Protein AF-A0A139CYT0-F1 (afdb_monomer_lite)

Secondary structure (DSSP, 8-state):
-PPPEE--SSSPP--HHHHHHHHHTSSSSTTSSS-TTTS-TTSHHHHHHHHHHHHHHHHHHT--TTEEEEEESSHHHHHHHHHHHHH-TT--EEEEEE-SHHHHHHHHHHTTTSEEEEEE-TTTSPPPGGG----TT-S-EEE-SEETTTTEE-SS----TTSPEEEE-TTTTTSS---GGG-SEEEEETTTTTS-TT-EEEEEEGGGTT---TT--GGG-HHHHHHTTT-SS---HHHHHHHHHHHHHHHHTTHHHHHHHHHHHHHHHHHHHHHT-TTEE--S-GGGB-SSEEEEEES-GGGHHHHHHHHHHTTEE--BPPTTT-SEEEE--TTS-HHHHHHHHHHHHHHHHHHHHHHHHHHHHHHHHHHHHHHHHHHHHHHHHHHHHHHHHHHSTTS------HHHHHHHHHHHHHT--SSS-HHHHHHHHHHHHHHHHHHH-PPEEEEESSTTSHHHHHHHHHH-TTSEEEEESSHHHHHHHHHHTSSSEEEEEEEETTTEE-HHHHHHHHH---EEEEEEEEE---EEEE-GGGTT----EEEE-HHHHHHTHHHHHHHSTT-EEEE-S-HHHHHHHHHHSTTEEEEE-HHHHHHTT-EEEES---S-TT-EEEEEEEESSPPPP-S--

Radius of gyration: 44.1 Å; chains: 1; bounding box: 90×55×115 Å

pLDDT: mean 92.18, std 7.95, range [53.78, 98.94]

Structure (mmCIF, N/CA/C/O backbone):
data_AF-A0A139CYT0-F1
#
_entry.id   AF-A0A139CYT0-F1
#
loop_
_atom_site.group_PDB
_atom_site.id
_atom_site.type_symbol
_atom_site.label_atom_id
_atom_site.label_alt_id
_atom_site.label_comp_id
_atom_site.label_asym_id
_atom_site.label_entity_id
_atom_site.label_seq_id
_atom_site.pdbx_PDB_ins_code
_atom_site.Cartn_x
_atom_site.Cartn_y
_atom_site.Cartn_z
_atom_site.occupancy
_atom_site.B_iso_or_equiv
_atom_site.auth_seq_id
_atom_site.auth_comp_id
_atom_site.auth_asym_id
_atom_site.auth_atom_id
_atom_site.pdbx_PDB_model_num
ATOM 1 N N . MET A 1 1 ? 8.403 24.343 11.226 1.00 53.78 1 MET A N 1
ATOM 2 C CA . MET A 1 1 ? 8.507 23.036 10.543 1.00 53.78 1 MET A CA 1
ATOM 3 C C . MET A 1 1 ? 7.097 22.537 10.289 1.00 53.78 1 MET A C 1
ATOM 5 O O . MET A 1 1 ? 6.284 22.648 11.200 1.00 53.78 1 MET A O 1
ATOM 9 N N . SER A 1 2 ? 6.791 22.070 9.078 1.00 75.75 2 SER A N 1
ATOM 10 C CA . SER A 1 2 ? 5.539 21.358 8.792 1.00 75.75 2 SER A CA 1
ATOM 11 C C . SER A 1 2 ? 5.511 20.031 9.562 1.00 75.75 2 SER A C 1
ATOM 13 O O . SER A 1 2 ? 6.559 19.448 9.842 1.00 75.75 2 SER A O 1
ATOM 15 N N . ARG A 1 3 ? 4.321 19.577 9.967 1.00 89.31 3 ARG A N 1
ATOM 16 C CA . ARG A 1 3 ? 4.151 18.301 10.674 1.00 89.31 3 ARG A CA 1
ATOM 17 C C . ARG A 1 3 ? 4.415 17.141 9.706 1.00 89.31 3 ARG A C 1
ATOM 19 O O . ARG A 1 3 ? 3.874 17.138 8.608 1.00 89.31 3 ARG A O 1
ATOM 26 N N . ALA A 1 4 ? 5.231 16.172 10.119 1.00 96.00 4 ALA A N 1
ATOM 27 C CA . ALA A 1 4 ? 5.509 14.962 9.343 1.00 96.00 4 ALA A CA 1
ATOM 28 C C . ALA A 1 4 ? 4.257 14.075 9.185 1.00 96.00 4 ALA A C 1
ATOM 30 O O . ALA A 1 4 ? 3.394 14.050 10.071 1.00 96.00 4 ALA A O 1
ATOM 31 N N . PHE A 1 5 ? 4.189 13.302 8.100 1.00 98.31 5 PHE A N 1
ATOM 32 C CA . PHE A 1 5 ? 3.140 12.310 7.872 1.00 98.31 5 PHE A CA 1
ATOM 33 C C . PHE A 1 5 ? 3.541 10.975 8.499 1.00 98.31 5 PHE A C 1
ATOM 35 O O . PHE A 1 5 ? 4.569 10.391 8.166 1.00 98.31 5 PHE A O 1
ATOM 42 N N . ASN A 1 6 ? 2.735 10.495 9.444 1.00 97.94 6 ASN A N 1
ATOM 43 C CA . ASN A 1 6 ? 3.033 9.293 10.213 1.00 97.94 6 ASN A CA 1
ATOM 44 C C . ASN A 1 6 ? 2.154 8.114 9.770 1.00 97.94 6 ASN A C 1
ATOM 46 O O . ASN A 1 6 ? 1.001 8.020 10.189 1.00 97.94 6 ASN A O 1
ATOM 50 N N . PHE A 1 7 ? 2.724 7.189 8.994 1.00 98.50 7 PHE A N 1
ATOM 51 C CA . PHE A 1 7 ? 2.056 5.984 8.479 1.00 98.50 7 PHE A CA 1
ATOM 52 C C . PHE A 1 7 ? 2.089 4.789 9.447 1.00 98.50 7 PHE A C 1
ATOM 54 O O . PHE A 1 7 ? 1.841 3.646 9.046 1.00 98.50 7 PHE A O 1
ATOM 61 N N . CYS A 1 8 ? 2.399 5.027 10.727 1.00 97.62 8 CYS A N 1
ATOM 62 C CA . CYS A 1 8 ? 2.481 3.975 11.732 1.00 97.62 8 CYS A CA 1
ATOM 63 C C . CYS A 1 8 ? 1.163 3.197 11.844 1.00 97.62 8 CYS A C 1
ATOM 65 O O . CYS A 1 8 ? 0.077 3.763 11.967 1.00 97.62 8 CYS A O 1
ATOM 67 N N . ALA A 1 9 ? 1.270 1.870 11.876 1.00 95.94 9 ALA A N 1
ATOM 68 C CA . ALA A 1 9 ? 0.120 0.976 11.966 1.00 95.94 9 ALA A CA 1
ATOM 69 C C . ALA A 1 9 ? -0.512 0.885 13.366 1.00 95.94 9 ALA A C 1
ATOM 71 O O . ALA A 1 9 ? -1.562 0.256 13.515 1.00 95.94 9 ALA A O 1
ATOM 72 N N . GLY A 1 10 ? 0.128 1.462 14.385 1.00 93.56 10 GLY A N 1
ATOM 73 C CA . GLY A 1 10 ? -0.319 1.441 15.775 1.00 93.56 10 GLY A CA 1
ATOM 74 C C . GLY A 1 10 ? 0.860 1.578 16.754 1.00 93.56 10 GLY A C 1
ATOM 75 O O . GLY A 1 10 ? 1.695 0.673 16.773 1.00 93.56 10 GLY A O 1
ATOM 76 N N . PRO A 1 11 ? 0.928 2.635 17.591 1.00 96.94 11 PRO A N 1
ATOM 77 C CA . PRO A 1 11 ? -0.023 3.746 17.682 1.00 96.94 11 PRO A CA 1
ATOM 78 C C . PRO A 1 11 ? -0.054 4.612 16.415 1.00 96.94 11 PRO A C 1
ATOM 80 O O . PRO A 1 11 ? 0.994 4.962 15.874 1.00 96.94 11 PRO A O 1
ATOM 83 N N . ALA A 1 12 ? -1.255 4.915 15.931 1.00 97.12 12 ALA A N 1
ATOM 84 C CA . ALA A 1 12 ? -1.476 5.677 14.708 1.00 97.12 12 ALA A CA 1
ATOM 85 C C . ALA A 1 12 ? -1.349 7.193 14.911 1.00 97.12 12 ALA A C 1
ATOM 87 O O . ALA A 1 12 ? -1.275 7.694 16.035 1.00 97.12 12 ALA A O 1
ATOM 88 N N . THR A 1 13 ? -1.351 7.935 13.801 1.00 97.38 13 THR A N 1
ATOM 89 C CA . THR A 1 13 ? -1.514 9.392 13.839 1.00 97.38 13 THR A CA 1
ATOM 90 C C . THR A 1 13 ? -2.868 9.774 14.453 1.00 97.38 13 THR A C 1
ATOM 92 O O . THR A 1 13 ? -3.871 9.104 14.218 1.00 97.38 13 THR A O 1
ATOM 95 N N . LEU A 1 14 ? -2.895 10.857 15.234 1.00 97.62 14 LEU A N 1
ATOM 96 C CA . LEU A 1 14 ? -4.114 11.449 15.795 1.00 97.62 14 LEU A CA 1
ATOM 97 C C . LEU A 1 14 ? -4.417 12.795 15.121 1.00 97.62 14 LEU A C 1
ATOM 99 O O . LEU A 1 14 ? -3.467 13.506 14.748 1.00 97.62 14 LEU A O 1
ATOM 103 N N . PRO A 1 15 ? -5.705 13.187 15.015 1.00 97.56 15 PRO A N 1
ATOM 104 C CA . PRO A 1 15 ? -6.084 14.472 14.443 1.00 97.56 15 PRO A CA 1
ATOM 105 C C . PRO A 1 15 ? -5.404 15.628 15.179 1.00 97.56 15 PRO A C 1
ATOM 107 O O . PRO A 1 15 ? -5.355 15.666 16.409 1.00 97.56 15 PRO A O 1
ATOM 110 N N . GLU A 1 16 ? -4.876 16.601 14.436 1.00 96.50 16 GLU A N 1
ATOM 111 C CA . GLU A 1 16 ? -4.198 17.751 15.043 1.00 96.50 16 GLU A CA 1
ATOM 112 C C . GLU A 1 16 ? -5.113 18.582 15.939 1.00 96.50 16 GLU A C 1
ATOM 114 O O . GLU A 1 16 ? -4.680 19.027 16.999 1.00 96.50 16 GLU A O 1
ATOM 119 N N . ALA A 1 17 ? -6.373 18.755 15.534 1.00 97.44 17 ALA A N 1
ATOM 120 C CA . ALA A 1 17 ? -7.371 19.479 16.312 1.00 97.44 17 ALA A CA 1
ATOM 121 C C . ALA A 1 17 ? -7.569 18.850 17.701 1.00 97.44 17 ALA A C 1
ATOM 123 O O . ALA A 1 17 ? -7.557 19.563 18.702 1.00 97.44 17 ALA A O 1
ATOM 124 N N . VAL A 1 18 ? -7.634 17.515 17.766 1.00 98.38 18 VAL A N 1
ATOM 125 C CA . VAL A 1 18 ? -7.749 16.762 19.024 1.00 98.38 18 VAL A CA 1
ATOM 126 C C . VAL A 1 18 ? -6.524 16.982 19.908 1.00 98.38 18 VAL A C 1
ATOM 128 O O . VAL A 1 18 ? -6.668 17.287 21.089 1.00 98.38 18 VAL A O 1
ATOM 131 N N . LEU A 1 19 ? -5.315 16.882 19.345 1.00 98.12 19 LEU A N 1
ATOM 132 C CA . LEU A 1 19 ? -4.078 17.089 20.107 1.00 98.12 19 LEU A CA 1
ATOM 133 C C . LEU A 1 19 ? -3.955 18.522 20.641 1.00 98.12 19 LEU A C 1
ATOM 135 O O . LEU A 1 19 ? -3.531 18.710 21.778 1.00 98.12 19 LEU A O 1
ATOM 139 N N . LYS A 1 20 ? -4.346 19.528 19.850 1.00 98.19 20 LYS A N 1
ATOM 140 C CA . LYS A 1 20 ? -4.348 20.936 20.277 1.00 98.19 20 LYS A CA 1
ATOM 141 C C . LYS A 1 20 ? -5.349 21.186 21.399 1.00 98.19 20 LYS A C 1
ATOM 143 O O . LYS A 1 20 ? -5.002 21.847 22.375 1.00 98.19 20 LYS A O 1
ATOM 148 N N . GLN A 1 21 ? -6.556 20.630 21.294 1.00 98.38 21 GLN A N 1
ATOM 149 C CA . GLN A 1 21 ? -7.547 20.747 22.360 1.00 98.38 21 GLN A CA 1
ATOM 150 C C . GLN A 1 21 ? -7.048 20.074 23.644 1.00 98.38 21 GLN A C 1
ATOM 152 O O . GLN A 1 21 ? -7.012 20.714 24.694 1.00 98.38 21 GLN A O 1
ATOM 157 N N . ALA A 1 22 ? -6.567 18.833 23.550 1.00 98.31 22 ALA A N 1
ATOM 158 C CA . ALA A 1 22 ? -6.024 18.104 24.692 1.00 98.31 22 ALA A CA 1
ATOM 159 C C . ALA A 1 22 ? -4.824 18.815 25.337 1.00 98.31 22 ALA A C 1
ATOM 161 O O . ALA A 1 22 ? -4.695 18.796 26.556 1.00 98.31 22 ALA A O 1
ATOM 162 N N . GLN A 1 23 ? -3.967 19.466 24.539 1.00 98.25 23 GLN A N 1
ATOM 163 C CA . GLN A 1 23 ? -2.882 20.314 25.038 1.00 98.25 23 GLN A CA 1
ATOM 164 C C . GLN A 1 23 ? -3.426 21.518 25.819 1.00 98.25 23 GLN A C 1
ATOM 166 O O . GLN A 1 23 ? -2.930 21.800 26.907 1.00 98.25 23 GLN A O 1
ATOM 171 N N . SER A 1 24 ? -4.432 22.220 25.284 1.00 98.19 24 SER A N 1
ATOM 172 C CA . SER A 1 24 ? -5.013 23.398 25.944 1.00 98.19 24 SER A CA 1
ATOM 173 C C . SER A 1 24 ? -5.764 23.067 27.235 1.00 98.19 24 SER A C 1
ATOM 175 O O . SER A 1 24 ? -5.724 23.851 28.175 1.00 98.19 24 SER A O 1
ATOM 177 N N . GLU A 1 25 ? -6.397 21.894 27.302 1.00 98.00 25 GLU A N 1
ATOM 178 C CA . GLU A 1 25 ? -7.170 21.432 28.462 1.00 98.00 25 GLU A CA 1
ATOM 179 C C . GLU A 1 25 ? -6.318 20.615 29.455 1.00 98.00 25 GLU A C 1
ATOM 181 O O . GLU A 1 25 ? -6.824 20.168 30.480 1.00 98.00 25 GLU A O 1
ATOM 186 N N . MET A 1 26 ? -5.023 20.395 29.180 1.00 98.00 26 MET A N 1
ATOM 187 C CA . MET A 1 26 ? -4.187 19.456 29.943 1.00 98.00 26 MET A CA 1
ATOM 188 C C . MET A 1 26 ? -4.039 19.831 31.419 1.00 98.00 26 MET A C 1
ATOM 190 O O . MET A 1 26 ? -4.002 18.936 32.262 1.00 98.00 26 MET A O 1
ATOM 194 N N . LEU A 1 27 ? -3.914 21.126 31.712 1.00 98.06 27 LEU A N 1
ATOM 195 C CA . LEU A 1 27 ? -3.698 21.650 33.066 1.00 98.06 27 LEU A CA 1
ATOM 196 C C . LEU A 1 27 ? -4.970 22.236 33.691 1.00 98.06 27 LEU A C 1
ATOM 198 O O . LEU A 1 27 ? -4.994 22.491 34.889 1.00 98.06 27 LEU A O 1
ATOM 202 N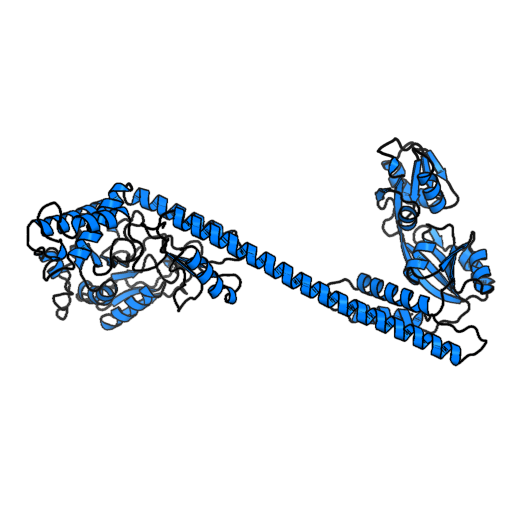 N . ASP A 1 28 ? -5.997 22.476 32.881 1.00 97.94 28 ASP A N 1
ATOM 203 C CA . ASP A 1 28 ? -7.255 23.071 33.312 1.00 97.94 28 ASP A CA 1
ATOM 204 C C . ASP A 1 28 ? -8.372 22.636 32.360 1.00 97.94 28 ASP A C 1
ATOM 206 O O . ASP A 1 28 ? -8.645 23.266 31.331 1.00 97.94 28 ASP A O 1
ATOM 210 N N . TRP A 1 29 ? -8.999 21.503 32.669 1.00 97.75 29 TRP A N 1
ATOM 211 C CA . TRP A 1 29 ? -10.096 21.008 31.856 1.00 97.75 29 TRP A CA 1
ATOM 212 C C . TRP A 1 29 ? -11.334 21.874 32.084 1.00 97.75 29 TRP A C 1
ATOM 214 O O . TRP A 1 29 ? -11.961 21.825 33.137 1.00 97.75 29 TRP A O 1
ATOM 224 N N . ARG A 1 30 ? -11.699 22.671 31.075 1.00 95.25 30 ARG A N 1
ATOM 225 C CA . ARG A 1 30 ? -12.909 23.515 31.067 1.00 95.25 30 ARG A CA 1
ATOM 226 C C . ARG A 1 30 ? -13.050 24.452 32.281 1.00 95.25 30 ARG A C 1
ATOM 228 O O . ARG A 1 30 ? -14.170 24.775 32.671 1.00 95.25 30 ARG A O 1
ATOM 235 N N . GLY A 1 31 ? -11.939 24.929 32.841 1.00 96.31 31 GLY A N 1
ATOM 236 C CA . GLY A 1 31 ? -11.945 25.894 33.943 1.00 96.31 31 GLY A CA 1
ATOM 237 C C . GLY A 1 31 ? -12.127 25.273 35.331 1.00 96.31 31 GLY A C 1
ATOM 238 O O . GLY A 1 31 ? -12.406 26.006 36.280 1.00 96.31 31 GLY A O 1
ATOM 239 N N . THR A 1 32 ? -12.014 23.947 35.476 1.00 96.50 32 THR A N 1
ATOM 240 C CA . THR A 1 32 ? -12.087 23.285 36.792 1.00 96.50 32 THR A CA 1
ATOM 241 C C . THR A 1 32 ? -10.830 23.501 37.638 1.00 96.50 32 THR A C 1
ATOM 243 O O . THR A 1 32 ? -10.853 23.244 38.840 1.00 96.50 32 THR A O 1
ATOM 246 N N . GLY A 1 33 ? -9.728 23.946 37.028 1.00 96.38 33 GLY A N 1
ATOM 247 C CA . GLY A 1 33 ? -8.410 24.038 37.649 1.00 96.38 33 GLY A CA 1
ATOM 248 C C . GLY A 1 33 ? -7.717 22.685 37.838 1.00 96.38 33 GLY A C 1
ATOM 249 O O . GLY A 1 33 ? -6.758 22.614 38.603 1.00 96.38 33 GLY A O 1
ATOM 250 N N . MET A 1 34 ? -8.201 21.616 37.191 1.00 97.12 34 MET A N 1
ATOM 251 C CA . MET A 1 34 ? -7.656 20.258 37.313 1.00 97.12 34 MET A CA 1
ATOM 252 C C . MET A 1 34 ? -7.392 19.620 35.949 1.00 97.12 34 MET A C 1
ATOM 254 O O . MET A 1 34 ? -8.151 19.817 34.994 1.00 97.12 34 MET A O 1
ATOM 258 N N . SER A 1 35 ? -6.364 18.771 35.877 1.00 98.19 35 SER A N 1
ATOM 259 C CA . SER A 1 35 ? -6.173 17.873 34.739 1.00 98.19 35 SER A CA 1
ATOM 260 C C . SER A 1 35 ? -7.202 16.740 34.748 1.00 98.19 35 SER A C 1
ATOM 262 O O . SER A 1 35 ? -7.538 16.201 35.802 1.00 98.19 35 SER A O 1
ATOM 264 N N . VAL A 1 36 ? -7.613 16.261 33.568 1.00 97.94 36 VAL A N 1
ATOM 265 C CA . VAL A 1 36 ? -8.433 15.035 33.438 1.00 97.94 36 VAL A CA 1
ATOM 266 C C . VAL A 1 36 ? -7.759 13.817 34.093 1.00 97.94 36 VAL A C 1
ATOM 268 O O . VAL A 1 36 ? -8.434 12.909 34.572 1.00 97.94 36 VAL A O 1
ATOM 271 N N . MET A 1 37 ? -6.423 13.788 34.146 1.00 97.69 37 MET A N 1
ATOM 272 C CA . MET A 1 37 ? -5.666 12.713 34.805 1.00 97.69 37 MET A CA 1
ATOM 273 C C . MET A 1 37 ? -5.810 12.708 36.333 1.00 97.69 37 MET A C 1
ATOM 275 O O . MET A 1 37 ? -5.570 11.678 36.956 1.00 97.69 37 MET A O 1
ATOM 279 N N . GLU A 1 38 ? -6.186 13.839 36.926 1.00 97.88 38 GLU A N 1
ATOM 280 C CA . GLU A 1 38 ? -6.303 14.028 38.376 1.00 97.88 38 GLU A CA 1
ATOM 281 C C . GLU A 1 38 ? -7.758 13.922 38.855 1.00 97.88 38 GLU A C 1
ATOM 283 O O . GLU A 1 38 ? -8.011 13.812 40.055 1.00 97.88 38 GLU A O 1
ATOM 288 N N . MET A 1 39 ? -8.719 13.913 37.925 1.00 97.75 39 MET A N 1
ATOM 289 C CA . MET A 1 39 ? -10.135 13.758 38.237 1.00 97.75 39 MET A CA 1
ATOM 290 C C . MET A 1 39 ? -10.425 12.368 38.799 1.00 97.75 39 MET A C 1
ATOM 292 O O . MET A 1 39 ? -10.000 11.340 38.261 1.00 97.75 39 MET A O 1
ATOM 296 N N . SER A 1 40 ? -11.225 12.326 39.865 1.00 98.06 40 SER A N 1
ATOM 297 C CA . SER A 1 40 ? -11.832 11.072 40.298 1.00 98.06 40 SER A CA 1
ATOM 298 C C . SER A 1 40 ? -12.727 10.552 39.178 1.00 98.06 40 SER A C 1
ATOM 300 O O . SER A 1 40 ? -13.611 11.258 38.710 1.00 98.06 40 SER A O 1
ATOM 302 N N . HIS A 1 41 ? -12.574 9.284 38.803 1.00 97.38 41 HIS A N 1
ATOM 303 C CA . HIS A 1 41 ? -13.442 8.646 37.808 1.00 97.38 41 HIS A CA 1
ATOM 304 C C . HIS A 1 41 ? -14.909 8.519 38.265 1.00 97.38 41 HIS A C 1
ATOM 306 O O . HIS A 1 41 ? -15.748 8.024 37.524 1.00 97.38 41 HIS A O 1
ATOM 312 N N . ARG A 1 42 ? -15.218 8.919 39.502 1.00 97.50 42 ARG A N 1
ATOM 313 C CA . ARG A 1 42 ? -16.575 8.979 40.056 1.00 97.50 42 ARG A CA 1
ATOM 314 C C . ARG A 1 42 ? -17.099 10.405 40.212 1.00 97.50 42 ARG A C 1
ATOM 316 O O . ARG A 1 42 ? -18.208 10.555 40.707 1.00 97.50 42 ARG A O 1
ATOM 323 N N . SER A 1 43 ? -16.307 11.428 39.883 1.00 97.81 43 SER A N 1
ATOM 324 C CA . SER A 1 43 ? -16.784 12.810 39.929 1.00 97.81 43 SER A CA 1
ATOM 325 C C . SER A 1 43 ? -17.689 13.106 38.737 1.00 97.81 43 SER A C 1
ATOM 327 O O . SER A 1 43 ? -17.549 12.484 37.679 1.00 97.81 43 SER A O 1
ATOM 329 N N . ASP A 1 44 ? -18.594 14.068 38.907 1.00 97.56 44 ASP A N 1
ATOM 330 C CA . ASP A 1 44 ? -19.548 14.468 37.870 1.00 97.56 44 ASP A CA 1
ATOM 331 C C . ASP A 1 44 ? -18.828 14.886 36.576 1.00 97.56 44 ASP A C 1
ATOM 333 O O . ASP A 1 44 ? -19.291 14.588 35.476 1.00 97.56 44 ASP A O 1
ATOM 337 N N . GLU A 1 45 ? -17.648 15.508 36.688 1.00 97.69 45 GLU A N 1
ATOM 338 C CA . GLU A 1 45 ? -16.834 15.923 35.544 1.00 97.69 45 GLU A CA 1
ATOM 339 C C . GLU A 1 45 ? -16.372 14.734 34.697 1.00 97.69 45 GLU A C 1
ATOM 341 O O . GLU A 1 45 ? -16.537 14.749 33.475 1.00 97.69 45 GLU A O 1
ATOM 346 N N . PHE A 1 46 ? -15.809 13.690 35.318 1.00 98.44 46 PHE A N 1
ATOM 347 C CA . PHE A 1 46 ? -15.332 12.532 34.562 1.00 98.44 46 PHE A CA 1
ATOM 348 C C . PHE A 1 46 ? -16.485 11.658 34.064 1.00 98.44 46 PHE A C 1
ATOM 350 O O . PHE A 1 46 ? -16.421 11.157 32.942 1.00 98.44 46 PHE A O 1
ATOM 357 N N . VAL A 1 47 ? -17.552 11.507 34.856 1.00 98.44 47 VAL A N 1
ATOM 358 C CA . VAL A 1 47 ? -18.761 10.791 34.421 1.00 98.44 47 VAL A CA 1
ATOM 359 C C . VAL A 1 47 ? -19.332 11.445 33.162 1.00 98.44 47 VAL A C 1
ATOM 361 O O . VAL A 1 47 ? -19.576 10.747 32.182 1.00 98.44 47 VAL A O 1
ATOM 364 N N . ALA A 1 48 ? -19.405 12.779 33.113 1.00 98.25 48 ALA A N 1
ATOM 365 C CA . ALA A 1 48 ? -19.840 13.494 31.916 1.00 98.25 48 ALA A CA 1
ATOM 366 C C . ALA A 1 48 ? -18.928 13.240 30.697 1.00 98.25 48 ALA A C 1
ATOM 368 O O . ALA A 1 48 ? -19.428 13.097 29.579 1.00 98.25 48 ALA A O 1
ATOM 369 N N . ILE A 1 49 ? -17.601 13.157 30.882 1.00 98.50 49 ILE A N 1
ATOM 370 C CA . ILE A 1 49 ? -16.659 12.783 29.807 1.00 98.50 49 ILE A CA 1
ATOM 371 C C . ILE A 1 49 ? -16.956 11.367 29.297 1.00 98.50 49 ILE A C 1
ATOM 373 O O . ILE A 1 49 ? -17.030 11.154 28.085 1.00 98.50 49 ILE A O 1
ATOM 377 N N . ALA A 1 50 ? -17.114 10.411 30.213 1.00 98.69 50 ALA A N 1
ATOM 378 C CA . ALA A 1 50 ? -17.338 9.004 29.904 1.00 98.69 50 ALA A CA 1
ATOM 379 C C . ALA A 1 50 ? -18.662 8.781 29.155 1.00 98.69 50 ALA A C 1
ATOM 381 O O . ALA A 1 50 ? -18.664 8.160 28.091 1.00 98.69 50 ALA A O 1
ATOM 382 N N . GLU A 1 51 ? -19.759 9.345 29.666 1.00 98.62 51 GLU A N 1
ATOM 383 C CA . GLU A 1 51 ? -21.096 9.246 29.071 1.00 98.62 51 GLU A CA 1
ATOM 384 C C . GLU A 1 51 ? -21.162 9.934 27.704 1.00 98.62 51 GLU A C 1
ATOM 386 O O . GLU A 1 51 ? -21.713 9.373 26.759 1.00 98.62 51 GLU A O 1
ATOM 391 N N . THR A 1 52 ? -20.540 11.112 27.556 1.00 98.62 52 THR A N 1
ATOM 392 C CA . THR A 1 52 ? -20.475 11.799 26.255 1.00 98.62 52 THR A CA 1
ATOM 393 C C . THR A 1 52 ? -19.713 10.957 25.232 1.00 98.62 52 THR A C 1
ATOM 395 O O . THR A 1 52 ? -20.161 10.814 24.097 1.00 98.62 52 THR A O 1
ATOM 398 N N . ALA A 1 53 ? -18.581 10.361 25.622 1.00 98.75 53 ALA A N 1
ATOM 399 C CA . ALA A 1 53 ? -17.804 9.507 24.730 1.00 98.75 53 ALA A CA 1
ATOM 400 C C . ALA A 1 53 ? -18.564 8.228 24.332 1.00 98.75 53 ALA A C 1
ATOM 402 O O . ALA A 1 53 ? -18.465 7.802 23.181 1.00 98.75 53 ALA A O 1
ATOM 403 N N . GLU A 1 54 ? -19.324 7.620 25.251 1.00 98.81 54 GLU A N 1
ATOM 404 C CA . GLU A 1 54 ? -20.215 6.501 24.921 1.00 98.81 54 GLU A CA 1
ATOM 405 C C . GLU A 1 54 ? -21.300 6.932 23.932 1.00 98.81 54 GLU A C 1
ATOM 407 O O . GLU A 1 54 ? -21.483 6.278 22.906 1.00 98.81 54 GLU A O 1
ATOM 412 N N . GLN A 1 55 ? -21.990 8.037 24.214 1.00 98.81 55 GLN A N 1
ATOM 413 C CA . GLN A 1 55 ? -23.075 8.541 23.379 1.00 98.81 55 GLN A CA 1
ATOM 414 C C . GLN A 1 55 ? -22.590 8.894 21.967 1.00 98.81 55 GLN A C 1
ATOM 416 O O . GLN A 1 55 ? -23.197 8.474 20.982 1.00 98.81 55 GLN A O 1
ATOM 421 N N . ASP A 1 56 ? -21.460 9.594 21.848 1.00 98.81 56 ASP A N 1
ATOM 422 C CA . ASP A 1 56 ? -20.863 9.926 20.552 1.00 98.81 56 ASP A CA 1
ATOM 423 C C . ASP A 1 56 ? -20.486 8.663 19.765 1.00 98.81 56 ASP A C 1
ATOM 425 O O . ASP A 1 56 ? -20.724 8.590 18.558 1.00 98.81 56 ASP A O 1
ATOM 429 N N . LEU A 1 57 ? -19.939 7.642 20.435 1.00 98.81 57 LEU A N 1
ATOM 430 C CA . LEU A 1 57 ? -19.646 6.355 19.807 1.00 98.81 57 LEU A CA 1
ATOM 431 C C . LEU A 1 57 ? -20.927 5.642 19.347 1.00 98.81 57 LEU A C 1
ATOM 433 O O . LEU A 1 57 ? -20.952 5.110 18.235 1.00 98.81 57 LEU A O 1
ATOM 437 N N . ARG A 1 58 ? -21.989 5.643 20.165 1.00 98.81 58 ARG A N 1
ATOM 438 C CA . ARG A 1 58 ? -23.292 5.060 19.809 1.00 98.81 58 ARG A CA 1
ATOM 439 C C . ARG A 1 58 ? -23.878 5.711 18.567 1.00 98.81 58 ARG A C 1
ATOM 441 O O . ARG A 1 58 ? -24.290 4.999 17.655 1.00 98.81 58 ARG A O 1
ATOM 448 N N . GLU A 1 59 ? -23.858 7.037 18.501 1.00 98.62 59 GLU A N 1
ATOM 449 C CA . GLU A 1 59 ? -24.354 7.792 17.349 1.00 98.62 59 GLU A CA 1
ATOM 450 C C . GLU A 1 59 ? -23.524 7.536 16.088 1.00 98.62 59 GLU A C 1
ATOM 452 O O . GLU A 1 59 ? -24.086 7.313 15.017 1.00 98.62 59 GLU A O 1
ATOM 457 N N . LEU A 1 60 ? -22.192 7.524 16.203 1.00 98.62 60 LEU A N 1
ATOM 458 C CA . LEU A 1 60 ? -21.298 7.294 15.066 1.00 98.62 60 LEU A CA 1
ATOM 459 C C . LEU A 1 60 ? -21.430 5.881 14.486 1.00 98.62 60 LEU A C 1
ATOM 461 O O . LEU A 1 60 ? -21.430 5.725 13.266 1.00 98.62 60 LEU A O 1
ATOM 465 N N . ALA A 1 61 ? -21.509 4.860 15.342 1.00 97.94 61 ALA A N 1
ATOM 466 C CA . ALA A 1 61 ? -21.582 3.461 14.920 1.00 97.94 61 ALA A CA 1
ATOM 467 C C . ALA A 1 61 ? -23.019 2.939 14.735 1.00 97.94 61 ALA A C 1
ATOM 469 O O . ALA A 1 61 ? -23.184 1.805 14.297 1.00 97.94 61 ALA A O 1
ATOM 470 N N . GLY A 1 62 ? -24.052 3.725 15.055 1.00 97.88 62 GLY A N 1
ATOM 471 C CA . GLY A 1 62 ? -25.447 3.279 14.975 1.00 97.88 62 GLY A CA 1
ATOM 472 C C . GLY A 1 62 ? -25.772 2.155 15.966 1.00 97.88 62 GLY A C 1
ATOM 473 O O . GLY A 1 62 ? -26.453 1.192 15.620 1.00 97.88 62 GLY A O 1
ATOM 474 N N . ILE A 1 63 ? -25.246 2.247 17.190 1.00 98.69 63 ILE A N 1
ATOM 475 C CA . ILE A 1 63 ? -25.402 1.221 18.231 1.00 98.69 63 ILE A CA 1
ATOM 476 C C . ILE A 1 63 ? -26.758 1.400 18.925 1.00 98.69 63 ILE A C 1
ATOM 478 O O . ILE A 1 63 ? -27.002 2.440 19.538 1.00 98.69 63 ILE A O 1
ATOM 482 N N . SER A 1 64 ? -27.617 0.378 18.879 1.00 98.38 64 SER A N 1
ATOM 483 C CA . SER A 1 64 ? -28.916 0.400 19.564 1.00 98.38 64 SER A CA 1
ATOM 484 C C . SER A 1 64 ? -28.797 0.155 21.074 1.00 98.38 64 SER A C 1
ATOM 486 O O . SER A 1 64 ? -27.760 -0.272 21.598 1.00 98.38 64 SER A O 1
ATOM 488 N N . ASP A 1 65 ? -29.904 0.364 21.788 1.00 98.38 65 ASP A N 1
ATOM 489 C CA . ASP A 1 65 ? -30.003 0.088 23.225 1.00 98.38 65 ASP A CA 1
ATOM 490 C C . ASP A 1 65 ? -29.952 -1.408 23.571 1.00 98.38 65 ASP A C 1
ATOM 492 O O . ASP A 1 65 ? -29.802 -1.758 24.742 1.00 98.38 65 ASP A O 1
ATOM 496 N N . ASP A 1 66 ? -29.995 -2.302 22.580 1.00 98.44 66 ASP A N 1
ATOM 497 C CA . ASP A 1 66 ? -29.826 -3.749 22.775 1.00 98.44 66 ASP A CA 1
ATOM 498 C C . ASP A 1 66 ? -28.367 -4.137 23.057 1.00 98.44 66 ASP A C 1
ATOM 500 O O . ASP A 1 66 ? -28.076 -5.284 23.404 1.00 98.44 66 ASP A O 1
ATOM 504 N N . TYR A 1 67 ? -27.441 -3.181 22.944 1.00 98.88 67 TYR A N 1
ATOM 505 C CA . TYR A 1 67 ? -26.011 -3.366 23.167 1.00 98.88 67 TYR A CA 1
ATOM 506 C C . TYR A 1 67 ? -25.513 -2.584 24.386 1.00 98.88 67 TYR A C 1
ATOM 508 O O . TYR A 1 67 ? -25.908 -1.443 24.652 1.00 98.88 67 TYR A O 1
ATOM 516 N N . ALA A 1 68 ? -24.592 -3.198 25.125 1.00 98.81 68 ALA A N 1
ATOM 517 C CA . ALA A 1 68 ? -23.742 -2.521 26.093 1.00 98.81 68 ALA A CA 1
ATOM 518 C C . ALA A 1 68 ? -22.437 -2.080 25.413 1.00 98.81 68 ALA A C 1
ATOM 520 O O . ALA A 1 68 ? -21.880 -2.817 24.597 1.00 98.81 68 ALA A O 1
ATOM 521 N N . VAL A 1 69 ? -21.947 -0.892 25.767 1.00 98.88 69 VAL A N 1
ATOM 522 C CA . VAL A 1 69 ? -20.671 -0.347 25.294 1.00 98.88 69 VAL A CA 1
ATOM 523 C C . VAL A 1 69 ? -19.728 -0.266 26.486 1.00 98.88 69 VAL A C 1
ATOM 525 O O . VAL A 1 69 ? -20.035 0.365 27.492 1.00 98.88 69 VAL A O 1
ATOM 528 N N . LEU A 1 70 ? -18.594 -0.953 26.395 1.00 98.81 70 LEU A N 1
ATOM 529 C CA . LEU A 1 70 ? -17.642 -1.113 27.485 1.00 98.81 70 LEU A CA 1
ATOM 530 C C . LEU A 1 70 ? -16.302 -0.481 27.117 1.00 98.81 70 LEU A C 1
ATOM 532 O O . LEU A 1 70 ? -15.755 -0.734 26.043 1.00 98.81 70 LEU A O 1
ATOM 536 N N . PHE A 1 71 ? -15.742 0.279 28.049 1.00 98.69 71 PHE A N 1
ATOM 537 C CA . PHE A 1 71 ? -14.451 0.947 27.933 1.00 98.69 71 PHE A CA 1
ATOM 538 C C . PHE A 1 71 ? -13.456 0.289 28.889 1.00 98.69 71 PHE A C 1
ATOM 540 O O . PHE A 1 71 ? -13.447 0.537 30.091 1.00 98.69 71 PHE A O 1
ATOM 547 N N . MET A 1 72 ? -12.623 -0.603 28.362 1.00 98.19 72 MET A N 1
ATOM 548 C CA . MET A 1 72 ? -11.763 -1.479 29.159 1.00 98.19 72 MET A CA 1
ATOM 549 C C . MET A 1 72 ? -10.273 -1.207 28.913 1.00 98.19 72 MET A C 1
ATOM 551 O O . MET A 1 72 ? -9.880 -0.478 28.001 1.00 98.19 72 MET A O 1
ATOM 555 N N . GLN A 1 73 ? -9.420 -1.829 29.729 1.00 97.75 73 GLN A N 1
ATOM 556 C CA . GLN A 1 73 ? -7.960 -1.823 29.579 1.00 97.75 73 GLN A CA 1
ATOM 557 C C . GLN A 1 73 ? -7.444 -3.173 29.034 1.00 97.75 73 GLN A C 1
ATOM 559 O O . GLN A 1 73 ? -8.199 -4.122 28.821 1.00 97.75 73 GLN A O 1
ATOM 564 N N . GLY A 1 74 ? -6.131 -3.275 28.797 1.00 95.69 74 GLY A N 1
ATOM 565 C CA . GLY A 1 74 ? -5.462 -4.513 28.357 1.00 95.69 74 GLY A CA 1
ATOM 566 C C . GLY A 1 74 ? -5.400 -4.721 26.836 1.00 95.69 74 GLY A C 1
ATOM 567 O O . GLY A 1 74 ? -4.701 -5.620 26.370 1.00 95.69 74 GLY A O 1
ATOM 568 N N . GLY A 1 75 ? -6.062 -3.855 26.061 1.00 96.81 75 GLY A N 1
ATOM 569 C CA . GLY A 1 75 ? -6.030 -3.865 24.596 1.00 96.81 75 GLY A CA 1
ATOM 570 C C . GLY A 1 75 ? -6.791 -5.036 23.963 1.00 96.81 75 GLY A C 1
ATOM 571 O O . GLY A 1 75 ? -7.355 -5.882 24.646 1.00 96.81 75 GLY A O 1
ATOM 572 N N . ALA A 1 76 ? -6.778 -5.107 22.630 1.00 98.06 76 ALA A N 1
ATOM 573 C CA . ALA A 1 76 ? -7.410 -6.196 21.875 1.00 98.06 76 ALA A CA 1
ATOM 574 C C . ALA A 1 76 ? -6.900 -7.590 22.293 1.00 98.06 76 ALA A C 1
ATOM 576 O O . ALA A 1 76 ? -7.676 -8.535 22.378 1.00 98.06 76 ALA A O 1
ATOM 577 N N . SER A 1 77 ? -5.611 -7.708 22.634 1.00 98.25 77 SER A N 1
ATOM 578 C CA . SER A 1 77 ? -5.016 -8.979 23.056 1.00 98.25 77 SER A CA 1
ATOM 579 C C . SER A 1 77 ? -5.633 -9.546 24.336 1.00 98.25 77 SER A C 1
ATOM 581 O O . SER A 1 77 ? -5.739 -10.762 24.445 1.00 98.25 77 SER A O 1
ATOM 583 N N . SER A 1 78 ? -6.050 -8.708 25.300 1.00 98.06 78 SER A N 1
ATOM 584 C CA . SER A 1 78 ? -6.750 -9.224 26.487 1.00 98.06 78 SER A CA 1
ATOM 585 C C . SER A 1 78 ? -8.105 -9.815 26.103 1.00 98.06 78 SER A C 1
ATOM 587 O O . SER A 1 78 ? -8.494 -10.850 26.639 1.00 98.06 78 SER A O 1
ATOM 589 N N . GLN A 1 79 ? -8.776 -9.229 25.105 1.00 98.75 79 GLN A N 1
ATOM 590 C CA . GLN A 1 79 ? -10.070 -9.706 24.622 1.00 98.75 79 GLN A CA 1
ATOM 591 C C . GLN A 1 79 ? -9.990 -11.096 23.988 1.00 98.75 79 GLN A C 1
ATOM 593 O O . GLN A 1 79 ? -10.949 -11.851 24.096 1.00 98.75 79 GLN A O 1
ATOM 598 N N . PHE A 1 80 ? -8.840 -11.495 23.431 1.00 98.69 80 PHE A N 1
ATOM 599 C CA . PHE A 1 80 ? -8.658 -12.854 22.908 1.00 98.69 80 PHE A CA 1
ATOM 600 C C . PHE A 1 80 ? -8.878 -13.941 23.979 1.00 98.69 80 PHE A C 1
ATOM 602 O O . PHE A 1 80 ? -9.312 -15.039 23.641 1.00 98.69 80 PHE A O 1
ATOM 609 N N . ALA A 1 81 ? -8.625 -13.631 25.258 1.00 98.31 81 ALA A N 1
ATOM 610 C CA . ALA A 1 81 ? -8.948 -14.499 26.393 1.00 98.31 81 ALA A CA 1
ATOM 611 C C . ALA A 1 81 ? -10.314 -14.164 27.016 1.00 98.31 81 ALA A C 1
ATOM 613 O O . ALA A 1 81 ? -11.071 -15.064 27.375 1.00 98.31 81 ALA A O 1
ATOM 614 N N . THR A 1 82 ? -10.657 -12.876 27.131 1.00 98.69 82 THR A N 1
ATOM 615 C CA . THR A 1 82 ? -11.925 -12.430 27.733 1.00 98.69 82 THR A CA 1
ATOM 616 C C . THR A 1 82 ? -13.142 -12.981 26.984 1.00 98.69 82 THR A C 1
ATOM 618 O O . THR A 1 82 ? -14.095 -13.432 27.613 1.00 98.69 82 THR A O 1
ATOM 621 N N . ILE A 1 83 ? -13.106 -13.006 25.651 1.00 98.75 83 ILE A N 1
ATOM 622 C CA . ILE A 1 83 ? -14.217 -13.466 24.808 1.00 98.75 83 ILE A CA 1
ATOM 623 C C . ILE A 1 83 ? -14.590 -14.928 25.098 1.00 98.75 83 ILE A C 1
ATOM 625 O O . ILE A 1 83 ? -15.732 -15.152 25.501 1.00 98.75 83 ILE A O 1
ATOM 629 N N . PRO A 1 84 ? -13.691 -15.928 24.975 1.00 98.38 84 PRO A N 1
ATOM 630 C CA . PRO A 1 84 ? -14.055 -17.312 25.275 1.00 98.38 84 PRO A CA 1
ATOM 631 C C . PRO A 1 84 ? -14.479 -17.507 26.737 1.00 98.38 84 PRO A C 1
ATOM 633 O O . PRO A 1 84 ? -15.406 -18.268 27.001 1.00 98.38 84 PRO A O 1
ATOM 636 N N . LEU A 1 85 ? -13.882 -16.785 27.692 1.00 98.31 85 LEU A N 1
ATOM 637 C CA . LEU A 1 85 ? -14.295 -16.851 29.100 1.00 98.31 85 LEU A CA 1
ATOM 638 C C . LEU A 1 85 ? -15.744 -16.381 29.331 1.00 98.31 85 LEU A C 1
ATOM 640 O O . LEU A 1 85 ? -16.404 -16.873 30.248 1.00 98.31 85 LEU A O 1
ATOM 644 N N . ASN A 1 86 ? -16.253 -15.468 28.495 1.00 98.62 86 ASN A N 1
ATOM 645 C CA . ASN A 1 86 ? -17.598 -14.904 28.634 1.00 98.62 86 ASN A CA 1
ATOM 646 C C . ASN A 1 86 ? -18.644 -15.538 27.718 1.00 98.62 86 ASN A C 1
ATOM 648 O O . ASN A 1 86 ? -19.798 -15.647 28.118 1.00 98.62 86 ASN A O 1
ATOM 652 N N . LEU A 1 87 ? -18.268 -15.915 26.496 1.00 98.31 87 LEU A N 1
ATOM 653 C CA . LEU A 1 87 ? -19.224 -16.322 25.466 1.00 98.31 87 LEU A CA 1
ATOM 654 C C . LEU A 1 87 ? -19.372 -17.835 25.318 1.00 98.31 87 LEU A C 1
ATOM 656 O O . LEU A 1 87 ? -20.388 -18.269 24.783 1.00 98.31 87 LEU A O 1
ATOM 660 N N . LEU A 1 88 ? -18.414 -18.643 25.798 1.00 96.75 88 LEU A N 1
ATOM 661 C CA . LEU A 1 88 ? -18.573 -20.102 25.779 1.00 96.75 88 LEU A CA 1
ATOM 662 C C . LEU A 1 88 ? -19.797 -20.539 26.592 1.00 96.75 88 LEU A C 1
ATOM 664 O O . LEU A 1 88 ? -20.560 -21.386 26.135 1.00 96.75 88 LEU A O 1
ATOM 668 N N . GLY A 1 89 ? -20.013 -19.947 27.772 1.00 91.31 89 GLY A N 1
ATOM 669 C CA . GLY A 1 89 ? -21.052 -20.397 28.699 1.00 91.31 89 GLY A CA 1
ATOM 670 C C . GLY A 1 89 ? -20.903 -21.891 28.995 1.00 91.31 89 GLY A C 1
ATOM 671 O O . GLY A 1 89 ? -19.845 -22.328 29.446 1.00 91.31 89 GLY A O 1
ATOM 672 N N . ASP A 1 90 ? -21.948 -22.661 28.688 1.00 90.50 90 ASP A N 1
ATOM 673 C CA . ASP A 1 90 ? -21.969 -24.124 28.829 1.00 90.50 90 ASP A CA 1
ATOM 674 C C . ASP A 1 90 ? -21.459 -24.875 27.581 1.00 90.50 90 ASP A C 1
ATOM 676 O O . ASP A 1 90 ? -21.352 -26.103 27.592 1.00 90.50 90 ASP A O 1
ATOM 680 N N . LYS A 1 91 ? -21.154 -24.163 26.490 1.00 94.94 91 LYS A N 1
ATOM 681 C CA . LYS A 1 91 ? -20.597 -24.744 25.262 1.00 94.94 91 LYS A CA 1
ATOM 682 C C . LYS A 1 91 ? -19.083 -24.920 25.381 1.00 94.94 91 LYS A C 1
ATOM 684 O O . LYS A 1 91 ? -18.408 -24.258 26.167 1.00 94.94 91 LYS A O 1
ATOM 689 N N . THR A 1 92 ? -18.533 -25.803 24.554 1.00 94.06 92 THR A N 1
ATOM 690 C CA . THR A 1 92 ? -17.096 -26.129 24.542 1.00 94.06 92 THR A CA 1
ATOM 691 C C . THR A 1 92 ? -16.388 -25.719 23.254 1.00 94.06 92 THR A C 1
ATOM 693 O O . THR A 1 92 ? -15.160 -25.728 23.222 1.00 94.06 92 THR A O 1
ATOM 696 N N . SER A 1 93 ? -17.130 -25.347 22.212 1.00 97.12 93 SER A N 1
ATOM 697 C CA . SER A 1 93 ? -16.635 -25.088 20.861 1.00 97.12 93 SER A CA 1
ATOM 698 C C . SER A 1 93 ? -16.745 -23.614 20.458 1.00 97.12 93 SER A C 1
ATOM 700 O O . SER A 1 93 ? -17.713 -22.939 20.803 1.00 97.12 93 SER A O 1
ATOM 702 N N . ALA A 1 94 ? -15.775 -23.115 19.690 1.00 97.69 94 ALA A N 1
ATOM 703 C CA . ALA A 1 94 ? -15.830 -21.805 19.033 1.00 97.69 94 ALA A CA 1
ATOM 704 C C . ALA A 1 94 ? -15.154 -21.853 17.656 1.00 97.69 94 ALA A C 1
ATOM 706 O O . ALA A 1 94 ? -14.151 -22.547 17.485 1.00 97.69 94 ALA A O 1
ATOM 707 N N . ASP A 1 95 ? -15.678 -21.111 16.685 1.00 97.25 95 ASP A N 1
ATOM 708 C CA . ASP A 1 95 ? -15.166 -21.116 15.313 1.00 97.25 95 ASP A CA 1
ATOM 709 C C . ASP A 1 95 ? -14.453 -19.812 14.981 1.00 97.25 95 ASP A C 1
ATOM 711 O O . ASP A 1 95 ? -14.795 -18.750 15.501 1.00 97.25 95 ASP A O 1
ATOM 715 N N . TYR A 1 96 ? -13.438 -19.896 14.124 1.00 97.12 96 TYR A N 1
ATOM 716 C CA . TYR A 1 96 ? -12.599 -18.768 13.738 1.00 97.12 96 TYR A CA 1
ATOM 717 C C . TYR A 1 96 ? -12.301 -18.791 12.238 1.00 97.12 96 TYR A C 1
ATOM 719 O O . TYR A 1 96 ? -12.003 -19.844 11.680 1.00 97.12 96 TYR A O 1
ATOM 727 N N . ILE A 1 97 ? -12.267 -17.627 11.594 1.00 96.00 97 ILE A N 1
ATOM 728 C CA . ILE A 1 97 ? -11.753 -17.498 10.223 1.00 96.00 97 ILE A CA 1
ATOM 729 C C . ILE A 1 97 ? -10.328 -16.943 10.271 1.00 96.00 97 ILE A C 1
ATOM 731 O O . ILE A 1 97 ? -10.093 -15.849 10.790 1.00 96.00 97 ILE A O 1
ATOM 735 N N . ASN A 1 98 ? -9.352 -17.699 9.758 1.00 95.19 98 ASN A N 1
ATOM 736 C CA . ASN A 1 98 ? -7.940 -17.334 9.819 1.00 95.19 98 ASN A CA 1
ATOM 737 C C . ASN A 1 98 ? -7.482 -16.617 8.541 1.00 95.19 98 ASN A C 1
ATOM 739 O O . ASN A 1 98 ? -7.003 -17.229 7.584 1.00 95.19 98 ASN A O 1
ATOM 743 N N . THR A 1 99 ? -7.571 -15.289 8.555 1.00 95.44 99 THR A N 1
ATOM 744 C CA . THR A 1 99 ? -7.130 -14.440 7.434 1.00 95.44 99 THR A CA 1
ATOM 745 C C . THR A 1 99 ? -5.809 -13.722 7.652 1.00 95.44 99 THR A C 1
ATOM 747 O O . THR A 1 99 ? -5.355 -12.984 6.780 1.00 95.44 99 THR A O 1
ATOM 750 N N . GLY A 1 100 ? -5.144 -13.940 8.787 1.00 95.31 100 GLY A N 1
ATOM 751 C CA . GLY A 1 100 ? -3.857 -13.311 9.040 1.00 95.31 100 GLY A CA 1
ATOM 752 C C . GLY A 1 100 ? -3.332 -13.475 10.458 1.00 95.31 100 GLY A C 1
ATOM 753 O O . GLY A 1 100 ? -3.711 -14.358 11.229 1.00 95.31 100 GLY A O 1
ATOM 754 N N . ILE A 1 101 ? -2.374 -12.617 10.801 1.00 94.94 101 ILE A N 1
ATOM 755 C CA . ILE A 1 101 ? -1.592 -12.749 12.033 1.00 94.94 101 ILE A CA 1
ATOM 756 C C . ILE A 1 101 ? -2.425 -12.421 13.273 1.00 94.94 101 ILE A C 1
ATOM 758 O O . ILE A 1 101 ? -2.187 -13.023 14.324 1.00 94.94 101 ILE A O 1
ATOM 762 N N . TRP A 1 102 ? -3.370 -11.482 13.195 1.00 97.31 102 TRP A N 1
ATOM 763 C CA . TRP A 1 102 ? -4.220 -11.169 14.345 1.00 97.31 102 TRP A CA 1
ATOM 764 C C . TRP A 1 102 ? -5.232 -12.282 14.599 1.00 97.31 102 TRP A C 1
ATOM 766 O O . TRP A 1 102 ? -5.348 -12.725 15.742 1.00 97.31 102 TRP A O 1
ATOM 776 N N . SER A 1 103 ? -5.821 -12.836 13.539 1.00 97.06 103 SER A N 1
ATOM 777 C CA . SER A 1 103 ? -6.667 -14.032 13.602 1.00 97.06 103 SER A CA 1
ATOM 778 C C . SER A 1 103 ? -5.910 -15.208 14.226 1.00 97.06 103 SER A C 1
ATOM 780 O O . SER A 1 103 ? -6.368 -15.800 15.202 1.00 97.06 103 SER A O 1
ATOM 782 N N . LYS A 1 104 ? -4.678 -15.479 13.770 1.00 96.44 104 LYS A N 1
ATOM 783 C CA . LYS A 1 104 ? -3.813 -16.527 14.338 1.00 96.44 104 LYS A CA 1
ATOM 784 C C . LYS A 1 104 ? -3.552 -16.350 15.837 1.00 96.44 104 LYS A C 1
ATOM 786 O O . LYS A 1 104 ? -3.503 -17.338 16.569 1.00 96.44 104 LYS A O 1
ATOM 791 N N . LYS A 1 105 ? -3.372 -15.112 16.311 1.00 97.88 105 LYS A N 1
ATOM 792 C CA . LYS A 1 105 ? -3.183 -14.826 17.744 1.00 97.88 105 LYS A CA 1
ATOM 793 C C . LYS A 1 105 ? -4.464 -15.037 18.548 1.00 97.88 105 LYS A C 1
ATOM 795 O O . LYS A 1 105 ? -4.384 -15.619 19.626 1.00 97.88 105 LYS A O 1
ATOM 800 N N . ALA A 1 106 ? -5.612 -14.611 18.025 1.00 98.50 106 ALA A N 1
ATOM 801 C CA . ALA A 1 106 ? -6.904 -14.837 18.666 1.00 98.50 106 ALA A CA 1
ATOM 802 C C . ALA A 1 106 ? -7.214 -16.341 18.779 1.00 98.50 106 ALA A C 1
ATOM 804 O O . ALA A 1 106 ? -7.543 -16.819 19.862 1.00 98.50 106 ALA A O 1
ATOM 805 N N . ILE A 1 107 ? -6.986 -17.103 17.702 1.00 98.06 107 ILE A N 1
ATOM 806 C CA . ILE A 1 107 ? -7.117 -18.570 17.668 1.00 98.06 107 ILE A CA 1
ATOM 807 C C . ILE A 1 107 ? -6.211 -19.233 18.711 1.00 98.06 107 ILE A C 1
ATOM 809 O O . ILE A 1 107 ? -6.645 -20.124 19.440 1.00 98.06 107 ILE A O 1
ATOM 813 N N . ALA A 1 108 ? -4.941 -18.822 18.780 1.00 98.25 108 ALA A N 1
ATOM 814 C CA . ALA A 1 108 ? -3.976 -19.413 19.703 1.00 98.25 108 ALA A CA 1
ATOM 815 C C . ALA A 1 108 ? -4.385 -19.232 21.172 1.00 98.25 108 ALA A C 1
ATOM 817 O O . ALA A 1 108 ? -4.237 -20.165 21.960 1.00 98.25 108 ALA A O 1
ATOM 818 N N . GLU A 1 109 ? -4.920 -18.064 21.533 1.00 98.56 109 GLU A N 1
ATOM 819 C CA . GLU A 1 109 ? -5.405 -17.814 22.891 1.00 98.56 109 GLU A CA 1
ATOM 820 C C . GLU A 1 109 ? -6.715 -18.568 23.170 1.00 98.56 109 GLU A C 1
ATOM 822 O O . GLU A 1 109 ? -6.850 -19.193 24.220 1.00 98.56 109 GLU A O 1
ATOM 827 N N . ALA A 1 110 ? -7.646 -18.606 22.212 1.00 98.06 110 ALA A N 1
ATOM 828 C CA . ALA A 1 110 ? -8.931 -19.290 22.358 1.00 98.06 110 ALA A CA 1
ATOM 829 C C . ALA A 1 110 ? -8.803 -20.808 22.561 1.00 98.06 110 ALA A C 1
ATOM 831 O O . ALA A 1 110 ? -9.542 -21.384 23.362 1.00 98.06 110 ALA A O 1
ATOM 832 N N . LYS A 1 111 ? -7.809 -21.447 21.925 1.00 98.19 111 LYS A N 1
ATOM 833 C CA . LYS A 1 111 ? -7.486 -22.880 22.097 1.00 98.19 111 LYS A CA 1
ATOM 834 C C . LYS A 1 111 ? -7.164 -23.282 23.538 1.00 98.19 111 LYS A C 1
ATOM 836 O O . LYS A 1 111 ? -7.153 -24.466 23.857 1.00 98.19 111 LYS A O 1
ATOM 841 N N . ARG A 1 112 ? -6.888 -22.319 24.419 1.00 97.31 112 ARG A N 1
ATOM 842 C CA . ARG A 1 112 ? -6.672 -22.573 25.849 1.00 97.31 112 ARG A CA 1
ATOM 843 C C . ARG A 1 112 ? -7.979 -22.826 26.608 1.00 97.31 112 ARG A C 1
ATOM 845 O O . ARG A 1 112 ? -7.923 -23.354 27.715 1.00 97.31 112 ARG A O 1
ATOM 852 N N . TYR A 1 113 ? -9.126 -22.445 26.039 1.00 96.56 113 TYR A N 1
ATOM 853 C CA . TYR A 1 113 ? -10.431 -22.447 26.713 1.00 96.56 113 TYR A CA 1
ATOM 854 C C . TYR A 1 113 ? -11.519 -23.224 25.957 1.00 96.56 113 TYR A C 1
ATOM 856 O O . TYR A 1 113 ? -12.476 -23.667 26.596 1.00 96.56 113 TYR A O 1
ATOM 864 N N . ALA A 1 114 ? -11.376 -23.379 24.635 1.00 95.56 114 ALA A N 1
ATOM 865 C CA . ALA A 1 114 ? -12.357 -23.987 23.738 1.00 95.56 114 ALA A CA 1
ATOM 866 C C . ALA A 1 114 ? -11.717 -24.976 22.754 1.00 95.56 114 ALA A C 1
ATOM 868 O O . ALA A 1 114 ? -10.537 -24.864 22.414 1.00 95.56 114 ALA A O 1
ATOM 869 N N . ASP A 1 115 ? -12.534 -25.884 22.228 1.00 96.19 115 ASP A N 1
ATOM 870 C CA . ASP A 1 115 ? -12.251 -26.617 21.000 1.00 96.19 115 ASP A CA 1
ATOM 871 C C . ASP A 1 115 ? -12.470 -25.705 19.777 1.00 96.19 115 ASP A C 1
ATOM 873 O O . ASP A 1 115 ? -13.590 -25.252 19.511 1.00 96.19 115 ASP A O 1
ATOM 877 N N . VAL A 1 116 ? -11.396 -25.405 19.043 1.00 94.50 116 VAL A N 1
ATOM 878 C CA . VAL A 1 116 ? -11.383 -24.377 17.989 1.00 94.50 116 VAL A CA 1
ATOM 879 C C . VAL A 1 116 ? -11.273 -24.990 16.596 1.00 94.50 116 VAL A C 1
ATOM 881 O O . VAL A 1 116 ? -10.254 -25.609 16.281 1.00 94.50 116 VAL A O 1
ATOM 884 N N . SER A 1 117 ? -12.271 -24.717 15.749 1.00 88.81 117 SER A N 1
ATOM 885 C CA . SER A 1 117 ? -12.200 -24.928 14.295 1.00 88.81 117 SER A CA 1
ATOM 886 C C . SER A 1 117 ? -11.686 -23.659 13.609 1.00 88.81 117 SER A C 1
ATOM 888 O O . SER A 1 117 ? -12.048 -22.552 14.018 1.00 88.81 117 SER A O 1
ATOM 890 N N . SER A 1 118 ? -10.826 -23.797 12.593 1.00 83.88 118 SER A N 1
ATOM 891 C CA . SER A 1 118 ? -10.308 -22.650 11.840 1.00 83.88 118 SER A CA 1
ATOM 892 C C . SER A 1 118 ? -10.076 -22.944 10.362 1.00 83.88 118 SER A C 1
ATOM 894 O O . SER A 1 118 ? -9.390 -23.916 10.049 1.00 83.88 118 SER A O 1
ATOM 896 N N . GLU A 1 119 ? -10.532 -22.041 9.496 1.00 75.00 119 GLU A N 1
ATOM 897 C CA . GLU A 1 119 ? -10.285 -22.063 8.045 1.00 75.00 119 GLU A CA 1
ATOM 898 C C . GLU A 1 119 ? -9.086 -21.183 7.667 1.00 75.00 119 GLU A C 1
ATOM 900 O O . GLU A 1 119 ? -9.033 -20.024 8.083 1.00 75.00 119 GLU A O 1
ATOM 905 N N . ASP A 1 120 ? -8.131 -21.709 6.889 1.00 73.88 120 ASP A N 1
ATOM 906 C CA . ASP A 1 120 ? -6.938 -20.980 6.416 1.00 73.88 120 ASP A CA 1
ATOM 907 C C . ASP A 1 120 ? -7.146 -20.423 4.997 1.00 73.88 120 ASP A C 1
ATOM 909 O O . ASP A 1 120 ? -7.891 -20.968 4.187 1.00 73.88 120 ASP A O 1
ATOM 913 N N . SER A 1 121 ? -6.473 -19.320 4.693 1.00 72.19 121 SER A N 1
ATOM 914 C CA . SER A 1 121 ? -6.687 -18.492 3.506 1.00 72.19 121 SER A CA 1
ATOM 915 C C . SER A 1 121 ? -5.415 -18.161 2.727 1.00 72.19 121 SER A C 1
ATOM 917 O O . SER A 1 121 ? -5.476 -17.497 1.694 1.00 72.19 121 SER A O 1
ATOM 919 N N . GLY A 1 122 ? -4.239 -18.550 3.234 1.00 75.69 122 GLY A N 1
ATOM 920 C CA . GLY A 1 122 ? -2.961 -18.133 2.645 1.00 75.69 122 GLY A CA 1
ATOM 921 C C . GLY A 1 122 ? -2.671 -16.627 2.775 1.00 75.69 122 GLY A C 1
ATOM 922 O O . GLY A 1 122 ? -1.721 -16.140 2.168 1.00 75.69 122 GLY A O 1
ATOM 923 N N . PHE A 1 123 ? -3.469 -15.891 3.563 1.00 89.94 123 PHE A N 1
ATOM 924 C CA . PHE A 1 123 ? -3.292 -14.483 3.971 1.00 89.94 123 PHE A CA 1
ATOM 925 C C . PHE A 1 123 ? -3.251 -13.433 2.849 1.00 89.94 123 PHE A C 1
ATOM 927 O O . PHE A 1 123 ? -2.937 -12.272 3.112 1.00 89.94 123 PHE A O 1
ATOM 934 N N . THR A 1 124 ? -3.582 -13.820 1.618 1.00 91.19 124 THR A N 1
ATOM 935 C CA . THR A 1 124 ? -3.646 -12.934 0.439 1.00 91.19 124 THR A CA 1
ATOM 936 C C . THR A 1 124 ? -5.060 -12.791 -0.124 1.00 91.19 124 THR A C 1
ATOM 938 O O . THR A 1 124 ? -5.311 -11.920 -0.954 1.00 91.19 124 THR A O 1
ATOM 941 N N . THR A 1 125 ? -5.999 -13.608 0.355 1.00 93.12 125 THR A N 1
ATOM 942 C CA . THR A 1 125 ? -7.412 -13.611 -0.031 1.00 93.12 125 THR A CA 1
ATOM 943 C C . THR A 1 125 ? -8.276 -14.042 1.159 1.00 93.12 125 THR A C 1
ATOM 945 O O . THR A 1 125 ? -7.747 -14.534 2.155 1.00 93.12 125 THR A O 1
ATOM 948 N N . VAL A 1 126 ? -9.593 -13.855 1.088 1.00 91.56 126 VAL A N 1
ATOM 949 C CA . VAL A 1 126 ? -10.539 -14.452 2.048 1.00 91.56 126 VAL A CA 1
ATOM 950 C C . VAL A 1 126 ? -11.125 -15.717 1.405 1.00 91.56 126 VAL A C 1
ATOM 952 O O . VAL A 1 126 ? -11.538 -15.640 0.245 1.00 91.56 126 VAL A O 1
ATOM 955 N N . PRO A 1 127 ? -11.194 -16.870 2.103 1.00 86.31 127 PRO A N 1
ATOM 956 C CA . PRO A 1 127 ? -11.793 -18.082 1.546 1.00 86.31 127 PRO A CA 1
ATOM 957 C C . PRO A 1 127 ? -13.274 -17.856 1.235 1.00 86.31 127 PRO A C 1
ATOM 959 O O . PRO A 1 127 ? -13.943 -17.118 1.960 1.00 86.31 127 PRO A O 1
ATOM 962 N N . ASP A 1 128 ? -13.799 -18.518 0.202 1.00 88.38 128 ASP A N 1
ATOM 963 C CA . ASP A 1 128 ? -15.221 -18.431 -0.152 1.00 88.38 128 ASP A CA 1
ATOM 964 C C . ASP A 1 128 ? -16.103 -18.839 1.047 1.00 88.38 128 ASP A C 1
ATOM 966 O O . ASP A 1 128 ? -15.967 -19.973 1.522 1.00 88.38 128 ASP A O 1
ATOM 970 N N . PRO A 1 129 ? -17.000 -17.955 1.536 1.00 88.69 129 PRO A N 1
ATOM 971 C CA . PRO A 1 129 ? -17.912 -18.261 2.635 1.00 88.69 129 PRO A CA 1
ATOM 972 C C . PRO A 1 129 ? -18.726 -19.539 2.449 1.00 88.69 129 PRO A C 1
ATOM 974 O O . PRO A 1 129 ? -19.013 -20.219 3.431 1.00 88.69 129 PRO A O 1
ATOM 977 N N . ALA A 1 130 ? -19.066 -19.907 1.209 1.00 87.12 130 ALA A N 1
ATOM 978 C CA . ALA A 1 130 ? -19.824 -21.126 0.929 1.00 87.12 130 ALA A CA 1
ATOM 979 C C . ALA A 1 130 ? -19.060 -22.417 1.288 1.00 87.12 130 ALA A C 1
ATOM 981 O O . ALA A 1 130 ? -19.673 -23.474 1.430 1.00 87.12 130 ALA A O 1
ATOM 982 N N . GLY A 1 131 ? -17.731 -22.342 1.411 1.00 84.56 131 GLY A N 1
ATOM 983 C CA . GLY A 1 131 ? -16.865 -23.467 1.755 1.00 84.56 131 GLY A CA 1
ATOM 984 C C . GLY A 1 131 ? -16.458 -23.538 3.227 1.00 84.56 131 GLY A C 1
ATOM 985 O O . GLY A 1 131 ? -15.715 -24.448 3.583 1.00 84.56 131 GLY A O 1
ATOM 986 N N . TRP A 1 132 ? -16.883 -22.598 4.077 1.00 89.81 132 TRP A N 1
ATOM 987 C CA . TRP A 1 132 ? -16.451 -22.570 5.476 1.00 89.81 132 TRP A CA 1
ATOM 988 C C . TRP A 1 132 ? -17.083 -23.706 6.283 1.00 89.81 132 TRP A C 1
ATOM 990 O O . TRP A 1 132 ? -18.304 -23.857 6.310 1.00 89.81 132 TRP A O 1
ATOM 1000 N N . ASN A 1 133 ? -16.264 -24.471 7.007 1.00 85.38 133 ASN A N 1
ATOM 1001 C CA . ASN A 1 133 ? -16.741 -25.508 7.913 1.00 85.38 133 ASN A CA 1
ATOM 1002 C C . ASN A 1 133 ? -17.058 -24.924 9.302 1.00 85.38 133 ASN A C 1
ATOM 1004 O O . ASN A 1 133 ? -16.291 -25.083 10.260 1.00 85.38 133 ASN A O 1
ATOM 1008 N N . THR A 1 134 ? -18.185 -24.216 9.400 1.00 90.06 134 THR A N 1
ATOM 1009 C CA . THR A 1 134 ? -18.710 -23.685 10.667 1.00 90.06 134 THR A CA 1
ATOM 1010 C C . THR A 1 134 ? -19.678 -24.668 11.327 1.00 90.06 134 THR A C 1
ATOM 1012 O O . THR A 1 134 ? -20.426 -25.402 10.678 1.00 90.06 134 THR A O 1
ATOM 1015 N N . ARG A 1 135 ? -19.657 -24.710 12.658 1.00 93.31 135 ARG A N 1
ATOM 1016 C CA . ARG A 1 135 ? -20.462 -25.599 13.490 1.00 93.31 135 ARG A CA 1
ATOM 1017 C C . ARG A 1 135 ? -21.712 -24.876 13.969 1.00 93.31 135 ARG A C 1
ATOM 1019 O O . ARG A 1 135 ? -21.635 -23.834 14.615 1.00 93.31 135 ARG A O 1
ATOM 1026 N N . ALA A 1 136 ? -22.873 -25.489 13.747 1.00 91.50 136 ALA A N 1
ATOM 1027 C CA . ALA A 1 136 ? -24.154 -24.953 14.212 1.00 91.50 136 ALA A CA 1
ATOM 1028 C C . ALA A 1 136 ? -24.243 -24.833 15.749 1.00 91.50 136 ALA A C 1
ATOM 1030 O O . ALA A 1 136 ? -25.013 -24.027 16.267 1.00 91.50 136 ALA A O 1
ATOM 1031 N N . ASP A 1 137 ? -23.466 -25.628 16.492 1.00 92.44 137 ASP A N 1
ATOM 1032 C CA . ASP A 1 137 ? -23.439 -25.614 17.954 1.00 92.44 137 ASP A CA 1
ATOM 1033 C C . ASP A 1 137 ? -22.319 -24.746 18.552 1.00 92.44 137 ASP A C 1
ATOM 1035 O O . ASP A 1 137 ? -22.294 -24.586 19.775 1.00 92.44 137 ASP A O 1
ATOM 1039 N N . ALA A 1 138 ? -21.465 -24.104 17.739 1.00 97.06 138 ALA A N 1
ATOM 1040 C CA . ALA A 1 138 ? -20.402 -23.220 18.221 1.00 97.06 138 ALA A CA 1
ATOM 1041 C C . ALA A 1 138 ? -20.939 -22.093 19.121 1.00 97.06 138 ALA A C 1
ATOM 1043 O O . ALA A 1 138 ? -22.062 -21.600 18.969 1.00 97.06 138 ALA A O 1
ATOM 1044 N N . ALA A 1 139 ? -20.137 -21.676 20.099 1.00 97.94 139 ALA A N 1
ATOM 1045 C CA . ALA A 1 139 ? -20.474 -20.565 20.984 1.00 97.94 139 ALA A CA 1
ATOM 1046 C C . ALA A 1 139 ? -20.503 -19.223 20.253 1.00 97.94 139 ALA A C 1
ATOM 1048 O O . ALA A 1 139 ? -21.340 -18.375 20.555 1.00 97.94 139 ALA A O 1
ATOM 1049 N N . TYR A 1 140 ? -19.593 -19.050 19.300 1.00 98.44 140 TYR A N 1
ATOM 1050 C CA . TYR A 1 140 ? -19.497 -17.888 18.434 1.00 98.44 140 TYR A CA 1
ATOM 1051 C C . TYR A 1 140 ? -18.641 -18.214 17.202 1.00 98.44 140 TYR A C 1
ATOM 1053 O O . TYR A 1 140 ? -17.848 -19.162 17.227 1.00 98.44 140 TYR A O 1
ATOM 1061 N N . LEU A 1 141 ? -18.776 -17.388 16.163 1.00 98.00 141 LEU A N 1
ATOM 1062 C CA . LEU A 1 141 ? -17.867 -17.322 15.020 1.00 98.00 141 LEU A CA 1
ATOM 1063 C C . LEU A 1 141 ? -17.052 -16.032 15.120 1.00 98.00 141 LEU A C 1
ATOM 1065 O O . LEU A 1 141 ? -17.621 -14.944 15.139 1.00 98.00 141 LEU A O 1
ATOM 1069 N N . HIS A 1 142 ? -15.729 -16.132 15.194 1.00 98.56 142 HIS A N 1
ATOM 1070 C CA . HIS A 1 142 ? -14.823 -14.986 15.257 1.00 98.56 142 HIS A CA 1
ATOM 1071 C C . HIS A 1 142 ? -14.135 -14.740 13.914 1.00 98.56 142 HIS A C 1
ATOM 1073 O O . HIS A 1 142 ? -13.665 -15.671 13.259 1.00 98.56 142 HIS A O 1
ATOM 1079 N N . TYR A 1 143 ? -14.031 -13.475 13.518 1.00 97.94 143 TYR A N 1
ATOM 1080 C CA . TYR A 1 143 ? -13.187 -13.069 12.399 1.00 97.94 143 TYR A CA 1
ATOM 1081 C C . TYR A 1 143 ? -12.527 -11.708 12.643 1.00 97.94 143 TYR A C 1
ATOM 1083 O O . TYR A 1 143 ? -12.917 -10.925 13.516 1.00 97.94 143 TYR A O 1
ATOM 1091 N N . THR A 1 144 ? -11.511 -11.419 11.833 1.00 98.50 144 THR A N 1
ATOM 1092 C CA . THR A 1 144 ? -10.791 -10.142 11.838 1.00 98.50 144 THR A CA 1
ATOM 1093 C C . THR A 1 144 ? -11.122 -9.373 10.557 1.00 98.50 144 THR A C 1
ATOM 1095 O O . THR A 1 144 ? -10.475 -9.617 9.538 1.00 98.50 144 THR A O 1
ATOM 1098 N N . PRO A 1 145 ? -12.100 -8.443 10.577 1.00 98.19 145 PRO A N 1
ATOM 1099 C CA . PRO A 1 145 ? -12.503 -7.671 9.402 1.00 98.19 145 PRO A CA 1
ATOM 1100 C C . PRO A 1 145 ? -11.358 -7.015 8.630 1.00 98.19 145 PRO A C 1
ATOM 1102 O O . PRO A 1 145 ? -11.434 -6.938 7.411 1.00 98.19 145 PRO A O 1
ATOM 1105 N N . ASN A 1 146 ? -10.311 -6.544 9.316 1.00 98.62 146 ASN A N 1
ATOM 1106 C CA . ASN A 1 146 ? -9.144 -5.917 8.697 1.00 98.62 146 ASN A CA 1
ATOM 1107 C C . ASN A 1 146 ? -7.835 -6.417 9.334 1.00 98.62 146 ASN A C 1
ATOM 1109 O O . ASN A 1 146 ? -7.487 -6.047 10.459 1.00 98.62 146 ASN A O 1
ATOM 1113 N N . GLU A 1 147 ? -7.071 -7.217 8.598 1.00 97.75 147 GLU A N 1
ATOM 1114 C CA . GLU A 1 147 ? -5.761 -7.739 8.981 1.00 97.75 147 GLU A CA 1
ATOM 1115 C C . GLU A 1 147 ? -4.652 -6.720 8.699 1.00 97.75 147 GLU A C 1
ATOM 1117 O O . GLU A 1 147 ? -4.075 -6.644 7.617 1.00 97.75 147 GLU A O 1
ATOM 1122 N N . THR A 1 148 ? -4.289 -5.955 9.733 1.00 97.06 148 THR A N 1
ATOM 1123 C CA . THR A 1 148 ? -3.341 -4.827 9.647 1.00 97.06 148 THR A CA 1
ATOM 1124 C C . THR A 1 148 ? -1.979 -5.177 9.028 1.00 97.06 148 THR A C 1
ATOM 1126 O O . THR A 1 148 ? -1.320 -4.314 8.454 1.00 97.06 148 THR A O 1
ATOM 1129 N N . ILE A 1 149 ? -1.469 -6.397 9.244 1.00 94.31 149 ILE A N 1
ATOM 1130 C CA . ILE A 1 149 ? -0.127 -6.781 8.767 1.00 94.31 149 ILE A CA 1
ATOM 1131 C C . ILE A 1 149 ? -0.158 -7.174 7.296 1.00 94.31 149 ILE A C 1
ATOM 1133 O O . ILE A 1 149 ? 0.651 -6.651 6.538 1.00 94.31 149 ILE A O 1
ATOM 1137 N N . GLY A 1 150 ? -1.080 -8.062 6.924 1.00 93.25 150 GLY A N 1
ATOM 1138 C CA . GLY A 1 150 ? -1.240 -8.509 5.543 1.00 93.25 150 GLY A CA 1
ATOM 1139 C C . GLY A 1 150 ? -1.917 -7.474 4.651 1.00 93.25 150 GLY A C 1
ATOM 1140 O O . GLY A 1 150 ? -1.813 -7.591 3.447 1.00 93.25 150 GLY A O 1
ATOM 1141 N N . GLY A 1 151 ? -2.584 -6.459 5.208 1.00 97.12 151 GLY A N 1
ATOM 1142 C CA . GLY A 1 151 ? -3.327 -5.482 4.409 1.00 97.12 151 GLY A CA 1
ATOM 1143 C C . GLY A 1 151 ? -4.562 -6.064 3.734 1.00 97.12 151 GLY A C 1
ATOM 1144 O O . GLY A 1 151 ? -4.937 -5.629 2.648 1.00 97.12 151 GLY A O 1
ATOM 1145 N N . LEU A 1 152 ? -5.173 -7.051 4.384 1.00 97.19 152 LEU A N 1
ATOM 1146 C CA . LEU A 1 152 ? -6.335 -7.774 3.895 1.00 97.19 152 LEU A CA 1
ATOM 1147 C C . LEU A 1 152 ? -7.577 -7.324 4.663 1.00 97.19 152 LEU A C 1
ATOM 1149 O O . LEU A 1 152 ? -7.575 -7.313 5.892 1.00 97.19 152 LEU A O 1
ATOM 1153 N N . GLU A 1 153 ? -8.638 -6.962 3.953 1.00 98.12 153 GLU A N 1
ATOM 1154 C CA . GLU A 1 153 ? -9.892 -6.493 4.532 1.00 98.12 153 GLU A CA 1
ATOM 1155 C C . GLU A 1 153 ? -11.098 -7.135 3.846 1.00 98.12 153 GLU A C 1
ATOM 1157 O O . GLU A 1 153 ? -11.158 -7.262 2.624 1.00 98.12 153 GLU A O 1
ATOM 1162 N N . TYR A 1 154 ? -12.081 -7.534 4.649 1.00 97.25 154 TYR A N 1
ATOM 1163 C CA . TYR A 1 154 ? -13.338 -8.073 4.153 1.00 97.25 154 TYR A CA 1
ATOM 1164 C C . TYR A 1 154 ? -14.183 -6.943 3.555 1.00 97.25 154 TYR A C 1
ATOM 1166 O O . TYR A 1 154 ? -14.419 -5.920 4.202 1.00 97.25 154 TYR A O 1
ATOM 1174 N N . TYR A 1 155 ? -14.712 -7.160 2.350 1.00 94.56 155 TYR A N 1
ATOM 1175 C CA . TYR A 1 155 ? -15.712 -6.270 1.747 1.00 94.56 155 TYR A CA 1
ATOM 1176 C C . TYR A 1 155 ? -17.152 -6.598 2.184 1.00 94.56 155 TYR A C 1
ATOM 1178 O O . TYR A 1 155 ? -18.085 -5.889 1.812 1.00 94.56 155 TYR A O 1
ATOM 1186 N N . PHE A 1 156 ? -17.343 -7.669 2.961 1.00 96.00 156 PHE A N 1
ATOM 1187 C CA . PHE A 1 156 ? -18.640 -8.156 3.432 1.00 96.00 156 PHE A CA 1
ATOM 1188 C C . PHE A 1 156 ? -18.606 -8.507 4.927 1.00 96.00 156 PHE A C 1
ATOM 1190 O O . PHE A 1 156 ? -17.544 -8.716 5.515 1.00 96.00 156 PHE A O 1
ATOM 1197 N N . ILE A 1 157 ? -19.786 -8.585 5.542 1.00 97.50 157 ILE A N 1
ATOM 1198 C CA . ILE A 1 157 ? -19.970 -9.122 6.895 1.00 97.50 157 ILE A CA 1
ATOM 1199 C C . ILE A 1 157 ? -20.362 -10.596 6.743 1.00 97.50 157 ILE A C 1
ATOM 1201 O O . ILE A 1 157 ? -21.312 -10.867 6.004 1.00 97.50 157 ILE A O 1
ATOM 1205 N N . PRO A 1 158 ? -19.656 -11.545 7.380 1.00 95.31 158 PRO A N 1
ATOM 1206 C CA . PRO A 1 158 ? -20.024 -12.950 7.302 1.00 95.31 158 PRO A CA 1
ATOM 1207 C C . PRO A 1 158 ? -21.428 -13.234 7.837 1.00 95.31 158 PRO A C 1
ATOM 1209 O O . PRO A 1 158 ? -21.838 -12.650 8.838 1.00 95.31 158 PRO A O 1
ATOM 1212 N N . ASP A 1 159 ? -22.135 -14.166 7.200 1.00 93.31 159 ASP A N 1
ATOM 1213 C CA . ASP A 1 159 ? -23.373 -14.723 7.742 1.00 93.31 159 ASP A CA 1
ATOM 1214 C C . ASP A 1 159 ? -23.036 -15.918 8.640 1.00 93.31 159 ASP A C 1
ATOM 1216 O O . ASP A 1 159 ? -22.502 -16.927 8.178 1.00 93.31 159 ASP A O 1
ATOM 1220 N N . SER A 1 160 ? -23.302 -15.783 9.937 1.00 92.94 160 SER A N 1
ATOM 1221 C CA . SER A 1 160 ? -23.081 -16.828 10.939 1.00 92.94 160 SER A CA 1
ATOM 1222 C C . SER A 1 160 ? -24.372 -17.547 11.350 1.00 92.94 160 SER A C 1
ATOM 1224 O O . SER A 1 160 ? -24.354 -18.330 12.304 1.00 92.94 160 SER A O 1
ATOM 1226 N N . GLY A 1 161 ? -25.495 -17.293 10.666 1.00 91.62 161 GLY A N 1
ATOM 1227 C CA . GLY A 1 161 ? -26.806 -17.806 11.058 1.00 91.62 161 GLY A CA 1
ATOM 1228 C C . GLY A 1 161 ? -27.166 -17.399 12.490 1.00 91.62 161 GLY A C 1
ATOM 1229 O O . GLY A 1 161 ? -27.060 -16.232 12.864 1.00 91.62 161 GLY A O 1
ATOM 1230 N N . ASP A 1 162 ? -27.558 -18.373 13.314 1.00 92.75 162 ASP A N 1
ATOM 1231 C CA . ASP A 1 162 ? -27.923 -18.143 14.721 1.00 92.75 162 ASP A CA 1
ATOM 1232 C C . ASP A 1 162 ? -26.709 -18.056 15.670 1.00 92.75 162 ASP A C 1
ATOM 1234 O O . ASP A 1 162 ? -26.854 -17.719 16.851 1.00 92.75 162 ASP A O 1
ATOM 1238 N N . VAL A 1 163 ? -25.501 -18.367 15.187 1.00 96.81 163 VAL A N 1
ATOM 1239 C CA . VAL A 1 163 ? -24.276 -18.305 15.993 1.00 96.81 163 VAL A CA 1
ATOM 1240 C C . VAL A 1 163 ? -23.843 -16.838 16.132 1.00 96.81 163 VAL A C 1
ATOM 1242 O O . VAL A 1 163 ? -23.736 -16.143 15.122 1.00 96.81 163 VAL A O 1
ATOM 1245 N N . PRO A 1 164 ? -23.552 -16.331 17.347 1.00 98.19 164 PRO A N 1
ATOM 1246 C CA . PRO A 1 164 ? -23.073 -14.963 17.527 1.00 98.19 164 PRO A CA 1
ATOM 1247 C C . PRO A 1 164 ? -21.796 -14.675 16.727 1.00 98.19 164 PRO A C 1
ATOM 1249 O O . PRO A 1 164 ? -20.785 -15.359 16.894 1.00 98.19 164 PRO A O 1
ATOM 1252 N N . LEU A 1 165 ? -21.821 -13.627 15.901 1.00 98.69 165 LEU A N 1
ATOM 1253 C CA . LEU A 1 165 ? -20.644 -13.152 15.174 1.00 98.69 165 LEU A CA 1
ATOM 1254 C C . LEU A 1 165 ? -19.791 -12.234 16.060 1.00 98.69 165 LEU A C 1
ATOM 1256 O O . LEU A 1 165 ? -20.304 -11.292 16.673 1.00 98.69 165 LEU A O 1
ATOM 1260 N N . VAL A 1 166 ? -18.486 -12.490 16.107 1.00 98.88 166 VAL A N 1
ATOM 1261 C CA . VAL A 1 166 ? -17.504 -11.730 16.884 1.00 98.88 166 VAL A CA 1
ATOM 1262 C C . VAL A 1 166 ? -16.460 -11.118 15.957 1.00 98.88 166 VAL A C 1
ATOM 1264 O O . VAL A 1 166 ? -15.869 -11.824 15.142 1.00 98.88 166 VAL A O 1
ATOM 1267 N N . ALA A 1 167 ? -16.201 -9.817 16.093 1.00 98.88 167 ALA A N 1
ATOM 1268 C CA . ALA A 1 167 ? -15.320 -9.087 15.183 1.00 98.88 167 ALA A CA 1
ATOM 1269 C C . ALA A 1 167 ? -14.221 -8.286 15.896 1.00 98.88 167 ALA A C 1
ATOM 1271 O O . ALA A 1 167 ? -14.506 -7.434 16.744 1.00 98.88 167 ALA A O 1
ATOM 1272 N N . ASP A 1 168 ? -12.966 -8.495 15.478 1.00 98.81 168 ASP A N 1
ATOM 1273 C CA . ASP A 1 168 ? -11.846 -7.600 15.803 1.00 98.81 168 ASP A CA 1
ATOM 1274 C C . ASP A 1 168 ? -11.809 -6.405 14.843 1.00 98.81 168 ASP A C 1
ATOM 1276 O O . ASP A 1 168 ? -11.211 -6.448 13.765 1.00 98.81 168 ASP A O 1
ATOM 1280 N N . MET A 1 169 ? -12.432 -5.300 15.236 1.00 98.75 169 MET A N 1
ATOM 1281 C CA . MET A 1 169 ? -12.462 -4.080 14.431 1.00 98.75 169 MET A CA 1
ATOM 1282 C C . MET A 1 169 ? -11.335 -3.108 14.780 1.00 98.75 169 MET A C 1
ATOM 1284 O O . MET A 1 169 ? -11.394 -1.948 14.381 1.00 98.75 169 MET A O 1
ATOM 1288 N N . SER A 1 170 ? -10.275 -3.541 15.474 1.00 98.75 170 SER A N 1
ATOM 1289 C CA . SER A 1 170 ? -9.227 -2.634 15.967 1.00 98.75 170 SER A CA 1
ATOM 1290 C C . SER A 1 170 ? -8.702 -1.662 14.904 1.00 98.75 170 SER A C 1
ATOM 1292 O O . SER A 1 170 ? -8.556 -0.481 15.187 1.00 98.75 170 SER A O 1
ATOM 1294 N N . SER A 1 171 ? -8.430 -2.129 13.679 1.00 98.56 171 SER A N 1
ATOM 1295 C CA . SER A 1 171 ? -7.886 -1.301 12.584 1.00 98.56 171 SER A CA 1
ATOM 1296 C C . SER A 1 171 ? -8.920 -0.789 11.582 1.00 98.56 171 SER A C 1
ATOM 1298 O O . SER A 1 171 ? -8.509 -0.291 10.543 1.00 98.56 171 SER A O 1
ATOM 1300 N N . THR A 1 172 ? -10.224 -0.931 11.828 1.00 98.50 172 THR A N 1
ATOM 1301 C CA . THR A 1 172 ? -11.261 -0.444 10.889 1.00 98.50 172 THR A CA 1
ATOM 1302 C C . THR A 1 172 ? -12.501 0.149 11.574 1.00 98.50 172 THR A C 1
ATOM 1304 O O . THR A 1 172 ? -13.373 0.703 10.914 1.00 98.50 172 THR A O 1
ATOM 1307 N N . MET A 1 173 ? -12.578 0.104 12.907 1.00 98.44 173 MET A N 1
ATOM 1308 C CA . MET A 1 173 ? -13.665 0.694 13.692 1.00 98.44 173 MET A CA 1
ATOM 1309 C C . MET A 1 173 ? -13.862 2.173 13.330 1.00 98.44 173 MET A C 1
ATOM 1311 O O . MET A 1 173 ? -12.892 2.932 13.306 1.00 98.44 173 MET A O 1
ATOM 1315 N N . LEU A 1 174 ? -15.107 2.567 13.047 1.00 98.62 174 LEU A N 1
ATOM 1316 C CA . LEU A 1 174 ? -15.496 3.910 12.588 1.00 98.62 174 LEU A CA 1
ATOM 1317 C C . LEU A 1 174 ? -14.791 4.392 11.300 1.00 98.62 174 LEU A C 1
ATOM 1319 O O . LEU A 1 174 ? -14.703 5.598 11.069 1.00 98.62 174 LEU A O 1
ATOM 1323 N N . SER A 1 175 ? -14.262 3.496 10.458 1.00 98.56 175 SER A N 1
ATOM 1324 C CA . SER A 1 175 ? -13.660 3.881 9.167 1.00 98.56 175 SER A CA 1
ATOM 1325 C C . SER A 1 175 ? -14.695 4.150 8.073 1.00 98.56 175 SER A C 1
ATOM 1327 O O . SER A 1 175 ? -14.437 4.939 7.165 1.00 98.56 175 SER A O 1
ATOM 1329 N N . ARG A 1 176 ? -15.843 3.472 8.159 1.00 98.12 176 ARG A N 1
ATOM 1330 C CA . ARG A 1 176 ? -17.003 3.538 7.261 1.00 98.12 176 ARG A CA 1
ATOM 1331 C C . ARG A 1 176 ? -18.219 2.888 7.943 1.00 98.12 176 ARG A C 1
ATOM 1333 O O . ARG A 1 176 ? -18.026 2.208 8.956 1.00 98.12 176 ARG A O 1
ATOM 1340 N N . PRO A 1 177 ? -19.454 3.104 7.449 1.00 98.00 177 PRO A N 1
ATOM 1341 C CA . PRO A 1 177 ? -20.648 2.557 8.090 1.00 98.00 177 PRO A CA 1
ATOM 1342 C C . PRO A 1 177 ? -20.626 1.028 8.138 1.00 98.00 177 PRO A C 1
ATOM 1344 O O . PRO A 1 177 ? -20.226 0.375 7.173 1.00 98.00 177 PRO A O 1
ATOM 1347 N N . VAL A 1 178 ? -21.077 0.467 9.259 1.00 97.06 178 VAL A N 1
ATOM 1348 C CA . VAL A 1 178 ? -21.198 -0.976 9.496 1.00 97.06 178 VAL A CA 1
ATOM 1349 C C . VAL A 1 178 ? -22.500 -1.225 10.252 1.00 97.06 178 VAL A C 1
ATOM 1351 O O . VAL A 1 178 ? -22.816 -0.497 11.188 1.00 97.06 178 VAL A O 1
ATOM 1354 N N . ASP A 1 179 ? -23.249 -2.256 9.862 1.00 97.94 179 ASP A N 1
ATOM 1355 C CA . ASP A 1 179 ? -24.468 -2.666 10.564 1.00 97.94 179 ASP A CA 1
ATOM 1356 C C . ASP A 1 179 ? -24.119 -3.440 11.847 1.00 97.94 179 ASP A C 1
ATOM 1358 O O . ASP A 1 179 ? -23.871 -4.647 11.816 1.00 97.94 179 ASP A O 1
ATOM 1362 N N . VAL A 1 180 ? -24.090 -2.736 12.984 1.00 98.50 180 VAL A N 1
ATOM 1363 C CA . VAL A 1 180 ? -23.761 -3.307 14.304 1.00 98.50 180 VAL A CA 1
ATOM 1364 C C . VAL A 1 180 ? -24.728 -4.428 14.713 1.00 98.50 180 VAL A C 1
ATOM 1366 O O . VAL A 1 180 ? -24.316 -5.344 15.425 1.00 98.50 180 VAL A O 1
ATOM 1369 N N . SER A 1 181 ? -25.971 -4.427 14.213 1.00 98.00 181 SER A N 1
ATOM 1370 C CA . SER A 1 181 ? -26.987 -5.428 14.579 1.00 98.00 181 SER A CA 1
ATOM 1371 C C . SER A 1 181 ? -26.634 -6.857 14.142 1.00 98.00 181 SER A C 1
ATOM 1373 O O . SER A 1 181 ? -27.162 -7.828 14.687 1.00 98.00 181 SER A O 1
ATOM 1375 N N . LYS A 1 182 ? -25.705 -7.006 13.187 1.00 98.38 182 LYS A N 1
ATOM 1376 C CA . LYS A 1 182 ? -25.202 -8.305 12.713 1.00 98.38 182 LYS A CA 1
ATOM 1377 C C . LYS A 1 182 ? -24.249 -8.988 13.690 1.00 98.38 182 LYS A C 1
ATOM 1379 O O . LYS A 1 182 ? -23.957 -10.169 13.527 1.00 98.38 182 LYS A O 1
ATOM 1384 N N . PHE A 1 183 ? -23.746 -8.271 14.691 1.00 98.81 183 PHE A N 1
ATOM 1385 C CA . PHE A 1 183 ? -22.693 -8.768 15.571 1.00 98.81 183 PHE A CA 1
ATOM 1386 C C . PHE A 1 183 ? -23.242 -9.134 16.944 1.00 98.81 183 PHE A C 1
ATOM 1388 O O . PHE A 1 183 ? -24.047 -8.412 17.523 1.00 98.81 183 PHE A O 1
ATOM 1395 N N . GLY A 1 184 ? -22.760 -10.236 17.512 1.00 98.75 184 GLY A N 1
ATOM 1396 C CA . GLY A 1 184 ? -22.906 -10.495 18.942 1.00 98.75 184 GLY A CA 1
ATOM 1397 C C . GLY A 1 184 ? -21.933 -9.646 19.761 1.00 98.75 184 GLY A C 1
ATOM 1398 O O . GLY A 1 184 ? -22.307 -9.087 20.792 1.00 98.75 184 GLY A O 1
ATOM 1399 N N . LEU A 1 185 ? -20.689 -9.523 19.287 1.00 98.88 185 LEU A N 1
ATOM 1400 C CA . LEU A 1 185 ? -19.650 -8.738 19.950 1.00 98.88 185 LEU A CA 1
ATOM 1401 C C . LEU A 1 185 ? -18.698 -8.098 18.935 1.00 98.88 185 LEU A C 1
ATOM 1403 O O . LEU A 1 185 ? -18.142 -8.770 18.070 1.00 98.88 185 LEU A O 1
ATOM 1407 N N . ILE A 1 186 ? -18.439 -6.806 19.087 1.00 98.94 186 ILE A N 1
ATOM 1408 C CA . ILE A 1 186 ? -17.368 -6.089 18.391 1.00 98.94 186 ILE A CA 1
ATOM 1409 C C . ILE A 1 186 ? -16.365 -5.622 19.438 1.00 98.94 186 ILE A C 1
ATOM 1411 O O . ILE A 1 186 ? -16.759 -5.135 20.495 1.00 98.94 186 ILE A O 1
ATOM 14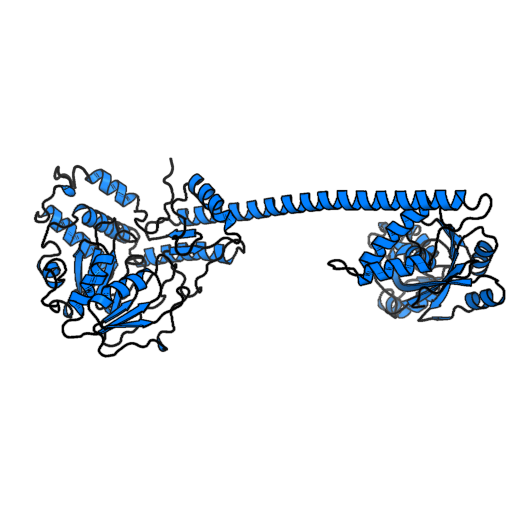15 N N . TYR A 1 187 ? -15.069 -5.716 19.156 1.00 98.88 187 TYR A N 1
ATOM 1416 C CA . TYR A 1 187 ? -14.055 -5.066 19.983 1.00 98.88 187 TYR A CA 1
ATOM 1417 C C . TYR A 1 187 ? -12.995 -4.364 19.140 1.00 98.88 187 TYR A C 1
ATOM 1419 O O . TYR A 1 187 ? -12.696 -4.767 18.017 1.00 98.88 187 TYR A O 1
ATOM 1427 N N . ALA A 1 188 ? -12.424 -3.292 19.685 1.00 98.75 188 ALA A N 1
ATOM 1428 C CA . ALA A 1 188 ? -11.395 -2.512 19.012 1.00 98.75 188 ALA A CA 1
ATOM 1429 C C . ALA A 1 188 ? -10.409 -1.909 20.016 1.00 98.75 188 ALA A C 1
ATOM 1431 O O . ALA A 1 188 ? -10.782 -1.117 20.884 1.00 98.75 188 ALA A O 1
ATOM 1432 N N . GLY A 1 189 ? -9.126 -2.262 19.886 1.00 98.38 189 GLY A N 1
ATOM 1433 C CA . GLY A 1 189 ? -8.056 -1.523 20.556 1.00 98.38 189 GLY A CA 1
ATOM 1434 C C . GLY A 1 189 ? -7.949 -0.118 19.964 1.00 98.38 189 GLY A C 1
ATOM 1435 O O . GLY A 1 189 ? -7.828 0.023 18.746 1.00 98.38 189 GLY A O 1
ATOM 1436 N N . ALA A 1 190 ? -7.987 0.915 20.807 1.00 97.69 190 ALA A N 1
ATOM 1437 C CA . ALA A 1 190 ? -8.178 2.281 20.332 1.00 97.69 190 ALA A CA 1
ATOM 1438 C C . ALA A 1 190 ? -7.008 2.820 19.488 1.00 97.69 190 ALA A C 1
ATOM 1440 O O . ALA A 1 190 ? -7.237 3.588 18.554 1.00 97.69 190 ALA A O 1
ATOM 1441 N N . GLN A 1 191 ? -5.780 2.343 19.738 1.00 97.81 191 GLN A N 1
ATOM 1442 C CA . GLN A 1 191 ? -4.515 2.885 19.218 1.00 97.81 191 GLN A CA 1
ATOM 1443 C C . GLN A 1 191 ? -4.335 2.879 17.696 1.00 97.81 191 GLN A C 1
ATOM 1445 O O . GLN A 1 191 ? -3.292 3.319 17.212 1.00 97.81 191 GLN A O 1
ATOM 1450 N N . LYS A 1 192 ? -5.263 2.283 16.946 1.00 97.94 192 LYS A N 1
ATOM 1451 C CA . LYS A 1 192 ? -5.174 2.202 15.488 1.00 97.94 192 LYS A CA 1
ATOM 1452 C C . LYS A 1 192 ? -6.048 3.261 14.821 1.00 97.94 192 LYS A C 1
ATOM 1454 O O . LYS A 1 192 ? -5.504 4.118 14.146 1.00 97.94 192 LYS A O 1
ATOM 1459 N N . ASN A 1 193 ? -7.368 3.231 15.010 1.00 98.06 193 ASN A N 1
ATOM 1460 C CA . ASN A 1 193 ? -8.262 4.104 14.233 1.00 98.06 193 ASN A CA 1
ATOM 1461 C C . ASN A 1 193 ? -9.076 5.111 15.061 1.00 98.06 193 ASN A C 1
ATOM 1463 O O . ASN A 1 193 ? -9.600 6.064 14.492 1.00 98.06 193 ASN A O 1
ATOM 1467 N N . ILE A 1 194 ? -9.199 4.917 16.380 1.00 97.44 194 ILE A N 1
ATOM 1468 C CA . ILE A 1 194 ? -10.211 5.625 17.189 1.00 97.44 194 ILE A CA 1
ATOM 1469 C C . ILE A 1 194 ? -9.668 6.332 18.438 1.00 97.44 194 ILE A C 1
ATOM 1471 O O . ILE A 1 194 ? -10.444 6.883 19.210 1.00 97.44 194 ILE A O 1
ATOM 1475 N N . GLY A 1 195 ? -8.357 6.327 18.676 1.00 94.50 195 GLY A N 1
ATOM 1476 C CA . GLY A 1 195 ? -7.798 6.990 19.850 1.00 94.50 195 GLY A CA 1
ATOM 1477 C C . GLY A 1 195 ? -6.371 6.569 20.194 1.00 94.50 195 GLY A C 1
ATOM 1478 O O . GLY A 1 195 ? -5.675 5.967 19.374 1.00 94.50 195 GLY A O 1
ATOM 1479 N N . PRO A 1 196 ? -5.903 6.903 21.406 1.00 95.88 196 PRO A N 1
ATOM 1480 C CA . PRO A 1 196 ? -4.588 6.500 21.891 1.00 95.88 196 PRO A CA 1
ATOM 1481 C C . PRO A 1 196 ? -4.574 5.046 22.391 1.00 95.88 196 PRO A C 1
ATOM 1483 O O . PRO A 1 196 ? -5.606 4.432 22.656 1.00 95.88 196 PRO A O 1
ATOM 1486 N N . SER A 1 197 ? -3.378 4.487 22.579 1.00 97.12 197 SER A N 1
ATOM 1487 C CA . SER A 1 197 ? -3.201 3.225 23.310 1.00 97.12 197 SER A CA 1
ATOM 1488 C C . SER A 1 197 ? -3.582 3.349 24.781 1.00 97.12 197 SER A C 1
ATOM 1490 O O . SER A 1 197 ? -3.393 4.404 25.372 1.00 97.12 197 SER A O 1
ATOM 1492 N N . GLY A 1 198 ? -4.025 2.240 25.377 1.00 96.31 198 GLY A N 1
ATOM 1493 C CA . GLY A 1 198 ? -4.441 2.168 26.785 1.00 96.31 198 GLY A CA 1
ATOM 1494 C C . GLY A 1 198 ? -5.926 1.853 26.964 1.00 96.31 198 GLY A C 1
ATOM 1495 O O . GLY A 1 198 ? -6.325 1.402 28.033 1.00 96.31 198 GLY A O 1
ATOM 1496 N N . LEU A 1 199 ? -6.715 1.999 25.895 1.00 98.00 199 LEU A N 1
ATOM 1497 C CA . LEU A 1 199 ? -8.156 1.764 25.871 1.00 98.00 199 LEU A CA 1
ATOM 1498 C C . LEU A 1 199 ? -8.528 0.683 24.845 1.00 98.00 199 LEU A C 1
ATOM 1500 O O . LEU A 1 199 ? -7.980 0.638 23.740 1.00 98.00 199 LEU A O 1
ATOM 1504 N N . VAL A 1 200 ? -9.478 -0.176 25.201 1.00 98.50 200 VAL A N 1
ATOM 1505 C CA . VAL A 1 200 ? -10.190 -1.064 24.277 1.00 98.50 200 VAL A CA 1
ATOM 1506 C C . VAL A 1 200 ? -11.685 -0.837 24.445 1.00 98.50 200 VAL A C 1
ATOM 1508 O O . VAL A 1 200 ? -12.185 -0.775 25.566 1.00 98.50 200 VAL A O 1
ATOM 1511 N N . VAL A 1 201 ? -12.384 -0.693 23.327 1.00 98.69 201 VAL A N 1
ATOM 1512 C CA . VAL A 1 201 ? -13.844 -0.601 23.291 1.00 98.69 201 VAL A CA 1
ATOM 1513 C C . VAL A 1 201 ? -14.402 -1.987 22.999 1.00 98.69 201 VAL A C 1
ATOM 1515 O O . VAL A 1 201 ? -13.884 -2.673 22.115 1.00 98.69 201 VAL A O 1
ATOM 1518 N N . VAL A 1 202 ? -15.449 -2.389 23.717 1.00 98.88 202 VAL A N 1
ATOM 1519 C CA . VAL A 1 202 ? -16.225 -3.608 23.456 1.00 98.88 202 VAL A CA 1
ATOM 1520 C C . VAL A 1 202 ? -17.696 -3.231 23.325 1.00 98.88 202 VAL A C 1
ATOM 1522 O O . VAL A 1 202 ? -18.253 -2.607 24.218 1.00 98.88 202 VAL A O 1
ATOM 1525 N N . ILE A 1 203 ? -18.330 -3.609 22.222 1.00 98.94 203 ILE A N 1
ATOM 1526 C CA . ILE A 1 203 ? -19.764 -3.445 21.978 1.00 98.94 203 ILE A CA 1
ATOM 1527 C C . ILE A 1 203 ? -20.353 -4.850 21.997 1.00 98.94 203 ILE A C 1
ATOM 1529 O O . ILE A 1 203 ? -20.029 -5.658 21.128 1.00 98.94 203 ILE A O 1
ATOM 1533 N N . ILE A 1 204 ? -21.162 -5.170 23.000 1.00 98.88 204 ILE A N 1
ATOM 1534 C CA . ILE A 1 204 ? -21.675 -6.525 23.229 1.00 98.88 204 ILE A CA 1
ATOM 1535 C C . ILE A 1 204 ? -23.195 -6.509 23.329 1.00 98.88 204 ILE A C 1
ATOM 1537 O O . ILE A 1 204 ? -23.774 -5.683 24.035 1.00 98.88 204 ILE A O 1
ATOM 1541 N N . ARG A 1 205 ? -23.847 -7.433 22.622 1.00 98.75 205 ARG A N 1
ATOM 1542 C CA . ARG A 1 205 ? -25.299 -7.602 22.679 1.00 98.75 205 ARG A CA 1
ATOM 1543 C C . ARG A 1 205 ? -25.705 -8.061 24.081 1.00 98.75 205 ARG A C 1
ATOM 1545 O O . ARG A 1 205 ? -25.098 -8.974 24.644 1.00 98.75 205 ARG A O 1
ATOM 1552 N N . LYS A 1 206 ? -26.697 -7.404 24.685 1.00 98.75 206 LYS A N 1
ATOM 1553 C CA . LYS A 1 206 ? -27.020 -7.562 26.115 1.00 98.75 206 LYS A CA 1
ATOM 1554 C C . LYS A 1 206 ? -27.464 -8.979 26.492 1.00 98.75 206 LYS A C 1
ATOM 1556 O O . LYS A 1 206 ? -27.210 -9.403 27.612 1.00 98.75 206 LYS A O 1
ATOM 1561 N N . ASP A 1 207 ? -28.052 -9.739 25.569 1.00 98.00 207 ASP A N 1
ATOM 1562 C CA . ASP A 1 207 ? -28.424 -11.153 25.760 1.00 98.00 207 ASP A CA 1
ATOM 1563 C C . ASP A 1 207 ? -27.217 -12.101 25.915 1.00 98.00 207 ASP A C 1
ATOM 1565 O O . ASP A 1 207 ? -27.379 -13.260 26.309 1.00 98.00 207 ASP A O 1
ATOM 1569 N N . LEU A 1 208 ? -26.007 -11.643 25.583 1.00 98.25 208 LEU A N 1
ATOM 1570 C CA . LEU A 1 208 ? -24.762 -12.390 25.766 1.00 98.25 208 LEU A CA 1
ATOM 1571 C C . LEU A 1 208 ? -24.092 -12.118 27.120 1.00 98.25 208 LEU A C 1
ATOM 1573 O O . LEU A 1 208 ? -23.184 -12.855 27.505 1.00 98.25 208 LEU A O 1
ATOM 1577 N N . LEU A 1 209 ? -24.534 -11.094 27.854 1.00 98.50 209 LEU A N 1
ATOM 1578 C CA . LEU A 1 209 ? -24.034 -10.806 29.195 1.00 98.50 209 LEU A CA 1
ATOM 1579 C C . LEU A 1 209 ? -24.530 -11.850 30.213 1.00 98.50 209 LEU A C 1
ATOM 1581 O O . LEU A 1 209 ? -25.502 -12.570 29.988 1.00 98.50 209 LEU A O 1
ATOM 1585 N N . GLY A 1 210 ? -23.812 -11.975 31.331 1.00 97.06 210 GLY A N 1
ATOM 1586 C CA . GLY A 1 210 ? -24.152 -12.909 32.413 1.00 97.06 210 GLY A CA 1
ATOM 1587 C C . GLY A 1 210 ? -23.798 -14.379 32.150 1.00 97.06 210 GLY A C 1
ATOM 1588 O O . GLY A 1 210 ? -24.066 -15.225 32.999 1.00 97.06 210 GLY A O 1
ATOM 1589 N N . LYS A 1 211 ? -23.160 -14.694 31.014 1.00 96.00 211 LYS A N 1
ATOM 1590 C CA . LYS A 1 211 ? -22.785 -16.063 30.601 1.00 96.00 211 LYS A CA 1
ATOM 1591 C C . LYS A 1 211 ? -21.336 -16.453 30.928 1.00 96.00 211 LYS A C 1
ATOM 1593 O O . LYS A 1 211 ? -20.848 -17.480 30.462 1.00 96.00 211 LYS A O 1
ATOM 1598 N N . ALA A 1 212 ? -20.640 -15.645 31.728 1.00 97.19 212 ALA A N 1
ATOM 1599 C CA . ALA A 1 212 ? -19.244 -15.889 32.065 1.00 97.19 212 ALA A CA 1
ATOM 1600 C C . ALA A 1 212 ? -19.035 -17.194 32.842 1.00 97.19 212 ALA A C 1
ATOM 1602 O O . ALA A 1 212 ? -19.780 -17.516 33.769 1.00 97.19 212 ALA A O 1
ATOM 1603 N N . ARG A 1 213 ? -17.967 -17.919 32.496 1.00 95.62 213 ARG A N 1
ATOM 1604 C CA . ARG A 1 213 ? -17.547 -19.130 33.211 1.00 95.62 213 ARG A CA 1
ATOM 1605 C C . ARG A 1 213 ? -17.161 -18.797 34.653 1.00 95.62 213 ARG A C 1
ATOM 1607 O O . ARG A 1 213 ? -16.674 -17.699 34.927 1.00 95.62 213 ARG A O 1
ATOM 1614 N N . LYS A 1 214 ? -17.326 -19.751 35.572 1.00 93.94 214 LYS A N 1
ATOM 1615 C CA . LYS A 1 214 ? -17.114 -19.541 37.021 1.00 93.94 214 LYS A CA 1
ATOM 1616 C C . LYS A 1 214 ? -15.688 -19.111 37.368 1.00 93.94 214 LYS A C 1
ATOM 1618 O O . LYS A 1 214 ? -15.485 -18.358 38.311 1.00 93.94 214 LYS A O 1
ATOM 1623 N N . GLU A 1 215 ? -14.714 -19.596 36.614 1.00 95.19 215 GLU A N 1
ATOM 1624 C CA . GLU A 1 215 ? -13.292 -19.294 36.755 1.00 95.19 215 GLU A CA 1
ATOM 1625 C C . GLU A 1 215 ? -12.881 -17.936 36.164 1.00 95.19 215 GLU A C 1
ATOM 1627 O O . GLU A 1 215 ? -11.727 -17.537 36.312 1.00 95.19 215 GLU A O 1
ATOM 1632 N N . THR A 1 216 ? -13.796 -17.222 35.497 1.00 97.94 216 THR A N 1
ATOM 1633 C CA . THR A 1 216 ? -13.504 -15.928 34.868 1.00 97.94 216 THR A CA 1
ATOM 1634 C C . THR A 1 216 ? -13.129 -14.897 35.934 1.00 97.94 216 THR A C 1
ATOM 1636 O O . THR A 1 216 ? -13.951 -14.598 36.805 1.00 97.94 216 THR A O 1
ATOM 1639 N N . PRO A 1 217 ? -11.923 -14.299 35.875 1.00 98.00 217 PRO A N 1
ATOM 1640 C CA . PRO A 1 217 ? -11.550 -13.230 36.791 1.00 98.00 217 PRO A CA 1
ATOM 1641 C C . PRO A 1 217 ? -12.524 -12.053 36.700 1.00 98.00 217 PRO A C 1
ATOM 1643 O O . PRO A 1 217 ? -12.962 -11.694 35.610 1.00 98.00 217 PRO A O 1
ATOM 1646 N N . THR A 1 218 ? -12.802 -11.389 37.823 1.00 98.12 218 THR A N 1
ATOM 1647 C CA . THR A 1 218 ? -13.759 -10.269 37.895 1.00 98.12 218 THR A CA 1
ATOM 1648 C C . THR A 1 218 ? -13.503 -9.187 36.840 1.00 98.12 218 THR A C 1
ATOM 1650 O O . THR A 1 218 ? -14.434 -8.743 36.180 1.00 98.12 218 THR A O 1
ATOM 1653 N N . MET A 1 219 ? -12.236 -8.817 36.613 1.00 97.50 219 MET A N 1
ATOM 1654 C CA . MET A 1 219 ? -11.852 -7.797 35.621 1.00 97.50 219 MET A CA 1
ATOM 1655 C C . MET A 1 219 ? -11.981 -8.243 34.157 1.00 97.50 219 MET A C 1
ATOM 1657 O O . MET A 1 219 ? -11.835 -7.426 33.252 1.00 97.50 219 MET A O 1
ATOM 1661 N N . MET A 1 220 ? -12.233 -9.529 33.921 1.00 98.12 220 MET A N 1
ATOM 1662 C CA . MET A 1 220 ? -12.509 -10.107 32.608 1.00 98.12 220 MET A CA 1
ATOM 1663 C C . MET A 1 220 ? -13.983 -10.504 32.468 1.00 98.12 220 MET A C 1
ATOM 1665 O O . MET A 1 220 ? -14.322 -11.161 31.499 1.00 98.12 220 MET A O 1
ATOM 1669 N N . ASN A 1 221 ? -14.874 -10.145 33.394 1.00 98.56 221 ASN A N 1
ATOM 1670 C CA . ASN A 1 221 ? -16.297 -10.465 33.288 1.00 98.56 221 ASN A CA 1
ATOM 1671 C C . ASN A 1 221 ? -17.074 -9.278 32.698 1.00 98.56 221 ASN A C 1
ATOM 1673 O O . ASN A 1 221 ? -17.204 -8.243 33.351 1.00 98.56 221 ASN A O 1
ATOM 1677 N N . TYR A 1 222 ? -17.624 -9.423 31.489 1.00 98.75 222 TYR A N 1
ATOM 1678 C CA . TYR A 1 222 ? -18.313 -8.325 30.801 1.00 98.75 222 TYR A CA 1
ATOM 1679 C C . TYR A 1 222 ? -19.550 -7.816 31.544 1.00 98.75 222 TYR A C 1
ATOM 1681 O O . TYR A 1 222 ? -19.803 -6.615 31.507 1.00 98.75 222 TYR A O 1
ATOM 1689 N N . GLN A 1 223 ? -20.284 -8.681 32.256 1.00 98.62 223 GLN A N 1
ATOM 1690 C CA . GLN A 1 223 ? -21.431 -8.251 33.065 1.00 98.62 223 GLN A CA 1
ATOM 1691 C C . GLN A 1 223 ? -20.982 -7.300 34.175 1.00 98.62 223 GLN A C 1
ATOM 1693 O O . GLN A 1 223 ? -21.564 -6.237 34.342 1.00 98.62 223 GLN A O 1
ATOM 1698 N N . VAL A 1 224 ? -19.896 -7.637 34.879 1.00 98.62 224 VAL A N 1
ATOM 1699 C CA . VAL A 1 224 ? -19.360 -6.792 35.959 1.00 98.62 224 VAL A CA 1
ATOM 1700 C C . VAL A 1 224 ? -18.946 -5.421 35.429 1.00 98.62 224 VAL A C 1
ATOM 1702 O O . VAL A 1 224 ? -19.208 -4.404 36.070 1.00 98.62 224 VAL A O 1
ATOM 1705 N N . ILE A 1 225 ? -18.313 -5.379 34.255 1.00 98.62 225 ILE A N 1
ATOM 1706 C CA . ILE A 1 225 ? -17.917 -4.119 33.619 1.00 98.62 225 ILE A CA 1
ATOM 1707 C C . ILE A 1 225 ? -19.153 -3.308 33.210 1.00 98.62 225 ILE A C 1
ATOM 1709 O O . ILE A 1 225 ? -19.196 -2.110 33.492 1.00 98.62 225 ILE A O 1
ATOM 1713 N N . ALA A 1 226 ? -20.166 -3.949 32.618 1.00 98.69 226 ALA A N 1
ATOM 1714 C CA . ALA A 1 226 ? -21.418 -3.306 32.220 1.00 98.69 226 ALA A CA 1
ATOM 1715 C C . ALA A 1 226 ? -22.177 -2.717 33.423 1.00 98.69 226 ALA A C 1
ATOM 1717 O O . ALA A 1 226 ? -22.526 -1.539 33.405 1.00 98.69 226 ALA A O 1
ATOM 1718 N N . ASP A 1 227 ? -22.341 -3.491 34.500 1.00 98.62 227 ASP A N 1
ATOM 1719 C CA . ASP A 1 227 ? -23.057 -3.084 35.723 1.00 98.62 227 ASP A CA 1
ATOM 1720 C C . ASP A 1 227 ? -22.420 -1.875 36.421 1.00 98.62 227 ASP A C 1
ATOM 1722 O O . ASP A 1 227 ? -23.060 -1.196 37.222 1.00 98.62 227 ASP A O 1
ATOM 1726 N N . ASN A 1 228 ? -21.145 -1.607 36.134 1.00 98.56 228 ASN A N 1
ATOM 1727 C CA . ASN A 1 228 ? -20.374 -0.534 36.750 1.00 98.56 228 ASN A CA 1
ATOM 1728 C C . ASN A 1 228 ? -20.066 0.619 35.786 1.00 98.56 228 ASN A C 1
ATOM 1730 O O . ASN A 1 228 ? -19.190 1.429 36.098 1.00 98.56 228 ASN A O 1
ATOM 1734 N N . GLY A 1 229 ? -20.719 0.684 34.618 1.00 98.00 229 GLY A N 1
ATOM 1735 C CA . GLY A 1 229 ? -20.463 1.731 33.621 1.00 98.00 229 GLY A CA 1
ATOM 1736 C C . GLY A 1 229 ? -18.998 1.766 33.178 1.00 98.00 229 GLY A C 1
ATOM 1737 O O . GLY A 1 229 ? -18.405 2.829 33.041 1.00 98.00 229 GLY A O 1
ATOM 1738 N N . SER A 1 230 ? -18.371 0.594 33.046 1.00 98.56 230 SER A N 1
ATOM 1739 C CA . SER A 1 230 ? -16.936 0.409 32.774 1.00 98.56 230 SER A CA 1
ATOM 1740 C C . SER A 1 230 ? -15.961 0.902 33.851 1.00 98.56 230 SER A C 1
ATOM 1742 O O . SER A 1 230 ? -14.751 0.914 33.637 1.00 98.56 230 SER A O 1
ATOM 1744 N N . MET A 1 231 ? -16.456 1.267 35.032 1.00 98.31 231 MET A N 1
ATOM 1745 C CA . MET A 1 231 ? -15.665 1.910 36.083 1.00 98.31 231 MET A CA 1
ATOM 1746 C C . MET A 1 231 ? -15.516 1.050 37.344 1.00 98.31 231 MET A C 1
ATOM 1748 O O . MET A 1 231 ? -15.306 1.587 38.425 1.00 98.31 231 MET A O 1
ATOM 1752 N N . TYR A 1 232 ? -15.619 -0.285 37.246 1.00 98.06 232 TYR A N 1
ATOM 1753 C CA . TYR A 1 232 ? -15.476 -1.183 38.409 1.00 98.06 232 TYR A CA 1
ATOM 1754 C C . TYR A 1 232 ? -14.173 -0.924 39.191 1.00 98.06 232 TYR A C 1
ATOM 1756 O O . TYR A 1 232 ? -14.187 -0.828 40.417 1.00 98.06 232 TYR A O 1
ATOM 1764 N N . ASN A 1 233 ? -13.058 -0.756 38.476 1.00 97.75 233 ASN A N 1
ATOM 1765 C CA . ASN A 1 233 ? -11.810 -0.210 39.002 1.00 97.75 233 ASN A CA 1
ATOM 1766 C C . ASN A 1 233 ? -11.475 1.120 38.302 1.00 97.75 233 ASN A C 1
ATOM 1768 O O . ASN A 1 233 ? -12.209 1.571 37.425 1.00 97.75 233 ASN A O 1
ATOM 1772 N N . THR A 1 234 ? -10.347 1.735 38.667 1.00 98.19 234 THR A N 1
ATOM 1773 C CA . THR A 1 234 ? -9.879 2.969 38.022 1.00 98.19 234 THR A CA 1
ATOM 1774 C C . THR A 1 234 ? -9.659 2.751 36.513 1.00 98.19 234 THR A C 1
ATOM 1776 O O . THR A 1 234 ? -8.788 1.953 36.146 1.00 98.19 234 THR A O 1
ATOM 1779 N N . PRO A 1 235 ? -10.405 3.444 35.630 1.00 97.88 235 PRO A N 1
ATOM 1780 C CA . PRO A 1 235 ? -10.262 3.319 34.182 1.00 97.88 235 PRO A CA 1
ATOM 1781 C C . PRO A 1 235 ? -9.047 4.107 33.664 1.00 97.88 235 PRO A C 1
ATOM 1783 O O . PRO A 1 235 ? -8.439 4.900 34.382 1.00 97.88 235 PRO A O 1
ATOM 1786 N N . ALA A 1 236 ? -8.715 3.938 32.381 1.00 97.38 236 ALA A N 1
ATOM 1787 C CA . ALA A 1 236 ? -7.700 4.746 31.703 1.00 97.38 236 ALA A CA 1
ATOM 1788 C C . ALA A 1 236 ? -8.257 6.143 31.350 1.00 97.38 236 ALA A C 1
ATOM 1790 O O . ALA A 1 236 ? -8.532 6.429 30.183 1.00 97.38 236 ALA A O 1
ATOM 1791 N N . THR A 1 237 ? -8.443 6.999 32.363 1.00 98.19 237 THR A N 1
ATOM 1792 C CA . THR A 1 237 ? -9.190 8.272 32.277 1.00 98.19 237 THR A CA 1
ATOM 1793 C C . THR A 1 237 ? -8.763 9.152 31.101 1.00 98.19 237 THR A C 1
ATOM 1795 O O . THR A 1 237 ? -9.594 9.543 30.283 1.00 98.19 237 THR A O 1
ATOM 1798 N N . TYR A 1 238 ? -7.460 9.396 30.938 1.00 98.25 238 TYR A N 1
ATOM 1799 C CA . TYR A 1 238 ? -6.962 10.251 29.856 1.00 98.25 238 TYR A CA 1
ATOM 1800 C C . TYR A 1 238 ? -7.088 9.611 28.466 1.00 98.25 238 TYR A C 1
ATOM 1802 O O . TYR A 1 238 ? -7.357 10.302 27.485 1.00 98.25 238 TYR A O 1
ATOM 1810 N N . SER A 1 239 ? -6.937 8.284 28.365 1.00 98.31 239 SER A N 1
ATOM 1811 C CA . SER A 1 239 ? -7.150 7.572 27.095 1.00 98.31 239 SER A CA 1
ATOM 1812 C C . SER A 1 239 ? -8.616 7.610 26.669 1.00 98.31 239 SER A C 1
ATOM 1814 O O . SER A 1 239 ? -8.897 7.777 25.485 1.00 98.31 239 SER A O 1
ATOM 1816 N N . TRP A 1 240 ? -9.538 7.496 27.630 1.00 98.62 240 TRP A N 1
ATOM 1817 C CA . TRP A 1 240 ? -10.976 7.609 27.391 1.00 98.62 240 TRP A CA 1
ATOM 1818 C C . TRP A 1 240 ? -11.353 9.023 26.944 1.00 98.62 240 TRP A C 1
ATOM 1820 O O . TRP A 1 240 ? -11.990 9.180 25.907 1.00 98.62 240 TRP A O 1
ATOM 1830 N N . TYR A 1 241 ? -10.868 10.052 27.641 1.00 98.62 241 TYR A N 1
ATOM 1831 C CA . TYR A 1 241 ? -11.054 11.447 27.239 1.00 98.62 241 TYR A CA 1
ATOM 1832 C C . TYR A 1 241 ? -10.560 11.723 25.810 1.00 98.62 241 TYR A C 1
ATOM 1834 O O . TYR A 1 241 ? -11.301 12.273 24.997 1.00 98.62 241 TYR A O 1
ATOM 1842 N N . LEU A 1 242 ? -9.343 11.287 25.468 1.00 98.62 242 LEU A N 1
ATOM 1843 C CA . LEU A 1 242 ? -8.796 11.466 24.121 1.00 98.62 242 LEU A CA 1
ATOM 1844 C C . LEU A 1 242 ? -9.601 10.716 23.052 1.00 98.62 242 LEU A C 1
ATOM 1846 O O . LEU A 1 242 ? -9.801 11.259 21.968 1.00 98.62 242 LEU A O 1
ATOM 1850 N N . ALA A 1 243 ? -10.077 9.500 23.336 1.00 98.56 243 ALA A N 1
ATOM 1851 C CA . ALA A 1 243 ? -10.974 8.782 22.428 1.00 98.56 243 ALA A CA 1
ATOM 1852 C C . ALA A 1 243 ? -12.301 9.541 22.237 1.00 98.56 243 ALA A C 1
ATOM 1854 O O . ALA A 1 243 ? -12.744 9.712 21.105 1.00 98.56 243 ALA A O 1
ATOM 1855 N N . GLY A 1 244 ? -12.872 10.095 23.313 1.00 98.75 244 GLY A N 1
ATOM 1856 C CA . GLY A 1 244 ? -14.050 10.966 23.254 1.00 98.75 244 GLY A CA 1
ATOM 1857 C C . GLY A 1 244 ? -13.845 12.186 22.351 1.00 98.75 244 GLY A C 1
ATOM 1858 O O . GLY A 1 244 ? -14.686 12.483 21.505 1.00 98.75 244 GLY A O 1
ATOM 1859 N N . LEU A 1 245 ? -12.688 12.850 22.442 1.00 98.81 245 LEU A N 1
ATOM 1860 C CA . LEU A 1 245 ? -12.349 13.941 21.523 1.00 98.81 245 LEU A CA 1
ATOM 1861 C C . LEU A 1 245 ? -12.225 13.477 20.064 1.00 98.81 245 LEU A C 1
ATOM 1863 O O . LEU A 1 245 ? -12.622 14.212 19.160 1.00 98.81 245 LEU A O 1
ATOM 1867 N N . VAL A 1 246 ? -11.698 12.273 19.811 1.00 98.81 246 VAL A N 1
ATOM 1868 C CA . VAL A 1 246 ? -11.647 11.696 18.456 1.00 98.81 246 VAL A CA 1
ATOM 1869 C C . VAL A 1 246 ? -13.051 11.414 17.920 1.00 98.81 246 VAL A C 1
ATOM 1871 O O . VAL A 1 246 ? -13.310 11.706 16.753 1.00 98.81 246 VAL A O 1
ATOM 1874 N N . PHE A 1 247 ? -13.970 10.904 18.744 1.00 98.88 247 PHE A N 1
ATOM 1875 C CA . PHE A 1 247 ? -15.366 10.702 18.345 1.00 98.88 247 PHE A CA 1
ATOM 1876 C C . PHE A 1 247 ? -16.038 12.028 17.991 1.00 98.88 247 PHE A C 1
ATOM 1878 O O . PHE A 1 247 ? -16.606 12.168 16.906 1.00 98.88 247 PHE A O 1
ATOM 1885 N N . LYS A 1 248 ? -15.880 13.048 18.837 1.00 98.75 248 LYS A N 1
ATOM 1886 C CA . LYS A 1 248 ? -16.381 14.392 18.542 1.00 98.75 248 LYS A CA 1
ATOM 1887 C C . LYS A 1 248 ? -15.808 14.944 17.232 1.00 98.75 248 LYS A C 1
ATOM 1889 O O . LYS A 1 248 ? -16.563 15.416 16.385 1.00 98.75 248 LYS A O 1
ATOM 1894 N N . TRP A 1 249 ? -14.496 14.825 17.027 1.00 98.69 249 TRP A N 1
ATOM 1895 C CA . TRP A 1 249 ? -13.846 15.241 15.782 1.00 98.69 249 TRP A CA 1
ATOM 1896 C C . TRP A 1 249 ? -14.409 14.498 14.562 1.00 98.69 249 TRP A C 1
ATOM 1898 O O . TRP A 1 249 ? -14.678 15.126 13.542 1.00 98.69 249 TRP A O 1
ATOM 1908 N N . LEU A 1 250 ? -14.652 13.185 14.659 1.00 98.50 250 LEU A N 1
ATOM 1909 C CA . LEU A 1 250 ? -15.281 12.412 13.581 1.00 98.50 250 LEU A CA 1
ATOM 1910 C C . LEU A 1 250 ? -16.679 12.938 13.239 1.00 98.50 250 LEU A C 1
ATOM 1912 O O . LEU A 1 250 ? -17.006 13.053 12.058 1.00 98.50 250 LEU A O 1
ATOM 1916 N N . LYS A 1 251 ? -17.489 13.305 14.240 1.00 98.62 251 LYS A N 1
ATOM 1917 C CA . LYS A 1 251 ? -18.796 13.947 14.015 1.00 98.62 251 LYS A CA 1
ATOM 1918 C C . LYS A 1 251 ? -18.636 15.278 13.273 1.00 98.62 251 LYS A C 1
ATOM 1920 O O . LYS A 1 251 ? -19.362 15.530 12.316 1.00 98.62 251 LYS A O 1
ATOM 1925 N N . GLU A 1 252 ? -17.643 16.086 13.647 1.00 98.31 252 GLU A N 1
ATOM 1926 C CA . GLU A 1 252 ? -17.315 17.352 12.972 1.00 98.31 252 GLU A CA 1
ATOM 1927 C C . GLU A 1 252 ? -16.836 17.155 11.520 1.00 98.31 252 GLU A C 1
ATOM 1929 O O . GLU A 1 252 ? -17.037 18.041 10.694 1.00 98.31 252 GLU A O 1
ATOM 1934 N N . GLN A 1 253 ? -16.266 15.992 11.176 1.00 97.94 253 GLN A N 1
ATOM 1935 C CA . GLN A 1 253 ? -15.910 15.637 9.792 1.00 97.94 253 GLN A CA 1
ATOM 1936 C C . GLN A 1 253 ? -17.105 15.146 8.947 1.00 97.94 253 GLN A C 1
ATOM 1938 O O . GLN A 1 253 ? -16.907 14.671 7.830 1.00 97.94 253 GLN A O 1
ATOM 1943 N N . GLY A 1 254 ? -18.340 15.232 9.454 1.00 97.75 254 GLY A N 1
ATOM 1944 C CA . GLY A 1 254 ? -19.537 14.716 8.777 1.00 97.75 254 GLY A CA 1
ATOM 1945 C C . GLY A 1 254 ? -19.881 13.266 9.137 1.00 97.75 254 GLY A C 1
ATOM 1946 O O . GLY A 1 254 ? -20.685 12.631 8.454 1.00 97.75 254 GLY A O 1
ATOM 1947 N N . GLY A 1 255 ? -19.285 12.736 10.209 1.00 98.38 255 GLY A N 1
ATOM 1948 C CA . GLY A 1 255 ? -19.543 11.392 10.713 1.00 98.38 255 GLY A CA 1
ATOM 1949 C C . GLY A 1 255 ? -18.918 10.281 9.867 1.00 98.38 255 GLY A C 1
ATOM 1950 O O . GLY A 1 255 ? -18.109 10.502 8.963 1.00 98.38 255 GLY A O 1
ATOM 1951 N N . VAL A 1 256 ? -19.298 9.041 10.179 1.00 97.94 256 VAL A N 1
ATOM 1952 C CA . VAL A 1 256 ? -18.684 7.837 9.598 1.00 97.94 256 VAL A CA 1
ATOM 1953 C C . VAL A 1 256 ? -18.950 7.701 8.091 1.00 97.94 256 VAL A C 1
ATOM 1955 O O . VAL A 1 256 ? -18.104 7.176 7.372 1.00 97.94 256 VAL A O 1
ATOM 1958 N N . GLN A 1 257 ? -20.081 8.211 7.591 1.00 98.19 257 GLN A N 1
ATOM 1959 C CA . GLN A 1 257 ? -20.395 8.216 6.157 1.00 98.19 257 GLN A CA 1
ATOM 1960 C C . GLN A 1 257 ? -19.369 9.040 5.363 1.00 98.19 257 GLN A C 1
ATOM 1962 O O . GLN A 1 257 ? -18.719 8.512 4.462 1.00 98.19 257 GLN A O 1
ATOM 1967 N N . ALA A 1 258 ? -19.176 10.309 5.739 1.00 98.50 258 ALA A N 1
ATOM 1968 C CA . ALA A 1 258 ? -18.221 11.199 5.080 1.00 98.50 258 ALA A CA 1
ATOM 1969 C C . ALA A 1 258 ? -16.775 10.694 5.228 1.00 98.50 258 ALA A C 1
ATOM 1971 O O . ALA A 1 258 ? -15.997 10.712 4.272 1.00 98.50 258 ALA A O 1
ATOM 1972 N N . MET A 1 259 ? -16.425 10.165 6.406 1.00 98.56 259 MET A N 1
ATOM 1973 C CA . MET A 1 259 ? -15.113 9.555 6.633 1.00 98.56 259 MET A CA 1
ATOM 1974 C C . MET A 1 259 ? -14.884 8.320 5.748 1.00 98.56 259 MET A C 1
ATOM 1976 O O . MET A 1 259 ? -13.790 8.142 5.213 1.00 98.56 259 MET A O 1
ATOM 1980 N N . GLY A 1 260 ? -15.920 7.509 5.519 1.00 98.56 260 GLY A N 1
ATOM 1981 C CA . GLY A 1 260 ? -15.873 6.380 4.590 1.00 98.56 260 GLY A CA 1
ATOM 1982 C C . GLY A 1 260 ? -15.530 6.805 3.164 1.00 98.56 260 GLY A C 1
ATOM 1983 O O . GLY A 1 260 ? -14.698 6.168 2.518 1.00 98.56 260 GLY A O 1
ATOM 1984 N N . GLU A 1 261 ? -16.096 7.914 2.689 1.00 98.69 261 GLU A N 1
ATOM 1985 C CA . GLU A 1 261 ? -15.781 8.474 1.369 1.00 98.69 261 GLU A CA 1
ATOM 1986 C C . GLU A 1 261 ? -14.332 8.973 1.283 1.00 98.69 261 GLU A C 1
ATOM 1988 O O . GLU A 1 261 ? -13.650 8.707 0.291 1.00 98.69 261 GLU A O 1
ATOM 1993 N N . ILE A 1 262 ? -13.838 9.651 2.327 1.00 98.62 262 ILE A N 1
ATOM 1994 C CA . ILE A 1 262 ? -12.436 10.097 2.424 1.00 98.62 262 ILE A CA 1
ATOM 1995 C C . ILE A 1 262 ? -11.490 8.892 2.389 1.00 98.62 262 ILE A C 1
ATOM 1997 O O . ILE A 1 262 ? -10.544 8.848 1.602 1.00 98.62 262 ILE A O 1
ATOM 2001 N N . ASN A 1 263 ? -11.756 7.882 3.213 1.00 98.81 263 ASN A N 1
ATOM 2002 C CA . ASN A 1 263 ? -10.939 6.678 3.293 1.00 98.81 263 ASN A CA 1
ATOM 2003 C C . ASN A 1 263 ? -10.933 5.892 1.975 1.00 98.81 263 ASN A C 1
ATOM 2005 O O . ASN A 1 263 ? -9.870 5.447 1.539 1.00 98.81 263 ASN A O 1
ATOM 2009 N N . ALA A 1 264 ? -12.081 5.786 1.300 1.00 98.62 264 ALA A N 1
ATOM 2010 C CA . ALA A 1 264 ? -12.174 5.166 -0.018 1.00 98.62 264 ALA A CA 1
ATOM 2011 C C . ALA A 1 264 ? -11.318 5.900 -1.061 1.00 98.62 264 ALA A C 1
ATOM 2013 O O . ALA A 1 264 ? -10.646 5.252 -1.863 1.00 98.62 264 ALA A O 1
ATOM 2014 N N . ARG A 1 265 ? -11.314 7.243 -1.056 1.00 98.69 265 ARG A N 1
ATOM 2015 C CA . ARG A 1 265 ? -10.469 8.042 -1.961 1.00 98.69 265 ARG A CA 1
ATOM 2016 C C . ARG A 1 265 ? -8.984 7.855 -1.672 1.00 98.69 265 ARG A C 1
ATOM 2018 O O . ARG A 1 265 ? -8.236 7.612 -2.612 1.00 98.69 265 ARG A O 1
ATOM 2025 N N . LYS A 1 266 ? -8.566 7.909 -0.401 1.00 98.81 266 LYS A N 1
ATOM 2026 C CA . LYS A 1 266 ? -7.170 7.659 0.007 1.00 98.81 266 LYS A CA 1
ATOM 2027 C C . LYS A 1 266 ? -6.671 6.300 -0.473 1.00 98.81 266 LYS A C 1
ATOM 2029 O O . LYS A 1 266 ? -5.627 6.222 -1.113 1.00 98.81 266 LYS A O 1
ATOM 2034 N N . ALA A 1 267 ? -7.428 5.243 -0.180 1.00 98.75 267 ALA A N 1
ATOM 2035 C CA . ALA A 1 267 ? -7.070 3.888 -0.574 1.00 98.75 267 ALA A CA 1
ATOM 2036 C C . ALA A 1 267 ? -6.984 3.760 -2.098 1.00 98.75 267 ALA A C 1
ATOM 2038 O O . ALA A 1 267 ? -5.984 3.269 -2.613 1.00 98.75 267 ALA A O 1
ATOM 2039 N N . ARG A 1 268 ? -7.995 4.264 -2.818 1.00 98.62 268 ARG A N 1
ATOM 2040 C CA . ARG A 1 268 ? -8.036 4.230 -4.283 1.00 98.62 268 ARG A CA 1
ATOM 2041 C C . ARG A 1 268 ? -6.848 4.949 -4.910 1.00 98.62 268 ARG A C 1
ATOM 2043 O O . ARG A 1 268 ? -6.160 4.337 -5.705 1.00 98.62 268 ARG A O 1
ATOM 2050 N N . LYS A 1 269 ? -6.556 6.191 -4.507 1.00 98.44 269 LYS A N 1
ATOM 2051 C CA . LYS A 1 269 ? -5.403 6.956 -5.016 1.00 98.44 269 LYS A CA 1
ATOM 2052 C C . LYS A 1 269 ? -4.099 6.159 -4.919 1.00 98.44 269 LYS A C 1
ATOM 2054 O O . LYS A 1 269 ? -3.336 6.106 -5.877 1.00 98.44 269 LYS A O 1
ATOM 2059 N N . LEU A 1 270 ? -3.850 5.541 -3.762 1.00 98.81 270 LEU A N 1
ATOM 2060 C CA . LEU A 1 270 ? -2.620 4.787 -3.533 1.00 98.81 270 LEU A CA 1
ATOM 2061 C C . LEU A 1 270 ? -2.586 3.475 -4.326 1.00 98.81 270 LEU A C 1
ATOM 2063 O O . LEU A 1 270 ? -1.557 3.161 -4.915 1.00 98.81 270 LEU A O 1
ATOM 2067 N N . TYR A 1 271 ? -3.691 2.725 -4.368 1.00 98.75 271 TYR A N 1
ATOM 2068 C CA . TYR A 1 271 ? -3.759 1.494 -5.158 1.00 98.75 271 TYR A CA 1
ATOM 2069 C C . TYR A 1 271 ? -3.686 1.756 -6.663 1.00 98.75 271 TYR A C 1
ATOM 2071 O O . TYR A 1 271 ? -2.927 1.067 -7.329 1.00 98.75 271 TYR A O 1
ATOM 2079 N N . ASP A 1 272 ? -4.380 2.772 -7.180 1.00 98.56 272 ASP A N 1
ATOM 2080 C CA . ASP A 1 272 ? -4.328 3.158 -8.595 1.00 98.56 272 ASP A CA 1
ATOM 2081 C C . ASP A 1 272 ? -2.891 3.509 -9.015 1.00 98.56 272 ASP A C 1
ATOM 2083 O O . ASP A 1 272 ? -2.455 3.154 -10.108 1.00 98.56 272 ASP A O 1
ATOM 2087 N N . PHE A 1 273 ? -2.128 4.174 -8.136 1.00 98.56 273 PHE A N 1
ATOM 2088 C CA . PHE A 1 273 ? -0.718 4.461 -8.390 1.00 98.56 273 PHE A CA 1
ATOM 2089 C C . PHE A 1 273 ? 0.154 3.196 -8.376 1.00 98.56 273 PHE A C 1
ATOM 2091 O O . PHE A 1 273 ? 1.002 3.041 -9.251 1.00 98.56 273 PHE A O 1
ATOM 2098 N N . ILE A 1 274 ? -0.043 2.305 -7.397 1.00 98.50 274 ILE A N 1
ATOM 2099 C CA . ILE A 1 274 ? 0.700 1.037 -7.304 1.00 98.50 274 ILE A CA 1
ATOM 2100 C C . ILE A 1 274 ? 0.416 0.161 -8.529 1.00 98.50 274 ILE A C 1
ATOM 2102 O O . ILE A 1 274 ? 1.347 -0.330 -9.149 1.00 98.50 274 ILE A O 1
ATOM 2106 N N . ASP A 1 275 ? -0.850 -0.005 -8.906 1.00 97.75 275 ASP A N 1
ATOM 2107 C CA . ASP A 1 275 ? -1.249 -0.858 -10.031 1.00 97.75 275 ASP A CA 1
ATOM 2108 C C . ASP A 1 275 ? -0.846 -0.269 -11.393 1.00 97.75 275 ASP A C 1
ATOM 2110 O O . ASP A 1 275 ? -0.712 -1.002 -12.369 1.00 97.75 275 ASP A O 1
ATOM 2114 N N . GLY A 1 276 ? -0.671 1.053 -11.473 1.00 96.94 276 GLY A N 1
ATOM 2115 C CA . GLY A 1 276 ? -0.230 1.755 -12.677 1.00 96.94 276 GLY A CA 1
ATOM 2116 C C . GLY A 1 276 ? 1.289 1.848 -12.846 1.00 96.94 276 GLY A C 1
ATOM 2117 O O . GLY A 1 276 ? 1.738 2.537 -13.763 1.00 96.94 276 GLY A O 1
ATOM 2118 N N . ASN A 1 277 ? 2.080 1.231 -11.962 1.00 93.94 277 ASN A N 1
ATOM 2119 C CA . ASN A 1 277 ? 3.534 1.362 -11.953 1.00 93.94 277 ASN A CA 1
ATOM 2120 C C . ASN A 1 277 ? 4.227 0.025 -11.641 1.00 93.94 277 ASN A C 1
ATOM 2122 O O . ASN A 1 277 ? 4.230 -0.416 -10.495 1.00 93.94 277 ASN A O 1
ATOM 2126 N N . ASP A 1 278 ? 4.902 -0.556 -12.638 1.00 93.69 278 ASP A N 1
ATOM 2127 C CA . ASP A 1 278 ? 5.581 -1.862 -12.541 1.00 93.69 278 ASP A CA 1
ATOM 2128 C C . ASP A 1 278 ? 6.702 -1.919 -11.484 1.00 93.69 278 ASP A C 1
ATOM 2130 O O . ASP A 1 278 ? 7.143 -3.001 -11.092 1.00 93.69 278 ASP A O 1
ATOM 2134 N N . PHE A 1 279 ? 7.168 -0.768 -10.990 1.00 95.81 279 PHE A N 1
ATOM 2135 C CA . PHE A 1 279 ? 8.149 -0.696 -9.910 1.00 95.81 279 PHE A CA 1
ATOM 2136 C C . PHE A 1 279 ? 7.567 -1.094 -8.546 1.00 95.81 279 PHE A C 1
ATOM 2138 O O . PHE A 1 279 ? 8.315 -1.433 -7.625 1.00 95.81 279 PHE A O 1
ATOM 2145 N N . TYR A 1 280 ? 6.243 -1.037 -8.391 1.00 97.62 280 TYR A N 1
ATOM 2146 C CA . TYR A 1 280 ? 5.542 -1.344 -7.152 1.00 97.62 280 TYR A CA 1
ATOM 2147 C C . TYR A 1 280 ? 4.575 -2.508 -7.352 1.00 97.62 280 TYR A C 1
ATOM 2149 O O . TYR A 1 280 ? 3.924 -2.636 -8.379 1.00 97.62 280 TYR A O 1
ATOM 2157 N N . ALA A 1 281 ? 4.427 -3.348 -6.331 1.00 97.12 281 ALA A N 1
ATOM 2158 C CA . ALA A 1 281 ? 3.435 -4.416 -6.339 1.00 97.12 281 ALA A CA 1
ATOM 2159 C C . ALA A 1 281 ? 2.713 -4.511 -4.996 1.00 97.12 281 ALA A C 1
ATOM 2161 O O . ALA A 1 281 ? 3.260 -4.183 -3.944 1.00 97.12 281 ALA A O 1
ATOM 2162 N N . ASN A 1 282 ? 1.475 -4.997 -5.020 1.00 97.12 282 ASN A N 1
ATOM 2163 C CA . ASN A 1 282 ? 0.713 -5.343 -3.826 1.00 97.12 282 ASN A CA 1
ATOM 2164 C C . ASN A 1 282 ? 0.330 -6.834 -3.891 1.00 97.12 282 ASN A C 1
ATOM 2166 O O . ASN A 1 282 ? -0.253 -7.255 -4.889 1.00 97.12 282 ASN A O 1
ATOM 2170 N N . PRO A 1 283 ? 0.625 -7.634 -2.847 1.00 92.06 283 PRO A N 1
ATOM 2171 C CA . PRO A 1 283 ? 0.444 -9.087 -2.886 1.00 92.06 283 PRO A CA 1
ATOM 2172 C C . PRO A 1 283 ? -0.993 -9.551 -2.591 1.00 92.06 283 PRO A C 1
ATOM 2174 O O . PRO A 1 283 ? -1.237 -10.754 -2.512 1.00 92.06 283 PRO A O 1
ATOM 2177 N N . ILE A 1 284 ? -1.930 -8.630 -2.352 1.00 95.88 284 ILE A N 1
ATOM 2178 C CA . ILE A 1 284 ? -3.297 -8.942 -1.927 1.00 95.88 284 ILE A CA 1
ATOM 2179 C C . ILE A 1 284 ? -4.224 -8.942 -3.135 1.00 95.88 284 ILE A C 1
ATOM 2181 O O . ILE A 1 284 ? -4.180 -8.035 -3.969 1.00 95.88 284 ILE A O 1
ATOM 2185 N N . ASP A 1 285 ? -5.093 -9.954 -3.193 1.00 95.50 285 ASP A N 1
ATOM 2186 C CA . ASP A 1 285 ? -6.191 -10.022 -4.154 1.00 95.50 285 ASP A CA 1
ATOM 2187 C C . ASP A 1 285 ? -6.954 -8.684 -4.148 1.00 95.50 285 ASP A C 1
ATOM 2189 O O . ASP A 1 285 ? -7.417 -8.261 -3.081 1.00 95.50 285 ASP A O 1
ATOM 2193 N N . PRO A 1 286 ? -7.110 -8.009 -5.304 1.00 96.88 286 PRO A N 1
ATOM 2194 C CA . PRO A 1 286 ? -7.707 -6.680 -5.373 1.00 96.88 286 PRO A CA 1
ATOM 2195 C C . PRO A 1 286 ? -9.060 -6.538 -4.669 1.00 96.88 286 PRO A C 1
ATOM 2197 O O . PRO A 1 286 ? -9.372 -5.468 -4.149 1.00 96.88 286 PRO A O 1
ATOM 2200 N N . ARG A 1 287 ? -9.850 -7.617 -4.593 1.00 95.69 287 ARG A N 1
ATOM 2201 C CA . ARG A 1 287 ? -11.162 -7.631 -3.920 1.00 95.69 287 ARG A CA 1
ATOM 2202 C C . ARG A 1 287 ? -11.067 -7.455 -2.406 1.00 95.69 287 ARG A C 1
ATOM 2204 O O . ARG A 1 287 ? -12.025 -7.002 -1.788 1.00 95.69 287 ARG A O 1
ATOM 2211 N N . PHE A 1 288 ? -9.937 -7.837 -1.819 1.00 97.62 288 PHE A N 1
ATOM 2212 C CA . PHE A 1 288 ? -9.710 -7.882 -0.375 1.00 97.62 288 PHE A CA 1
ATOM 2213 C C . PHE A 1 288 ? -8.643 -6.893 0.087 1.00 97.62 288 PHE A C 1
ATOM 2215 O O . PHE A 1 288 ? -8.136 -6.991 1.202 1.00 97.62 288 PHE A O 1
ATOM 2222 N N . ARG A 1 289 ? -8.275 -5.935 -0.762 1.00 98.19 289 ARG A N 1
ATOM 2223 C CA . ARG A 1 289 ? -7.313 -4.893 -0.419 1.00 98.19 289 ARG A CA 1
ATOM 2224 C C . ARG A 1 289 ? -7.863 -3.974 0.667 1.00 98.19 289 ARG A C 1
ATOM 2226 O O . ARG A 1 289 ? -8.906 -3.341 0.509 1.00 98.19 289 ARG A O 1
ATOM 2233 N N . SER A 1 290 ? -7.122 -3.873 1.767 1.00 98.62 290 SER A N 1
ATOM 2234 C CA . SER A 1 290 ? -7.482 -3.019 2.896 1.00 98.62 290 SER A CA 1
ATOM 2235 C C . SER A 1 290 ? -7.498 -1.547 2.525 1.00 98.62 290 SER A C 1
ATOM 2237 O O . SER A 1 290 ? -6.563 -1.039 1.904 1.00 98.62 290 SER A O 1
ATOM 2239 N N . TRP A 1 291 ? -8.531 -0.838 2.979 1.00 98.44 291 TRP A N 1
ATOM 2240 C CA . TRP A 1 291 ? -8.601 0.619 2.888 1.00 98.44 291 TRP A CA 1
ATOM 2241 C C . TRP A 1 291 ? -7.715 1.300 3.927 1.00 98.44 291 TRP A C 1
ATOM 2243 O O . TRP A 1 291 ? -7.444 2.489 3.819 1.00 98.44 291 TRP A O 1
ATOM 2253 N N . MET A 1 292 ? -7.310 0.569 4.965 1.00 98.69 292 MET A N 1
ATOM 2254 C CA . MET A 1 292 ? -6.673 1.122 6.158 1.00 98.69 292 MET A CA 1
ATOM 2255 C C . MET A 1 292 ? -5.170 0.867 6.178 1.00 98.69 292 MET A C 1
ATOM 2257 O O . MET A 1 292 ? -4.410 1.681 6.699 1.00 98.69 292 MET A O 1
ATOM 2261 N N . ASN A 1 293 ? -4.727 -0.271 5.646 1.00 98.69 293 ASN A N 1
ATOM 2262 C CA . ASN A 1 293 ? -3.339 -0.708 5.702 1.00 98.69 293 ASN A CA 1
ATOM 2263 C C . ASN A 1 293 ? -2.919 -1.250 4.339 1.00 98.69 293 ASN A C 1
ATOM 2265 O O . ASN A 1 293 ? -3.257 -2.374 3.995 1.00 98.69 293 ASN A O 1
ATOM 2269 N N . VAL A 1 294 ? -2.160 -0.458 3.592 1.00 98.62 294 VAL A N 1
ATOM 2270 C CA . VAL A 1 294 ? -1.772 -0.754 2.211 1.00 98.62 294 VAL A CA 1
ATOM 2271 C C . VAL A 1 294 ? -0.322 -1.249 2.203 1.00 98.62 294 VAL A C 1
ATOM 2273 O O . VAL A 1 294 ? 0.594 -0.428 2.310 1.00 98.62 294 VAL A O 1
ATOM 2276 N N . PRO A 1 295 ? -0.069 -2.569 2.167 1.00 97.62 295 PRO A N 1
ATOM 2277 C CA . PRO A 1 295 ? 1.266 -3.105 1.962 1.00 97.62 295 PRO A CA 1
ATOM 2278 C C . PRO A 1 295 ? 1.661 -2.963 0.496 1.00 97.62 295 PRO A C 1
ATOM 2280 O O . PRO A 1 295 ? 0.817 -3.049 -0.393 1.00 97.62 295 PRO A O 1
ATOM 2283 N N . PHE A 1 296 ? 2.946 -2.784 0.241 1.00 98.06 296 PHE A N 1
ATOM 2284 C CA . PHE A 1 296 ? 3.486 -2.835 -1.109 1.00 98.06 296 PHE A CA 1
ATOM 2285 C C . PHE A 1 296 ? 4.957 -3.239 -1.076 1.00 98.06 296 PHE A C 1
ATOM 2287 O O . PHE A 1 296 ? 5.656 -3.026 -0.083 1.00 98.06 296 PHE A O 1
ATOM 2294 N N . THR A 1 297 ? 5.418 -3.847 -2.157 1.00 97.06 297 THR A N 1
ATOM 2295 C CA . THR A 1 297 ? 6.808 -4.243 -2.388 1.00 97.06 297 THR A CA 1
ATOM 2296 C C . THR A 1 297 ? 7.369 -3.456 -3.563 1.00 97.06 297 THR A C 1
ATOM 2298 O O . THR A 1 297 ? 6.609 -2.930 -4.377 1.00 97.06 297 THR A O 1
ATOM 2301 N N . LEU A 1 298 ? 8.693 -3.357 -3.630 1.00 96.19 298 LEU A N 1
ATOM 2302 C CA . LEU A 1 298 ? 9.403 -2.806 -4.786 1.00 96.19 298 LEU A CA 1
ATOM 2303 C C . LEU A 1 298 ? 9.732 -3.936 -5.757 1.00 96.19 298 LEU A C 1
ATOM 2305 O O . LEU A 1 298 ? 9.719 -5.104 -5.367 1.00 96.19 298 LEU A O 1
ATOM 2309 N N . ALA A 1 299 ? 10.057 -3.582 -6.998 1.00 93.19 299 ALA A N 1
ATOM 2310 C CA . ALA A 1 299 ? 10.566 -4.521 -7.993 1.00 93.19 299 ALA A CA 1
ATOM 2311 C C . ALA A 1 299 ? 11.873 -5.203 -7.541 1.00 93.19 299 ALA A C 1
ATOM 2313 O O . ALA A 1 299 ? 12.101 -6.365 -7.874 1.00 93.19 299 ALA A O 1
ATOM 2314 N N . ASP A 1 300 ? 12.694 -4.509 -6.743 1.00 92.12 300 ASP A N 1
ATOM 2315 C CA . ASP A 1 300 ? 13.900 -5.051 -6.113 1.00 92.12 300 ASP A CA 1
ATOM 2316 C C . ASP A 1 300 ? 13.929 -4.741 -4.606 1.00 92.12 300 ASP A C 1
ATOM 2318 O O . ASP A 1 300 ? 13.964 -3.585 -4.172 1.00 92.12 300 ASP A O 1
ATOM 2322 N N . ASP A 1 301 ? 13.958 -5.794 -3.788 1.00 92.88 301 ASP A N 1
ATOM 2323 C CA . ASP A 1 301 ? 14.029 -5.694 -2.330 1.00 92.88 301 ASP A CA 1
ATOM 2324 C C . ASP A 1 301 ? 15.329 -5.045 -1.822 1.00 92.88 301 ASP A C 1
ATOM 2326 O O . ASP A 1 301 ? 15.350 -4.525 -0.696 1.00 92.88 301 ASP A O 1
ATOM 2330 N N . ALA A 1 302 ? 16.402 -5.033 -2.623 1.00 93.00 302 ALA A N 1
ATOM 2331 C CA . ALA A 1 302 ? 17.648 -4.342 -2.290 1.00 93.00 302 ALA A CA 1
ATOM 2332 C C . ALA A 1 302 ? 17.436 -2.827 -2.105 1.00 93.00 302 ALA A C 1
ATOM 2334 O O . ALA A 1 302 ? 18.110 -2.199 -1.280 1.00 93.00 302 ALA A O 1
ATOM 2335 N N . LEU A 1 303 ? 16.436 -2.257 -2.785 1.00 94.69 303 LEU A N 1
ATOM 2336 C CA . LEU A 1 303 ? 16.110 -0.831 -2.756 1.00 94.69 303 LEU A CA 1
ATOM 2337 C C . LEU A 1 303 ? 15.293 -0.416 -1.521 1.00 94.69 303 LEU A C 1
ATOM 2339 O O . LEU A 1 303 ? 15.207 0.772 -1.204 1.00 94.69 303 LEU A O 1
ATOM 2343 N N . ASN A 1 304 ? 14.747 -1.368 -0.751 1.00 95.75 304 ASN A N 1
ATOM 2344 C CA . ASN A 1 304 ? 13.896 -1.082 0.414 1.00 95.75 304 ASN A CA 1
ATOM 2345 C C . ASN A 1 304 ? 14.579 -0.166 1.451 1.00 95.75 304 ASN A C 1
ATOM 2347 O O . ASN A 1 304 ? 13.946 0.711 2.040 1.00 95.75 304 ASN A O 1
ATOM 2351 N N . SER A 1 305 ? 15.880 -0.360 1.699 1.00 96.38 305 SER A N 1
ATOM 2352 C CA . SER A 1 305 ? 16.640 0.446 2.671 1.00 96.38 305 SER A CA 1
ATOM 2353 C C . SER A 1 305 ? 16.788 1.899 2.218 1.00 96.38 305 SER A C 1
ATOM 2355 O O . SER A 1 305 ? 16.666 2.822 3.026 1.00 96.38 305 SER A O 1
ATOM 2357 N N . GLU A 1 306 ? 17.034 2.108 0.927 1.00 96.38 306 GLU A N 1
ATOM 2358 C CA . GLU A 1 306 ? 17.163 3.437 0.340 1.00 96.38 306 GLU A CA 1
ATOM 2359 C C . GLU A 1 306 ? 15.813 4.152 0.275 1.00 96.38 306 GLU A C 1
ATOM 2361 O O . GLU A 1 306 ? 15.720 5.307 0.695 1.00 96.38 306 GLU A O 1
ATOM 2366 N N . PHE A 1 307 ? 14.756 3.439 -0.128 1.00 97.75 307 PHE A N 1
ATOM 2367 C CA . PHE A 1 307 ? 13.390 3.953 -0.127 1.00 97.75 307 PHE A CA 1
ATOM 2368 C C . PHE A 1 307 ? 12.983 4.471 1.260 1.00 97.75 307 PHE A C 1
ATOM 2370 O O . PHE A 1 307 ? 12.503 5.591 1.417 1.00 97.75 307 PHE A O 1
ATOM 2377 N N . LEU A 1 308 ? 13.222 3.686 2.315 1.00 98.12 308 LEU A N 1
ATOM 2378 C CA . LEU A 1 308 ? 12.860 4.093 3.676 1.00 98.12 308 LEU A CA 1
ATOM 2379 C C . LEU A 1 308 ? 13.656 5.315 4.153 1.00 98.12 308 LEU A C 1
ATOM 2381 O O . LEU A 1 308 ? 13.081 6.218 4.757 1.00 98.12 308 LEU A O 1
ATOM 2385 N N . LYS A 1 309 ? 14.957 5.391 3.843 1.00 97.62 309 LYS A N 1
ATOM 2386 C CA . LYS A 1 309 ? 15.775 6.574 4.164 1.00 97.62 309 LYS A CA 1
ATOM 2387 C C . LYS A 1 309 ? 15.285 7.818 3.423 1.00 97.62 309 LYS A C 1
ATOM 2389 O O . LYS A 1 309 ? 15.216 8.897 4.011 1.00 97.62 309 LYS A O 1
ATOM 2394 N N . GLY A 1 310 ? 14.953 7.678 2.139 1.00 97.19 310 GLY A N 1
ATOM 2395 C CA . GLY A 1 310 ? 14.448 8.774 1.318 1.00 97.19 310 GLY A CA 1
ATOM 2396 C C . GLY A 1 310 ? 13.063 9.254 1.757 1.00 97.19 310 GLY A C 1
ATOM 2397 O O . GLY A 1 310 ? 12.814 10.464 1.731 1.00 97.19 310 GLY A O 1
ATOM 2398 N N . ALA A 1 311 ? 12.204 8.338 2.205 1.00 98.06 311 ALA A N 1
ATOM 2399 C CA . ALA A 1 311 ? 10.914 8.640 2.812 1.00 98.06 311 ALA A CA 1
ATOM 2400 C C . ALA A 1 311 ? 11.072 9.401 4.140 1.00 98.06 311 ALA A C 1
ATOM 2402 O O . ALA A 1 311 ? 10.492 10.477 4.305 1.00 98.06 311 ALA A O 1
ATOM 2403 N N . ASP A 1 312 ? 11.919 8.906 5.050 1.00 97.00 312 ASP A N 1
ATOM 2404 C CA . ASP A 1 312 ? 12.179 9.544 6.348 1.00 97.00 312 ASP A CA 1
ATOM 2405 C C . ASP A 1 312 ? 12.729 10.970 6.177 1.00 97.00 312 ASP A C 1
ATOM 2407 O O . ASP A 1 312 ? 12.267 11.901 6.841 1.00 97.00 312 ASP A O 1
ATOM 2411 N N . ALA A 1 313 ? 13.647 11.180 5.226 1.00 96.81 313 ALA A N 1
ATOM 2412 C CA . ALA A 1 313 ? 14.190 12.503 4.901 1.00 96.81 313 ALA A CA 1
ATOM 2413 C C . ALA A 1 313 ? 13.126 13.499 4.396 1.00 96.81 313 ALA A C 1
ATOM 2415 O O . ALA A 1 313 ? 13.316 14.711 4.494 1.00 96.81 313 ALA A O 1
ATOM 2416 N N . ARG A 1 314 ? 12.001 12.997 3.874 1.00 96.81 314 ARG A N 1
ATOM 2417 C CA . ARG A 1 314 ? 10.846 13.783 3.409 1.00 96.81 314 ARG A CA 1
ATOM 2418 C C . ARG A 1 314 ? 9.739 13.895 4.459 1.00 96.81 314 ARG A C 1
ATOM 2420 O O . ARG A 1 314 ? 8.692 14.472 4.183 1.00 96.81 314 ARG A O 1
ATOM 2427 N N . GLY A 1 315 ? 9.951 13.361 5.663 1.00 97.62 315 GLY A N 1
ATOM 2428 C CA . GLY A 1 315 ? 8.945 13.349 6.722 1.00 97.62 315 GLY A CA 1
ATOM 2429 C C . GLY A 1 315 ? 7.800 12.361 6.475 1.00 97.62 315 GLY A C 1
ATOM 2430 O O . GLY A 1 315 ? 6.719 12.555 7.029 1.00 97.62 315 GLY A O 1
ATOM 2431 N N . LEU A 1 316 ? 8.021 11.320 5.665 1.00 98.44 316 LEU A N 1
ATOM 2432 C CA . LEU A 1 316 ? 7.095 10.206 5.444 1.00 98.44 316 LEU A CA 1
ATOM 2433 C C . LEU A 1 316 ? 7.498 9.038 6.353 1.00 98.44 316 LEU A C 1
ATOM 2435 O O . LEU A 1 316 ? 8.267 8.159 5.975 1.00 98.44 316 LEU A O 1
ATOM 2439 N N . LEU A 1 317 ? 7.013 9.059 7.590 1.00 98.06 317 LEU A N 1
ATOM 2440 C CA . LEU A 1 317 ? 7.529 8.216 8.665 1.00 98.06 317 LEU A CA 1
ATOM 2441 C C . LEU A 1 317 ? 6.782 6.884 8.774 1.00 98.06 317 LEU A C 1
ATOM 2443 O O . LEU A 1 317 ? 5.575 6.806 8.539 1.00 98.06 317 LEU A O 1
ATOM 2447 N N . ASN A 1 318 ? 7.479 5.863 9.280 1.00 97.69 318 ASN A N 1
ATOM 2448 C CA . ASN A 1 318 ? 6.914 4.565 9.679 1.00 97.69 318 ASN A CA 1
ATOM 2449 C C . ASN A 1 318 ? 6.298 3.735 8.536 1.00 97.69 318 ASN A C 1
ATOM 2451 O O . ASN A 1 318 ? 5.344 2.990 8.756 1.00 97.69 318 ASN A O 1
ATOM 2455 N N . LEU A 1 319 ? 6.883 3.816 7.337 1.00 98.38 319 LEU A N 1
ATOM 2456 C CA . LEU A 1 319 ? 6.473 3.028 6.167 1.00 98.38 319 LEU A CA 1
ATOM 2457 C C . LEU A 1 319 ? 7.039 1.605 6.131 1.00 98.38 319 LEU A C 1
ATOM 2459 O O . LEU A 1 319 ? 6.610 0.808 5.304 1.00 98.38 319 LEU A O 1
ATOM 2463 N N . LYS A 1 320 ? 7.996 1.255 6.999 1.00 97.56 320 LYS A N 1
ATOM 2464 C CA . LYS A 1 320 ? 8.593 -0.088 7.005 1.00 97.56 320 LYS A CA 1
ATOM 2465 C C . LYS A 1 320 ? 7.527 -1.151 7.290 1.00 97.56 320 LYS A C 1
ATOM 2467 O O . LYS A 1 320 ? 6.841 -1.103 8.316 1.00 97.56 320 LYS A O 1
ATOM 2472 N N . GLY A 1 321 ? 7.423 -2.131 6.395 1.00 93.75 321 GLY A N 1
ATOM 2473 C CA . GLY A 1 321 ? 6.540 -3.278 6.544 1.00 93.75 321 GLY A CA 1
ATOM 2474 C C . GLY A 1 321 ? 6.867 -4.102 7.790 1.00 93.75 321 GLY A C 1
ATOM 2475 O O . GLY A 1 321 ? 7.949 -4.021 8.383 1.00 93.75 321 GLY A O 1
ATOM 2476 N N . HIS A 1 322 ? 5.903 -4.905 8.240 1.00 90.44 322 HIS A N 1
ATOM 2477 C CA . HIS A 1 322 ? 6.129 -5.756 9.403 1.00 90.44 322 HIS A CA 1
ATOM 2478 C C . HIS A 1 322 ? 7.171 -6.836 9.075 1.00 90.44 322 HIS A C 1
ATOM 2480 O O . HIS A 1 322 ? 7.147 -7.432 8.002 1.00 90.44 322 HIS A O 1
ATOM 2486 N N . ARG A 1 323 ? 8.041 -7.161 10.040 1.00 83.56 323 ARG A N 1
ATOM 2487 C CA . ARG A 1 323 ? 9.162 -8.110 9.875 1.00 83.56 323 ARG A CA 1
ATOM 2488 C C . ARG A 1 323 ? 8.799 -9.483 9.289 1.00 83.56 323 ARG A C 1
ATOM 2490 O O . ARG A 1 323 ? 9.677 -10.174 8.805 1.00 83.56 323 ARG A O 1
ATOM 2497 N N . SER A 1 324 ? 7.542 -9.904 9.417 1.00 78.44 324 SER A N 1
ATOM 2498 C CA . SER A 1 324 ? 7.065 -11.207 8.939 1.00 78.44 324 SER A CA 1
ATOM 2499 C C . SER A 1 324 ? 6.664 -11.218 7.465 1.00 78.44 324 SER A C 1
ATOM 2501 O O . SER A 1 324 ? 6.450 -12.300 6.940 1.00 78.44 324 SER A O 1
ATOM 2503 N N . VAL A 1 325 ? 6.485 -10.046 6.849 1.00 83.75 325 VAL A N 1
ATOM 2504 C CA . VAL A 1 325 ? 6.058 -9.902 5.445 1.00 83.75 325 VAL A CA 1
ATOM 2505 C C . VAL A 1 325 ? 7.059 -9.110 4.602 1.00 83.75 325 VAL A C 1
ATOM 2507 O O . VAL A 1 325 ? 7.085 -9.290 3.396 1.00 83.75 325 VAL A O 1
ATOM 2510 N N . GLY A 1 326 ? 7.918 -8.286 5.216 1.00 89.38 326 GLY A N 1
ATOM 2511 C CA . GLY A 1 326 ? 8.875 -7.458 4.473 1.00 89.38 326 GLY A CA 1
ATOM 2512 C C . GLY A 1 326 ? 8.214 -6.251 3.798 1.00 89.38 326 GLY A C 1
ATOM 2513 O O . GLY A 1 326 ? 7.115 -5.853 4.190 1.00 89.38 326 GLY A O 1
ATOM 2514 N N . GLY A 1 327 ? 8.918 -5.647 2.837 1.00 95.12 327 GLY A N 1
ATOM 2515 C CA . GLY A 1 327 ? 8.442 -4.510 2.044 1.00 95.12 327 GLY A CA 1
ATOM 2516 C C . GLY A 1 327 ? 8.045 -3.274 2.857 1.00 95.12 327 GLY A C 1
ATOM 2517 O O . GLY A 1 327 ? 8.590 -2.986 3.933 1.00 95.12 327 GLY A O 1
ATOM 2518 N N . MET A 1 328 ? 7.062 -2.549 2.330 1.00 98.00 328 MET A N 1
ATOM 2519 C CA . MET A 1 328 ? 6.490 -1.338 2.904 1.00 98.00 328 MET A CA 1
ATOM 2520 C C . MET A 1 328 ? 5.029 -1.538 3.292 1.00 98.00 328 MET A C 1
ATOM 2522 O O . MET A 1 328 ? 4.347 -2.457 2.842 1.00 98.00 328 MET A O 1
ATOM 2526 N N . ARG A 1 329 ? 4.537 -0.653 4.158 1.00 98.38 329 ARG A N 1
ATOM 2527 C CA . ARG A 1 329 ? 3.125 -0.544 4.500 1.00 98.38 329 ARG A CA 1
ATOM 2528 C C . ARG A 1 329 ? 2.759 0.890 4.853 1.00 98.38 329 ARG A C 1
ATOM 2530 O O . ARG A 1 329 ? 3.239 1.424 5.851 1.00 98.38 329 ARG A O 1
ATOM 2537 N N . ALA A 1 330 ? 1.820 1.455 4.107 1.00 98.56 330 ALA A N 1
ATOM 2538 C CA . ALA A 1 330 ? 1.192 2.727 4.427 1.00 98.56 330 ALA A CA 1
ATOM 2539 C C . ALA A 1 330 ? -0.093 2.487 5.232 1.00 98.56 330 ALA A C 1
ATOM 2541 O O . ALA A 1 330 ? -1.059 1.920 4.723 1.00 98.56 330 ALA A O 1
ATOM 2542 N N . SER A 1 331 ? -0.116 2.898 6.504 1.00 98.69 331 SER A N 1
ATOM 2543 C CA . SER A 1 331 ? -1.356 2.882 7.294 1.00 98.69 331 SER A CA 1
ATOM 2544 C C . SER A 1 331 ? -2.050 4.233 7.185 1.00 98.69 331 SER A C 1
ATOM 2546 O O . SER A 1 331 ? -1.516 5.248 7.627 1.00 98.69 331 SER A O 1
ATOM 2548 N N . ILE A 1 332 ? -3.234 4.231 6.583 1.00 98.75 332 ILE A N 1
ATOM 2549 C CA . ILE A 1 332 ? -3.968 5.416 6.128 1.00 98.75 332 ILE A CA 1
ATOM 2550 C C . ILE A 1 332 ? -5.318 5.558 6.846 1.00 98.75 332 ILE A C 1
ATOM 2552 O O . ILE A 1 332 ? -6.320 5.943 6.247 1.00 98.75 332 ILE A O 1
ATOM 2556 N N . TYR A 1 333 ? -5.312 5.272 8.153 1.00 98.75 333 TYR A N 1
ATOM 2557 C CA . TYR A 1 333 ? -6.423 5.427 9.104 1.00 98.75 333 TYR A CA 1
ATOM 2558 C C . TYR A 1 333 ? -7.137 6.786 9.018 1.00 98.75 333 TYR A C 1
ATOM 2560 O O . TYR A 1 333 ? -6.633 7.719 8.396 1.00 98.75 333 TYR A O 1
ATOM 2568 N N . ASN A 1 334 ? -8.278 6.935 9.696 1.00 98.69 334 ASN A N 1
ATOM 2569 C CA . ASN A 1 334 ? -9.143 8.126 9.632 1.00 98.69 334 ASN A CA 1
ATOM 2570 C C . ASN A 1 334 ? -8.378 9.455 9.749 1.00 98.69 334 ASN A C 1
ATOM 2572 O O . ASN A 1 334 ? -8.610 10.382 8.981 1.00 98.69 334 ASN A O 1
ATOM 2576 N N . ALA A 1 335 ? -7.435 9.533 10.688 1.00 98.19 335 ALA A N 1
ATOM 2577 C CA . ALA A 1 335 ? -6.661 10.740 10.965 1.00 98.19 335 ALA A CA 1
ATOM 2578 C C . ALA A 1 335 ? -5.478 10.983 10.006 1.00 98.19 335 ALA A C 1
ATOM 2580 O O . ALA A 1 335 ? -4.809 12.010 10.129 1.00 98.19 335 ALA A O 1
ATOM 2581 N N . MET A 1 336 ? -5.180 10.055 9.089 1.00 98.31 336 MET A N 1
ATOM 2582 C CA . MET A 1 336 ? -4.227 10.298 8.005 1.00 98.31 336 MET A CA 1
ATOM 2583 C C . MET A 1 336 ? -4.892 11.204 6.956 1.00 98.31 336 MET A C 1
ATOM 2585 O O . MET A 1 336 ? -5.879 10.766 6.351 1.00 98.31 336 MET A O 1
ATOM 2589 N N . PRO A 1 337 ? -4.385 12.431 6.734 1.00 97.19 337 PRO A N 1
ATOM 2590 C CA . PRO A 1 337 ? -4.898 13.331 5.702 1.00 97.19 337 PRO A CA 1
ATOM 2591 C C . PRO A 1 337 ? -4.688 12.777 4.285 1.00 97.19 337 PRO A C 1
ATOM 2593 O O . PRO A 1 337 ? -3.761 11.995 4.055 1.00 97.19 337 PRO A O 1
ATOM 2596 N N . GLU A 1 338 ? -5.518 13.205 3.325 1.00 97.88 338 GLU A N 1
ATOM 2597 C CA . GLU A 1 338 ? -5.329 12.852 1.907 1.00 97.88 338 GLU A CA 1
ATOM 2598 C C . GLU A 1 338 ? -3.975 13.359 1.393 1.00 97.88 338 GLU A C 1
ATOM 2600 O O . GLU A 1 338 ? -3.276 12.634 0.693 1.00 97.88 338 GLU A O 1
ATOM 2605 N N . GLU A 1 339 ? -3.547 14.532 1.857 1.00 97.81 339 GLU A N 1
ATOM 2606 C CA . GLU A 1 339 ? -2.265 15.154 1.529 1.00 97.81 339 GLU A CA 1
ATOM 2607 C C . GLU A 1 339 ? -1.068 14.286 1.940 1.00 97.81 339 GLU A C 1
ATOM 2609 O O . GLU A 1 339 ? -0.011 14.348 1.316 1.00 97.81 339 GLU A O 1
ATOM 2614 N N . GLY A 1 340 ? -1.222 13.454 2.977 1.00 98.25 340 GLY A N 1
ATOM 2615 C CA . GLY A 1 340 ? -0.195 12.487 3.354 1.00 98.25 340 GLY A CA 1
ATOM 2616 C C . GLY A 1 340 ? -0.052 11.384 2.310 1.00 98.25 340 GLY A C 1
ATOM 2617 O O . GLY A 1 340 ? 1.063 11.011 1.954 1.00 98.25 340 GLY A O 1
ATOM 2618 N N . VAL A 1 341 ? -1.175 10.893 1.782 1.00 98.69 341 VAL A N 1
ATOM 2619 C CA . VAL A 1 341 ? -1.188 9.896 0.703 1.00 98.69 341 VAL A CA 1
ATOM 2620 C C . VAL A 1 341 ? -0.635 10.492 -0.589 1.00 98.69 341 VAL A C 1
ATOM 2622 O O . VAL A 1 341 ? 0.200 9.856 -1.225 1.00 98.69 341 VAL A O 1
ATOM 2625 N N . ASP A 1 342 ? -1.029 11.719 -0.929 1.00 98.62 342 ASP A N 1
ATOM 2626 C CA . ASP A 1 342 ? -0.523 12.425 -2.109 1.00 98.62 342 ASP A CA 1
ATOM 2627 C C . ASP A 1 342 ? 1.009 12.617 -2.014 1.00 98.62 342 ASP A C 1
ATOM 2629 O O . ASP A 1 342 ? 1.738 12.271 -2.941 1.00 98.62 342 ASP A O 1
ATOM 2633 N N . ALA A 1 343 ? 1.531 13.029 -0.849 1.00 98.62 343 ALA A N 1
ATOM 2634 C CA . ALA A 1 343 ? 2.975 13.166 -0.628 1.00 98.62 343 ALA A CA 1
ATOM 2635 C C . ALA A 1 343 ? 3.744 11.832 -0.722 1.00 98.62 343 ALA A C 1
ATOM 2637 O O . ALA A 1 343 ? 4.900 11.808 -1.158 1.00 98.62 343 ALA A O 1
ATOM 2638 N N . LEU A 1 344 ? 3.126 10.717 -0.314 1.00 98.75 344 LEU A N 1
ATOM 2639 C CA . LEU A 1 344 ? 3.701 9.384 -0.497 1.00 98.75 344 LEU A CA 1
ATOM 2640 C C . LEU A 1 344 ? 3.757 9.006 -1.981 1.00 98.75 344 LEU A C 1
ATOM 2642 O O . LEU A 1 344 ? 4.803 8.551 -2.439 1.00 98.75 344 LEU A O 1
ATOM 2646 N N . ILE A 1 345 ? 2.673 9.226 -2.725 1.00 98.75 345 ILE A N 1
ATOM 2647 C CA . ILE A 1 345 ? 2.601 8.955 -4.167 1.00 98.75 345 ILE A CA 1
ATOM 2648 C C . ILE A 1 345 ? 3.656 9.770 -4.926 1.00 98.75 345 ILE A C 1
ATOM 2650 O O . ILE A 1 345 ? 4.401 9.208 -5.728 1.00 98.75 345 ILE A O 1
ATOM 2654 N N . ASP A 1 346 ? 3.796 11.062 -4.623 1.00 98.38 346 ASP A N 1
ATOM 2655 C CA . ASP A 1 346 ? 4.808 11.929 -5.240 1.00 98.38 346 ASP A CA 1
ATOM 2656 C C . ASP A 1 346 ? 6.234 11.414 -4.998 1.00 98.38 346 ASP A C 1
ATOM 2658 O O . ASP A 1 346 ? 7.086 11.406 -5.899 1.00 98.38 346 ASP A O 1
ATOM 2662 N N . TYR A 1 347 ? 6.508 10.944 -3.776 1.00 98.31 347 TYR A N 1
ATOM 2663 C CA . TYR A 1 347 ? 7.792 10.336 -3.455 1.00 98.31 347 TYR A CA 1
ATOM 2664 C C . TYR A 1 347 ? 8.007 9.022 -4.212 1.00 98.31 347 TYR A C 1
ATOM 2666 O O . TYR A 1 347 ? 9.073 8.840 -4.801 1.00 98.31 347 TYR A O 1
ATOM 2674 N N . MET A 1 348 ? 7.003 8.144 -4.243 1.00 98.38 348 MET A N 1
ATOM 2675 C CA . MET A 1 348 ? 7.064 6.877 -4.973 1.00 98.38 348 MET A CA 1
ATOM 2676 C C . MET A 1 348 ? 7.335 7.110 -6.469 1.00 98.38 348 MET A C 1
ATOM 2678 O O . MET A 1 348 ? 8.242 6.511 -7.043 1.00 98.38 348 MET A O 1
ATOM 2682 N N . ALA A 1 349 ? 6.641 8.066 -7.090 1.00 97.00 349 ALA A N 1
ATOM 2683 C CA . ALA A 1 349 ? 6.858 8.438 -8.487 1.00 97.00 349 ALA A CA 1
ATOM 2684 C C . ALA A 1 349 ? 8.282 8.947 -8.758 1.00 97.00 349 ALA A C 1
ATOM 2686 O O . ALA A 1 349 ? 8.881 8.626 -9.784 1.00 97.00 349 ALA A O 1
ATOM 2687 N N . THR A 1 350 ? 8.833 9.742 -7.839 1.00 95.06 350 THR A N 1
ATOM 2688 C CA . THR A 1 350 ? 10.200 10.270 -7.957 1.00 95.06 350 THR A CA 1
ATOM 2689 C C . THR A 1 350 ? 11.247 9.168 -7.782 1.00 95.06 350 THR A C 1
ATOM 2691 O O . THR A 1 350 ? 12.252 9.153 -8.495 1.00 95.06 350 THR A O 1
ATOM 2694 N N . PHE A 1 351 ? 11.023 8.250 -6.839 1.00 95.50 351 PHE A N 1
ATOM 2695 C CA . PHE A 1 351 ? 11.951 7.165 -6.536 1.00 95.50 351 PHE A CA 1
ATOM 2696 C C . PHE A 1 351 ? 12.073 6.191 -7.714 1.00 95.50 351 PHE A C 1
ATOM 2698 O O . PHE A 1 351 ? 13.187 5.954 -8.173 1.00 95.50 351 PHE A O 1
ATOM 2705 N N . ALA A 1 352 ? 10.944 5.739 -8.273 1.00 92.38 352 ALA A N 1
ATOM 2706 C CA . ALA A 1 352 ? 10.927 4.842 -9.433 1.00 92.38 352 ALA A CA 1
ATOM 2707 C C . ALA A 1 352 ? 11.662 5.437 -10.654 1.00 92.38 352 ALA A C 1
ATOM 2709 O O . ALA A 1 352 ? 12.516 4.785 -11.247 1.00 92.38 352 ALA A O 1
ATOM 2710 N N . LYS A 1 353 ? 11.426 6.718 -10.981 1.00 87.06 353 LYS A N 1
ATOM 2711 C CA . LYS A 1 353 ? 12.113 7.395 -12.103 1.00 87.06 353 LYS A CA 1
ATOM 2712 C C . LYS A 1 353 ? 13.628 7.513 -11.922 1.00 87.06 353 LYS A C 1
ATOM 2714 O O . LYS A 1 353 ? 14.368 7.529 -12.903 1.00 87.06 353 LYS A O 1
ATOM 2719 N N . THR A 1 354 ? 14.091 7.677 -10.683 1.00 79.00 354 THR A N 1
ATOM 2720 C CA . THR A 1 354 ? 15.527 7.824 -10.397 1.00 79.00 354 THR A CA 1
ATOM 2721 C C . THR A 1 354 ? 16.261 6.499 -10.605 1.00 79.00 354 THR A C 1
ATOM 2723 O O . THR A 1 354 ? 17.366 6.497 -11.148 1.00 79.00 354 THR A O 1
ATOM 2726 N N . ASP A 1 355 ? 15.632 5.382 -10.235 1.00 77.50 355 ASP A N 1
ATOM 2727 C CA . ASP A 1 355 ? 16.176 4.039 -10.453 1.00 77.50 355 ASP A CA 1
ATOM 2728 C C . ASP A 1 355 ? 16.296 3.714 -11.950 1.00 77.50 355 ASP A C 1
ATOM 2730 O O . ASP A 1 355 ? 17.376 3.363 -12.420 1.00 77.50 355 ASP A O 1
ATOM 2734 N N . GLU A 1 356 ? 15.243 3.974 -12.733 1.00 76.19 356 GLU A N 1
ATOM 2735 C CA . GLU A 1 356 ? 15.264 3.786 -14.192 1.00 76.19 356 GLU A CA 1
ATOM 2736 C C . GLU A 1 356 ? 16.388 4.582 -14.873 1.00 76.19 356 GLU A C 1
ATOM 2738 O O . GLU A 1 356 ? 17.107 4.063 -15.732 1.00 76.19 356 GLU A O 1
ATOM 2743 N N . ALA A 1 357 ? 16.571 5.847 -14.481 1.00 71.88 357 ALA A N 1
ATOM 2744 C CA . ALA A 1 357 ? 17.632 6.693 -15.022 1.00 71.88 357 ALA A CA 1
ATOM 2745 C C . ALA A 1 357 ? 19.032 6.180 -14.647 1.00 71.88 357 ALA A C 1
ATOM 2747 O O . ALA A 1 357 ? 19.948 6.244 -15.469 1.00 71.88 357 ALA A O 1
ATOM 2748 N N . THR A 1 358 ? 19.188 5.651 -13.431 1.00 76.75 358 THR A N 1
ATOM 2749 C CA . THR A 1 358 ? 20.446 5.064 -12.950 1.00 76.75 358 THR A CA 1
ATOM 2750 C C . THR A 1 358 ? 20.765 3.783 -13.716 1.00 76.75 358 THR A C 1
ATOM 2752 O O . THR A 1 358 ? 21.840 3.680 -14.303 1.00 76.75 358 THR A O 1
ATOM 2755 N N . ARG A 1 359 ? 19.792 2.871 -13.837 1.00 77.31 359 ARG A N 1
ATOM 2756 C CA . ARG A 1 359 ? 19.892 1.626 -14.614 1.00 77.31 359 ARG A CA 1
ATOM 2757 C C . ARG A 1 359 ? 20.280 1.887 -16.070 1.00 77.31 359 ARG A C 1
ATOM 2759 O O . ARG A 1 359 ? 21.106 1.177 -16.638 1.00 77.31 359 ARG A O 1
ATOM 2766 N N . LEU A 1 360 ? 19.694 2.914 -16.689 1.00 75.12 360 LEU A N 1
ATOM 2767 C CA . LEU A 1 360 ? 20.033 3.309 -18.056 1.00 75.12 360 LEU A CA 1
ATOM 2768 C C . LEU A 1 360 ? 21.471 3.838 -18.163 1.00 75.12 360 LEU A C 1
ATOM 2770 O O . LEU A 1 360 ? 22.130 3.599 -19.174 1.00 75.12 360 LEU A O 1
ATOM 2774 N N . GLY A 1 361 ? 21.947 4.561 -17.147 1.00 76.25 361 GLY A N 1
ATOM 2775 C CA . GLY A 1 361 ? 23.339 4.995 -17.046 1.00 76.25 361 GLY A CA 1
ATOM 2776 C C . GLY A 1 361 ? 24.301 3.810 -16.990 1.00 76.25 361 GLY A C 1
ATOM 2777 O O . GLY A 1 361 ? 25.205 3.731 -17.815 1.00 76.25 361 GLY A O 1
ATOM 2778 N N . GLU A 1 362 ? 24.044 2.852 -16.097 1.00 81.38 362 GLU A N 1
ATOM 2779 C CA . GLU A 1 362 ? 24.858 1.637 -15.938 1.00 81.38 362 GLU A CA 1
ATOM 2780 C C . GLU A 1 362 ? 24.929 0.812 -17.232 1.00 81.38 362 GLU A C 1
ATOM 2782 O O . GLU A 1 362 ? 26.010 0.413 -17.659 1.00 81.38 362 GLU A O 1
ATOM 2787 N N . LEU A 1 363 ? 23.792 0.613 -17.910 1.00 81.25 363 LEU A N 1
ATOM 2788 C CA . LEU A 1 363 ? 23.755 -0.111 -19.186 1.00 81.25 363 LEU A CA 1
ATOM 2789 C C . LEU A 1 363 ? 24.548 0.601 -20.292 1.00 81.25 363 LEU A C 1
ATOM 2791 O O . LEU A 1 363 ? 25.154 -0.059 -21.132 1.00 81.25 363 LEU A O 1
ATOM 2795 N N . ARG A 1 364 ? 24.555 1.939 -20.318 1.00 84.25 364 ARG A N 1
ATOM 2796 C CA . ARG A 1 364 ? 25.357 2.704 -21.288 1.00 84.25 364 ARG A CA 1
ATOM 2797 C C . ARG A 1 364 ? 26.850 2.558 -21.021 1.00 84.25 364 ARG A C 1
ATOM 2799 O O . ARG A 1 364 ? 27.599 2.357 -21.967 1.00 84.25 364 ARG A O 1
ATOM 2806 N N . GLU A 1 365 ? 27.266 2.597 -19.758 1.00 84.75 365 GLU A N 1
ATOM 2807 C CA . GLU A 1 365 ? 28.663 2.348 -19.386 1.00 84.75 365 GLU A CA 1
ATOM 2808 C C . GLU A 1 365 ? 29.102 0.919 -19.743 1.00 84.75 365 GLU A C 1
ATOM 2810 O O . GLU A 1 365 ? 30.225 0.709 -20.207 1.00 84.75 365 GLU A O 1
ATOM 2815 N N . GLU A 1 366 ? 28.213 -0.068 -19.584 1.00 88.12 366 GLU A N 1
ATOM 2816 C CA . GLU A 1 366 ? 28.468 -1.444 -20.018 1.00 88.12 366 GLU A CA 1
ATOM 2817 C C . GLU A 1 366 ? 28.628 -1.539 -21.544 1.00 88.12 366 GLU A C 1
ATOM 2819 O O . GLU A 1 366 ? 29.580 -2.164 -22.016 1.00 88.12 366 GLU A O 1
ATOM 2824 N N . ILE A 1 367 ? 27.759 -0.875 -22.318 1.00 87.81 367 ILE A N 1
ATOM 2825 C CA . ILE A 1 367 ? 27.881 -0.787 -23.783 1.00 87.81 367 ILE A CA 1
ATOM 2826 C C . ILE A 1 367 ? 29.216 -0.144 -24.175 1.00 87.81 367 ILE A C 1
ATOM 2828 O O . ILE A 1 367 ? 29.959 -0.735 -24.957 1.00 87.81 367 ILE A O 1
ATOM 2832 N N . ASP A 1 368 ? 29.574 0.998 -23.583 1.00 83.94 368 ASP A N 1
ATOM 2833 C CA . ASP A 1 368 ? 30.840 1.685 -23.867 1.00 83.94 368 ASP A CA 1
ATOM 2834 C C . ASP A 1 368 ? 32.054 0.785 -23.560 1.00 83.94 368 ASP A C 1
ATOM 2836 O O . ASP A 1 368 ? 33.056 0.784 -24.285 1.00 83.94 368 ASP A O 1
ATOM 2840 N N . SER A 1 369 ? 31.976 -0.019 -22.493 1.00 91.25 369 SER A N 1
ATOM 2841 C CA . SER A 1 369 ? 33.010 -0.998 -22.145 1.00 91.25 369 SER A CA 1
ATOM 2842 C C . SER A 1 369 ? 33.103 -2.142 -23.159 1.00 91.25 369 SER A C 1
ATOM 2844 O O . SER A 1 369 ? 34.207 -2.555 -23.532 1.00 91.25 369 SER A O 1
ATOM 2846 N N . LEU A 1 370 ? 31.965 -2.666 -23.619 1.00 92.44 370 LEU A N 1
ATOM 2847 C CA . LEU A 1 370 ? 31.912 -3.707 -24.645 1.00 92.44 370 LEU A CA 1
ATOM 2848 C C . LEU A 1 370 ? 32.446 -3.196 -25.988 1.00 92.44 370 LEU A C 1
ATOM 2850 O O . LEU A 1 370 ? 33.233 -3.894 -26.629 1.00 92.44 370 LEU A O 1
ATOM 2854 N N . ASP A 1 371 ? 32.115 -1.966 -26.376 1.00 90.50 371 ASP A N 1
ATOM 2855 C CA . ASP A 1 371 ? 32.592 -1.342 -27.614 1.00 90.50 371 ASP A CA 1
ATOM 2856 C C . ASP A 1 371 ? 34.123 -1.217 -27.638 1.00 90.50 371 ASP A C 1
ATOM 2858 O O . ASP A 1 371 ? 34.770 -1.540 -28.641 1.00 90.50 371 ASP A O 1
ATOM 2862 N N . GLN A 1 372 ? 34.737 -0.843 -26.509 1.00 88.38 372 GLN A N 1
ATOM 2863 C CA . GLN A 1 372 ? 36.198 -0.821 -26.374 1.00 88.38 372 GLN A CA 1
ATOM 2864 C C . GLN A 1 372 ? 36.820 -2.211 -26.571 1.00 88.38 372 GLN A C 1
ATOM 2866 O O . GLN A 1 372 ? 37.858 -2.342 -27.228 1.00 88.38 372 GLN A O 1
ATOM 2871 N N . GLN A 1 373 ? 36.188 -3.258 -26.033 1.00 94.69 373 GLN A N 1
ATOM 2872 C CA . GLN A 1 373 ? 36.657 -4.638 -26.189 1.00 94.69 373 GLN A CA 1
ATOM 2873 C C . GLN A 1 373 ? 36.518 -5.126 -27.635 1.00 94.69 373 GLN A C 1
ATOM 2875 O O . GLN A 1 373 ? 37.457 -5.718 -28.172 1.00 94.69 373 GLN A O 1
ATOM 2880 N N . ILE A 1 374 ? 35.387 -4.843 -28.287 1.00 92.19 374 ILE A N 1
ATOM 2881 C CA . ILE A 1 374 ? 35.152 -5.175 -29.698 1.00 92.19 374 ILE A CA 1
ATOM 2882 C C . ILE A 1 374 ? 36.209 -4.500 -30.575 1.00 92.19 374 ILE A C 1
ATOM 2884 O O . ILE A 1 374 ? 36.855 -5.172 -31.383 1.00 92.19 374 ILE A O 1
ATOM 2888 N N . MET A 1 375 ? 36.452 -3.200 -30.379 1.00 90.31 375 MET A N 1
ATOM 2889 C CA . MET A 1 375 ? 37.475 -2.456 -31.114 1.00 90.31 375 MET A CA 1
ATOM 2890 C C . MET A 1 375 ? 38.867 -3.076 -30.931 1.00 90.31 375 MET A C 1
ATOM 2892 O O . MET A 1 375 ? 39.575 -3.294 -31.915 1.00 90.31 375 MET A O 1
ATOM 2896 N N . ALA A 1 376 ? 39.257 -3.413 -29.698 1.00 89.00 376 ALA A N 1
ATOM 2897 C CA . ALA A 1 376 ? 40.549 -4.041 -29.423 1.00 89.00 376 ALA A CA 1
ATOM 2898 C C . ALA A 1 376 ? 40.702 -5.402 -30.127 1.00 89.00 376 ALA A C 1
ATOM 2900 O O . ALA A 1 376 ? 41.763 -5.706 -30.679 1.00 89.00 376 ALA A O 1
ATOM 2901 N N . LEU A 1 377 ? 39.640 -6.214 -30.149 1.00 93.94 377 LEU A N 1
ATOM 2902 C CA . LEU A 1 377 ? 39.630 -7.512 -30.828 1.00 93.94 377 LEU A CA 1
ATOM 2903 C C . LEU A 1 377 ? 39.705 -7.372 -32.354 1.00 93.94 377 LEU A C 1
ATOM 2905 O O . LEU A 1 377 ? 40.439 -8.130 -32.994 1.00 93.94 377 LEU A O 1
ATOM 2909 N N . ILE A 1 378 ? 38.996 -6.401 -32.938 1.00 91.06 378 ILE A N 1
ATOM 2910 C CA . ILE A 1 378 ? 39.066 -6.105 -34.377 1.00 91.06 378 ILE A CA 1
ATOM 2911 C C . ILE A 1 378 ? 40.475 -5.636 -34.759 1.00 91.06 378 ILE A C 1
ATOM 2913 O O . ILE A 1 378 ? 41.041 -6.162 -35.717 1.00 91.06 378 ILE A O 1
ATOM 2917 N N . SER A 1 379 ? 41.075 -4.722 -33.990 1.00 87.62 379 SER A N 1
ATOM 2918 C CA . SER A 1 379 ? 42.448 -4.251 -34.223 1.00 87.62 379 SER A CA 1
ATOM 2919 C C . SER A 1 379 ? 43.455 -5.397 -34.170 1.00 87.62 379 SER A C 1
ATOM 2921 O O . SER A 1 379 ? 44.234 -5.577 -35.101 1.00 87.62 379 SER A O 1
ATOM 2923 N N . LYS A 1 380 ? 43.372 -6.256 -33.148 1.00 91.38 380 LYS A N 1
ATOM 2924 C CA . LYS A 1 380 ? 44.235 -7.439 -33.033 1.00 91.38 380 LYS A CA 1
ATOM 2925 C C . LYS A 1 380 ? 44.070 -8.399 -34.214 1.00 91.38 380 LYS A C 1
ATOM 2927 O O . LYS A 1 380 ? 45.037 -8.976 -34.703 1.00 91.38 380 LYS A O 1
ATOM 2932 N N . ARG A 1 381 ? 42.839 -8.579 -34.699 1.00 90.62 381 ARG A N 1
ATOM 2933 C CA . ARG A 1 381 ? 42.569 -9.387 -35.894 1.00 90.62 381 ARG A CA 1
ATOM 2934 C C . ARG A 1 381 ? 43.212 -8.778 -37.145 1.00 90.62 381 ARG A C 1
ATOM 2936 O O . ARG A 1 381 ? 43.744 -9.526 -37.963 1.00 90.62 381 ARG A O 1
ATOM 2943 N N . ALA A 1 382 ? 43.168 -7.454 -37.289 1.00 85.94 382 ALA A N 1
ATOM 2944 C CA . ALA A 1 382 ? 43.814 -6.738 -38.385 1.00 85.94 382 ALA A CA 1
ATOM 2945 C C . ALA A 1 382 ? 45.348 -6.856 -38.335 1.00 85.94 382 ALA A C 1
ATOM 2947 O O . ALA A 1 382 ? 45.962 -7.103 -39.370 1.00 85.94 382 ALA A O 1
ATOM 2948 N N . GLU A 1 383 ? 45.958 -6.780 -37.149 1.00 87.25 383 GLU A N 1
ATOM 2949 C CA . GLU A 1 383 ? 47.396 -7.030 -36.951 1.00 87.25 383 GLU A CA 1
ATOM 2950 C C . GLU A 1 383 ? 47.787 -8.447 -37.396 1.00 87.25 383 GLU A C 1
ATOM 2952 O O . GLU A 1 383 ? 48.736 -8.619 -38.160 1.00 87.25 383 GLU A O 1
ATOM 2957 N N . CYS A 1 384 ? 47.009 -9.468 -37.009 1.00 86.06 384 CYS A N 1
ATOM 2958 C CA . CYS A 1 384 ? 47.247 -10.838 -37.470 1.00 86.06 384 CYS A CA 1
ATOM 2959 C C . CYS A 1 384 ? 47.168 -10.964 -39.002 1.00 86.06 384 CYS A C 1
ATOM 2961 O O . CYS A 1 384 ? 47.951 -11.706 -39.590 1.00 86.06 384 CYS A O 1
ATOM 2963 N N . ALA A 1 385 ? 46.243 -10.255 -39.658 1.00 82.81 385 ALA A N 1
ATOM 2964 C CA . ALA A 1 385 ? 46.152 -10.235 -41.121 1.00 82.81 385 ALA A CA 1
ATOM 2965 C C . ALA A 1 385 ? 47.405 -9.601 -41.761 1.00 82.81 385 ALA A C 1
ATOM 2967 O O . ALA A 1 385 ? 47.990 -10.165 -42.685 1.00 82.81 385 ALA A O 1
ATOM 2968 N N . GLN A 1 386 ? 47.902 -8.489 -41.208 1.00 80.75 386 GLN A N 1
ATOM 2969 C CA . GLN A 1 386 ? 49.150 -7.860 -41.664 1.00 80.75 386 GLN A CA 1
ATOM 2970 C C . GLN A 1 386 ? 50.373 -8.773 -41.487 1.00 80.75 386 GLN A C 1
ATOM 2972 O O . GLN A 1 386 ? 51.215 -8.868 -42.382 1.00 80.75 386 GLN A O 1
ATOM 2977 N N . GLU A 1 387 ? 50.470 -9.489 -40.365 1.00 83.19 387 GLU A N 1
ATOM 2978 C CA . GLU A 1 387 ? 51.532 -10.478 -40.155 1.00 83.19 387 GLU A CA 1
ATOM 2979 C C . GLU A 1 387 ? 51.445 -11.633 -41.160 1.00 83.19 387 GLU A C 1
ATOM 2981 O O . GLU A 1 387 ? 52.466 -12.039 -41.720 1.00 83.19 387 GLU A O 1
ATOM 2986 N N . VAL A 1 388 ? 50.237 -12.133 -41.449 1.00 81.25 388 VAL A N 1
ATOM 2987 C CA . VAL A 1 388 ? 50.019 -13.148 -42.493 1.00 81.25 388 VAL A CA 1
ATOM 2988 C C . VAL A 1 388 ? 50.488 -12.633 -43.854 1.00 81.25 388 VAL A C 1
ATOM 2990 O O . VAL A 1 388 ? 51.158 -13.379 -44.578 1.00 81.25 388 VAL A O 1
ATOM 2993 N N . ALA A 1 389 ? 50.206 -11.370 -44.188 1.00 75.06 389 ALA A N 1
ATOM 2994 C CA . ALA A 1 389 ? 50.710 -10.751 -45.407 1.00 75.06 389 ALA A CA 1
ATOM 2995 C C . ALA A 1 389 ? 52.241 -10.735 -45.462 1.00 75.06 389 ALA A C 1
ATOM 2997 O O . ALA A 1 389 ? 52.822 -11.223 -46.434 1.00 75.06 389 ALA A O 1
ATOM 2998 N N . HIS A 1 390 ? 52.899 -10.260 -44.400 1.00 78.94 390 HIS A N 1
ATOM 2999 C CA . HIS A 1 390 ? 54.360 -10.240 -44.311 1.00 78.94 390 HIS A CA 1
ATOM 3000 C C . HIS A 1 390 ? 54.976 -11.635 -44.467 1.00 78.94 390 HIS A C 1
ATOM 3002 O O . HIS A 1 390 ? 55.926 -11.805 -45.232 1.00 78.94 390 HIS A O 1
ATOM 3008 N N . VAL A 1 391 ? 54.423 -12.646 -43.790 1.00 82.00 391 VAL A N 1
ATOM 3009 C CA . VAL A 1 391 ? 54.921 -14.028 -43.859 1.00 82.00 391 VAL A CA 1
ATOM 3010 C C . VAL A 1 391 ? 54.793 -14.591 -45.274 1.00 82.00 391 VAL A C 1
ATOM 3012 O O . VAL A 1 391 ? 55.744 -15.182 -45.784 1.00 82.00 391 VAL A O 1
ATOM 3015 N N . LYS A 1 392 ? 53.649 -14.391 -45.939 1.00 74.44 392 LYS A N 1
ATOM 3016 C CA . LYS A 1 392 ? 53.444 -14.896 -47.303 1.00 74.44 392 LYS A CA 1
ATOM 3017 C C . LYS A 1 392 ? 54.316 -14.171 -48.337 1.00 74.44 392 LYS A C 1
ATOM 3019 O O . LYS A 1 392 ? 54.832 -14.826 -49.238 1.00 74.44 392 LYS A O 1
ATOM 3024 N N . MET A 1 393 ? 54.522 -12.856 -48.199 1.00 70.38 393 MET A N 1
ATOM 3025 C CA . MET A 1 393 ? 55.421 -12.086 -49.075 1.00 70.38 393 MET A CA 1
ATOM 3026 C C . MET A 1 393 ? 56.894 -12.475 -48.885 1.00 70.38 393 MET A C 1
ATOM 3028 O O . MET A 1 393 ? 57.637 -12.554 -49.860 1.00 70.38 393 MET A O 1
ATOM 3032 N N . ALA A 1 394 ? 57.319 -12.759 -47.649 1.00 72.50 394 ALA A N 1
ATOM 3033 C CA . ALA A 1 394 ? 58.678 -13.215 -47.358 1.00 72.50 394 ALA A CA 1
ATOM 3034 C C . ALA A 1 394 ? 58.946 -14.651 -47.846 1.00 72.50 394 ALA A C 1
ATOM 3036 O O . ALA A 1 394 ? 60.075 -14.969 -48.218 1.00 72.50 394 ALA A O 1
ATOM 3037 N N . ALA A 1 395 ? 57.924 -15.514 -47.847 1.00 73.00 395 ALA A N 1
ATOM 3038 C CA . ALA A 1 395 ? 58.039 -16.908 -48.272 1.00 73.00 395 ALA A CA 1
ATOM 3039 C C . ALA A 1 395 ? 58.159 -17.081 -49.798 1.00 73.00 395 ALA A C 1
ATOM 3041 O O . ALA A 1 395 ? 58.824 -18.018 -50.231 1.00 73.00 395 ALA A O 1
ATOM 3042 N N . ASN A 1 396 ? 57.573 -16.175 -50.594 1.00 65.06 396 ASN A N 1
ATOM 3043 C CA . ASN A 1 396 ? 57.561 -16.250 -52.062 1.00 65.06 396 ASN A CA 1
ATOM 3044 C C . ASN A 1 396 ? 58.042 -14.931 -52.712 1.00 65.06 396 ASN A C 1
ATOM 3046 O O . ASN A 1 396 ? 57.230 -14.172 -53.252 1.00 65.06 396 ASN A O 1
ATOM 3050 N N . PRO A 1 397 ? 59.351 -14.609 -52.669 1.00 55.84 397 PRO A N 1
ATOM 3051 C CA . PRO A 1 397 ? 59.866 -13.362 -53.227 1.00 55.84 397 PRO A CA 1
ATOM 3052 C C . PRO A 1 397 ? 59.774 -13.361 -54.761 1.00 55.84 397 PRO A C 1
ATOM 3054 O O . PRO A 1 397 ? 60.466 -14.127 -55.426 1.00 55.84 397 PRO A O 1
ATOM 3057 N N . GLY A 1 398 ? 58.960 -12.465 -55.327 1.00 56.28 398 GLY A N 1
ATOM 3058 C CA . GLY A 1 398 ? 58.854 -12.260 -56.779 1.00 56.28 398 GLY A CA 1
ATOM 3059 C C . GLY A 1 398 ? 57.733 -13.030 -57.489 1.00 56.28 398 GLY A C 1
ATOM 3060 O O . GLY A 1 398 ? 57.625 -12.912 -58.707 1.00 56.28 398 GLY A O 1
ATOM 3061 N N . GLU A 1 399 ? 56.887 -13.761 -56.757 1.00 57.31 399 GLU A N 1
ATOM 3062 C CA . GLU A 1 399 ? 55.636 -14.338 -57.276 1.00 57.31 399 GLU A CA 1
ATOM 3063 C C . GLU A 1 399 ? 54.419 -13.505 -56.838 1.00 57.31 399 GLU A C 1
ATOM 3065 O O . GLU A 1 399 ? 54.437 -12.847 -55.795 1.00 57.31 399 GLU A O 1
ATOM 3070 N N . ASP A 1 400 ? 53.342 -13.530 -57.630 1.00 58.31 400 ASP A N 1
ATOM 3071 C CA . ASP A 1 400 ? 52.065 -12.922 -57.246 1.00 58.31 400 ASP A CA 1
ATOM 3072 C C . ASP A 1 400 ? 51.452 -13.715 -56.079 1.00 58.31 400 ASP A C 1
ATOM 3074 O O . ASP A 1 400 ? 50.879 -14.790 -56.249 1.00 58.31 400 ASP A O 1
ATOM 3078 N N . VAL A 1 401 ? 51.599 -13.193 -54.859 1.00 60.78 401 VAL A N 1
ATOM 3079 C CA . VAL A 1 401 ? 51.068 -13.824 -53.646 1.00 60.78 401 VAL A CA 1
ATOM 3080 C C . VAL A 1 401 ? 49.559 -13.607 -53.548 1.00 60.78 401 VAL A C 1
ATOM 3082 O O . VAL A 1 401 ? 49.075 -12.473 -53.549 1.00 60.78 401 VAL A O 1
ATOM 3085 N N . PHE A 1 402 ? 48.822 -14.710 -53.410 1.00 62.88 402 PHE A N 1
ATOM 3086 C CA . PHE A 1 402 ? 47.367 -14.710 -53.339 1.00 62.88 402 PHE A CA 1
ATOM 3087 C C . PHE A 1 402 ? 46.857 -14.732 -51.885 1.00 62.88 402 PHE A C 1
ATOM 3089 O O . PHE A 1 402 ? 47.149 -15.638 -51.089 1.00 62.88 402 PHE A O 1
ATOM 3096 N N . PHE A 1 403 ? 46.111 -13.693 -51.512 1.00 67.69 403 PHE A N 1
ATOM 3097 C CA . PHE A 1 403 ? 45.688 -13.454 -50.128 1.00 67.69 403 PHE A CA 1
ATOM 3098 C C . PHE A 1 403 ? 44.258 -13.925 -49.844 1.00 67.69 403 PHE A C 1
ATOM 3100 O O . PHE A 1 403 ? 44.007 -14.496 -48.781 1.00 67.69 403 PHE A O 1
ATOM 3107 N N . TYR A 1 404 ? 43.358 -13.784 -50.818 1.00 76.00 404 TYR A N 1
ATOM 3108 C CA . TYR A 1 404 ? 41.949 -14.148 -50.700 1.00 76.00 404 TYR A CA 1
ATOM 3109 C C . TYR A 1 404 ? 41.697 -15.633 -50.972 1.00 76.00 404 TYR A C 1
ATOM 3111 O O . TYR A 1 404 ? 42.185 -16.174 -51.957 1.00 76.00 404 TYR A O 1
ATOM 3119 N N . ARG A 1 405 ? 40.927 -16.293 -50.100 1.00 76.62 405 ARG A N 1
ATOM 3120 C CA . ARG A 1 405 ? 40.566 -17.716 -50.208 1.00 76.62 405 ARG A CA 1
ATOM 3121 C C . ARG A 1 405 ? 39.058 -17.901 -49.993 1.00 76.62 405 ARG A C 1
ATOM 3123 O O . ARG A 1 405 ? 38.635 -17.944 -48.830 1.00 76.62 405 ARG A O 1
ATOM 3130 N N . PRO A 1 406 ? 38.255 -17.982 -51.072 1.00 71.56 406 PRO A N 1
ATOM 3131 C CA . PRO A 1 406 ? 36.793 -18.053 -50.994 1.00 71.56 406 PRO A CA 1
ATOM 3132 C C . PRO A 1 406 ? 36.284 -19.214 -50.125 1.00 71.56 406 PRO A C 1
ATOM 3134 O O . PRO A 1 406 ? 35.363 -19.054 -49.323 1.00 71.56 406 PRO A O 1
ATOM 3137 N N . GLU A 1 407 ? 36.931 -20.379 -50.209 1.00 76.88 407 GLU A N 1
ATOM 3138 C CA . GLU A 1 407 ? 36.575 -21.579 -49.452 1.00 76.88 407 GLU A CA 1
ATOM 3139 C C . GLU A 1 407 ? 36.759 -21.377 -47.944 1.00 76.88 407 GLU A C 1
ATOM 3141 O O . GLU A 1 407 ? 35.956 -21.836 -47.125 1.00 76.88 407 GLU A O 1
ATOM 3146 N N . ARG A 1 408 ? 37.806 -20.638 -47.559 1.00 78.38 408 ARG A N 1
ATOM 3147 C CA . ARG A 1 408 ? 38.105 -20.345 -46.159 1.00 78.38 408 ARG A CA 1
ATOM 3148 C C . ARG A 1 408 ? 37.126 -19.331 -45.587 1.00 78.38 408 ARG A C 1
ATOM 3150 O O . ARG A 1 408 ? 36.710 -19.486 -44.439 1.00 78.38 408 ARG A O 1
ATOM 3157 N N . GLU A 1 409 ? 36.755 -18.323 -46.368 1.00 82.06 409 GLU A N 1
ATOM 3158 C CA . GLU A 1 409 ? 35.750 -17.341 -45.967 1.00 82.06 409 GLU A CA 1
ATOM 3159 C C . GLU A 1 409 ? 34.391 -18.012 -45.726 1.00 82.06 409 GLU A C 1
ATOM 3161 O O . GLU A 1 409 ? 33.803 -17.844 -44.656 1.00 82.06 409 GLU A O 1
ATOM 3166 N N . ALA A 1 410 ? 33.942 -18.856 -46.661 1.00 78.69 410 ALA A N 1
ATOM 3167 C CA . ALA A 1 410 ? 32.692 -19.601 -46.534 1.00 78.69 410 ALA A CA 1
ATOM 3168 C C . ALA A 1 410 ? 32.661 -20.475 -45.265 1.00 78.69 410 ALA A C 1
ATOM 3170 O O . ALA A 1 410 ? 31.673 -20.476 -44.527 1.00 78.69 410 ALA A O 1
ATOM 3171 N N . GLN A 1 411 ? 33.766 -21.165 -44.952 1.00 83.81 411 GLN A N 1
ATOM 3172 C CA . GLN A 1 411 ? 33.900 -21.955 -43.721 1.00 83.81 411 GLN A CA 1
ATOM 3173 C C . GLN A 1 411 ? 33.805 -21.103 -42.449 1.00 83.81 411 GLN A C 1
ATOM 3175 O O . GLN A 1 411 ? 33.191 -21.533 -41.470 1.00 83.81 411 GLN A O 1
ATOM 3180 N N . VAL A 1 412 ? 34.429 -19.919 -42.440 1.00 86.50 412 VAL A N 1
ATOM 3181 C CA . VAL A 1 412 ? 34.389 -19.004 -41.291 1.00 86.50 412 VAL A CA 1
ATOM 3182 C C . VAL A 1 412 ? 32.976 -18.465 -41.096 1.00 86.50 412 VAL A C 1
ATOM 3184 O O . VAL A 1 412 ? 32.453 -18.564 -39.991 1.00 86.50 412 VAL A O 1
ATOM 3187 N N . LEU A 1 413 ? 32.326 -17.971 -42.153 1.00 86.75 413 LEU A N 1
ATOM 3188 C CA . LEU A 1 413 ? 30.963 -17.440 -42.064 1.00 86.75 413 LEU A CA 1
ATOM 3189 C C . LEU A 1 413 ? 29.953 -18.504 -41.634 1.00 86.75 413 LEU A C 1
ATOM 3191 O O . LEU A 1 413 ? 29.106 -18.219 -40.792 1.00 86.75 413 LEU A O 1
ATOM 3195 N N . ARG A 1 414 ? 30.065 -19.737 -42.144 1.00 87.31 414 ARG A N 1
ATOM 3196 C CA . ARG A 1 414 ? 29.221 -20.856 -41.699 1.00 87.31 414 ARG A CA 1
ATOM 3197 C C . ARG A 1 414 ? 29.387 -21.121 -40.204 1.00 87.31 414 ARG A C 1
ATOM 3199 O O . ARG A 1 414 ? 28.392 -21.207 -39.496 1.00 87.31 414 ARG A O 1
ATOM 3206 N N . ARG A 1 415 ? 30.630 -21.170 -39.712 1.00 90.50 415 ARG A N 1
ATOM 3207 C CA . ARG A 1 415 ? 30.902 -21.356 -38.280 1.00 90.50 415 ARG A CA 1
ATOM 3208 C C . ARG A 1 415 ? 30.319 -20.223 -37.434 1.00 90.50 415 ARG A C 1
ATOM 3210 O O . ARG A 1 415 ? 29.787 -20.497 -36.368 1.00 90.50 415 ARG A O 1
ATOM 3217 N N . ILE A 1 416 ? 30.417 -18.975 -37.897 1.00 91.44 416 ILE A N 1
ATOM 3218 C CA . ILE A 1 416 ? 29.831 -17.821 -37.202 1.00 91.44 416 ILE A CA 1
ATOM 3219 C C . ILE A 1 416 ? 28.310 -17.962 -37.092 1.00 91.44 416 ILE A C 1
ATOM 3221 O O . ILE A 1 416 ? 27.779 -17.736 -36.013 1.00 91.44 416 ILE A O 1
ATOM 3225 N N . LYS A 1 417 ? 27.626 -18.393 -38.161 1.00 89.88 417 LYS A N 1
ATOM 3226 C CA . LYS A 1 417 ? 26.179 -18.661 -38.128 1.00 89.88 417 LYS A CA 1
ATOM 3227 C C . LYS A 1 417 ? 25.828 -19.801 -37.166 1.00 89.88 417 LYS A C 1
ATOM 3229 O O . LYS A 1 417 ? 24.980 -19.631 -36.307 1.00 89.88 417 LYS A O 1
ATOM 3234 N N . GLU A 1 418 ? 26.527 -20.934 -37.249 1.00 90.94 418 GLU A N 1
ATOM 3235 C CA . GLU A 1 418 ? 26.285 -22.104 -36.383 1.00 90.94 418 GLU A CA 1
ATOM 3236 C C . GLU A 1 418 ? 26.530 -21.826 -34.890 1.00 90.94 418 GLU A C 1
ATOM 3238 O O . GLU A 1 418 ? 25.924 -22.467 -34.034 1.00 90.94 418 GLU A O 1
ATOM 3243 N N . GLN A 1 419 ? 27.441 -20.902 -34.572 1.00 91.75 419 GLN A N 1
ATOM 3244 C CA . GLN A 1 419 ? 27.820 -20.555 -33.199 1.00 91.75 419 GLN A CA 1
ATOM 3245 C C . GLN A 1 419 ? 27.143 -19.283 -32.681 1.00 91.75 419 GLN A C 1
ATOM 3247 O O . GLN A 1 419 ? 27.451 -18.867 -31.566 1.00 91.75 419 GLN A O 1
ATOM 3252 N N . ASN A 1 420 ? 26.257 -18.655 -33.457 1.00 90.00 420 ASN A N 1
ATOM 3253 C CA . ASN A 1 420 ? 25.602 -17.408 -33.081 1.00 90.00 420 ASN A CA 1
ATOM 3254 C C . ASN A 1 420 ? 24.586 -17.645 -31.943 1.00 90.00 420 ASN A C 1
ATOM 3256 O O . ASN A 1 420 ? 23.566 -18.298 -32.166 1.00 90.00 420 ASN A O 1
ATOM 3260 N N . PRO A 1 421 ? 24.807 -17.112 -30.726 1.00 86.38 421 PRO A N 1
ATOM 3261 C CA . PRO A 1 421 ? 23.870 -17.284 -29.617 1.00 86.38 421 PRO A CA 1
ATOM 3262 C C . PRO A 1 421 ? 22.671 -16.317 -29.686 1.00 86.38 421 PRO A C 1
ATOM 3264 O O . PRO A 1 421 ? 21.790 -16.381 -28.829 1.00 86.38 421 PRO A O 1
ATOM 3267 N N . GLY A 1 422 ? 22.634 -15.414 -30.675 1.00 84.50 422 GLY A N 1
ATOM 3268 C CA . GLY A 1 422 ? 21.720 -14.273 -30.704 1.00 84.50 422 GLY A CA 1
ATOM 3269 C C . GLY A 1 422 ? 22.197 -13.128 -29.795 1.00 84.50 422 GLY A C 1
ATOM 3270 O O . GLY A 1 422 ? 23.278 -13.208 -29.210 1.00 84.50 422 GLY A O 1
ATOM 3271 N N . PRO A 1 423 ? 21.432 -12.027 -29.675 1.00 88.94 423 PRO A N 1
ATOM 3272 C CA . PRO A 1 423 ? 20.087 -11.791 -30.219 1.00 88.94 423 PRO A CA 1
ATOM 3273 C C . PRO A 1 423 ? 20.043 -11.361 -31.699 1.00 88.94 423 PRO A C 1
ATOM 3275 O O . PRO A 1 423 ? 18.957 -11.236 -32.261 1.00 88.94 423 PRO A O 1
ATOM 3278 N N . LEU A 1 424 ? 21.188 -11.123 -32.346 1.00 88.69 424 LEU A N 1
ATOM 3279 C CA . LEU A 1 424 ? 21.234 -10.773 -33.770 1.00 88.69 424 LEU A CA 1
ATOM 3280 C C . LEU A 1 424 ? 20.966 -12.001 -34.664 1.00 88.69 424 LEU A C 1
ATOM 3282 O O . LEU A 1 424 ? 21.466 -13.082 -34.349 1.00 88.69 424 LEU A O 1
ATOM 3286 N N . PRO A 1 425 ? 20.243 -11.862 -35.793 1.00 90.62 425 PRO A N 1
ATOM 3287 C CA . PRO A 1 425 ? 20.057 -12.949 -36.755 1.00 90.62 425 PRO A CA 1
ATOM 3288 C C . PRO A 1 425 ? 21.368 -13.396 -37.420 1.00 90.62 425 PRO A C 1
ATOM 3290 O O . PRO A 1 425 ? 22.268 -12.588 -37.651 1.00 90.62 425 PRO A O 1
ATOM 3293 N N . ASP A 1 426 ? 21.431 -14.665 -37.827 1.00 89.06 426 ASP A N 1
ATOM 3294 C CA . ASP A 1 426 ? 22.621 -15.289 -38.429 1.00 89.06 426 ASP A CA 1
ATOM 3295 C C . ASP A 1 426 ? 23.145 -14.557 -39.670 1.00 89.06 426 ASP A C 1
ATOM 3297 O O . ASP A 1 426 ? 24.355 -14.428 -39.865 1.00 89.06 426 ASP A O 1
ATOM 3301 N N . GLU A 1 427 ? 22.244 -14.059 -40.519 1.00 85.31 427 GLU A N 1
ATOM 3302 C CA . GLU A 1 427 ? 22.629 -13.324 -41.727 1.00 85.31 427 GLU A CA 1
ATOM 3303 C C . GLU A 1 427 ? 23.270 -11.969 -41.407 1.00 85.31 427 GLU A C 1
ATOM 3305 O O . GLU A 1 427 ? 24.254 -11.599 -42.051 1.00 85.31 427 GLU A O 1
ATOM 3310 N N . GLU A 1 428 ? 22.776 -11.261 -40.386 1.00 86.12 428 GLU A N 1
ATOM 3311 C CA . GLU A 1 428 ? 23.363 -9.984 -39.961 1.00 86.12 428 GLU A CA 1
ATOM 3312 C C . GLU A 1 428 ? 24.724 -10.201 -39.299 1.00 86.12 428 GLU A C 1
ATOM 3314 O O . GLU A 1 428 ? 25.690 -9.506 -39.617 1.00 86.12 428 GLU A O 1
ATOM 3319 N N . MET A 1 429 ? 24.851 -11.230 -38.456 1.00 90.31 429 MET A N 1
ATOM 3320 C CA . MET A 1 429 ? 26.139 -11.580 -37.857 1.00 90.31 429 MET A CA 1
ATOM 3321 C C . MET A 1 429 ? 27.175 -11.944 -38.932 1.00 90.31 429 MET A C 1
ATOM 3323 O O . MET A 1 429 ? 28.304 -11.449 -38.919 1.00 90.31 429 MET A O 1
ATOM 3327 N N . ALA A 1 430 ? 26.790 -12.756 -39.920 1.00 86.88 430 ALA A N 1
ATOM 3328 C CA . ALA A 1 430 ? 27.671 -13.112 -41.028 1.00 86.88 430 ALA A CA 1
ATOM 3329 C C . ALA A 1 430 ? 28.074 -11.896 -41.878 1.00 86.88 430 ALA A C 1
ATOM 3331 O O . ALA A 1 430 ? 29.218 -11.818 -42.328 1.00 86.88 430 ALA A O 1
ATOM 3332 N N . ARG A 1 431 ? 27.165 -10.934 -42.079 1.00 86.62 431 ARG A N 1
ATOM 3333 C CA . ARG A 1 431 ? 27.462 -9.679 -42.777 1.00 86.62 431 ARG A CA 1
ATOM 3334 C C . ARG A 1 431 ? 28.517 -8.856 -42.034 1.00 86.62 431 ARG A C 1
ATOM 3336 O O . ARG A 1 431 ? 29.489 -8.444 -42.660 1.00 86.62 431 ARG A O 1
ATOM 3343 N N . LEU A 1 432 ? 28.377 -8.663 -40.719 1.00 88.81 432 LEU A N 1
ATOM 3344 C CA . LEU A 1 432 ? 29.353 -7.914 -39.911 1.00 88.81 432 LEU A CA 1
ATOM 3345 C C . LEU A 1 432 ? 30.750 -8.547 -39.976 1.00 88.81 432 LEU A C 1
ATOM 3347 O O . LEU A 1 432 ? 31.743 -7.862 -40.221 1.00 88.81 432 LEU A O 1
ATOM 3351 N N . PHE A 1 433 ? 30.831 -9.871 -39.832 1.00 89.19 433 PHE A N 1
ATOM 3352 C CA . PHE A 1 433 ? 32.103 -10.585 -39.944 1.00 89.19 433 PHE A CA 1
ATOM 3353 C C . PHE A 1 433 ? 32.696 -10.525 -41.355 1.00 89.19 433 PHE A C 1
ATOM 3355 O O . PHE A 1 433 ? 33.921 -10.473 -41.482 1.00 89.19 433 PHE A O 1
ATOM 3362 N N . ARG A 1 434 ? 31.866 -10.492 -42.408 1.00 86.62 434 ARG A N 1
ATOM 3363 C CA . ARG A 1 434 ? 32.325 -10.285 -43.789 1.00 86.62 434 ARG A CA 1
ATOM 3364 C C . ARG A 1 434 ? 32.969 -8.916 -43.976 1.00 86.62 434 ARG A C 1
ATOM 3366 O O . ARG A 1 434 ? 34.040 -8.847 -44.568 1.00 86.62 434 ARG A O 1
ATOM 3373 N N . GLU A 1 435 ? 32.394 -7.853 -43.420 1.00 86.19 435 GLU A N 1
ATOM 3374 C CA . GLU A 1 435 ? 33.000 -6.514 -43.492 1.00 86.19 435 GLU A CA 1
ATOM 3375 C C . GLU A 1 435 ? 34.337 -6.452 -42.744 1.00 86.19 435 GLU A C 1
ATOM 3377 O O . GLU A 1 435 ? 35.321 -5.940 -43.275 1.00 86.19 435 GLU A O 1
ATOM 3382 N N . ILE A 1 436 ? 34.422 -7.058 -41.554 1.00 86.88 436 ILE A N 1
ATOM 3383 C CA . ILE A 1 436 ? 35.686 -7.151 -40.806 1.00 86.88 436 ILE A CA 1
ATOM 3384 C C . ILE A 1 436 ? 36.723 -7.965 -41.602 1.00 86.88 436 ILE A C 1
ATOM 3386 O O . ILE A 1 436 ? 37.901 -7.610 -41.651 1.00 86.88 436 ILE A O 1
ATOM 3390 N N . MET A 1 437 ? 36.310 -9.063 -42.245 1.00 84.75 437 MET A N 1
ATOM 3391 C CA . MET A 1 437 ? 37.171 -9.846 -43.138 1.00 84.75 437 MET A CA 1
ATOM 3392 C C . MET A 1 437 ? 37.678 -9.007 -44.305 1.00 84.75 437 MET A C 1
ATOM 3394 O O . MET A 1 437 ? 38.893 -8.898 -44.458 1.00 84.75 437 MET A O 1
ATOM 3398 N N . SER A 1 438 ? 36.771 -8.391 -45.060 1.00 81.56 438 SER A N 1
ATOM 3399 C CA . SER A 1 438 ? 37.061 -7.511 -46.194 1.00 81.56 438 SER A CA 1
ATOM 3400 C C . SER A 1 438 ? 38.050 -6.407 -45.820 1.00 81.56 438 SER A C 1
ATOM 3402 O O . SER A 1 438 ? 39.061 -6.231 -46.500 1.00 81.56 438 SER A O 1
ATOM 3404 N N . ALA A 1 439 ? 37.811 -5.705 -44.709 1.00 82.94 439 ALA A N 1
ATOM 3405 C CA . ALA A 1 439 ? 38.678 -4.626 -44.246 1.00 82.94 439 ALA A CA 1
ATOM 3406 C C . ALA A 1 439 ? 40.093 -5.120 -43.912 1.00 82.94 439 ALA A C 1
ATOM 3408 O O . ALA A 1 439 ? 41.073 -4.491 -44.305 1.00 82.94 439 ALA A O 1
ATOM 3409 N N . CYS A 1 440 ? 40.223 -6.270 -43.241 1.00 83.19 440 CYS A N 1
ATOM 3410 C CA . CYS A 1 440 ? 41.534 -6.856 -42.959 1.00 83.19 440 CYS A CA 1
ATOM 3411 C C . CYS A 1 440 ? 42.243 -7.349 -44.230 1.00 83.19 440 CYS A C 1
ATOM 3413 O O . CYS A 1 440 ? 43.440 -7.134 -44.370 1.00 83.19 440 CYS A O 1
ATOM 3415 N N . LEU A 1 441 ? 41.517 -7.962 -45.169 1.00 79.62 441 LEU A N 1
ATOM 3416 C CA . LEU A 1 441 ? 42.055 -8.406 -46.461 1.00 79.62 441 LEU A CA 1
ATOM 3417 C C . LEU A 1 441 ? 42.581 -7.230 -47.298 1.00 79.62 441 LEU A C 1
ATOM 3419 O O . LEU A 1 441 ? 43.629 -7.342 -47.933 1.00 79.62 441 LEU A O 1
ATOM 3423 N N . ALA A 1 442 ? 41.902 -6.081 -47.257 1.00 78.19 442 ALA A N 1
ATOM 3424 C CA . ALA A 1 442 ? 42.346 -4.871 -47.945 1.00 78.19 442 ALA A CA 1
ATOM 3425 C C . ALA A 1 442 ? 43.671 -4.306 -47.394 1.00 78.19 442 ALA A C 1
ATOM 3427 O O . ALA A 1 442 ? 44.402 -3.663 -48.148 1.00 78.19 442 ALA A O 1
ATOM 3428 N N . LEU A 1 443 ? 44.010 -4.570 -46.121 1.00 73.25 443 LEU A N 1
ATOM 3429 C CA . LEU A 1 443 ? 45.320 -4.223 -45.548 1.00 73.25 443 LEU A CA 1
ATOM 3430 C C . LEU A 1 443 ? 46.458 -5.086 -46.113 1.00 73.25 443 LEU A C 1
ATOM 3432 O O . LEU A 1 443 ? 47.602 -4.640 -46.108 1.00 73.25 443 LEU A O 1
ATOM 3436 N N . GLU A 1 444 ? 46.163 -6.302 -46.582 1.00 70.00 444 GLU A N 1
ATOM 3437 C CA . GLU A 1 444 ? 47.154 -7.211 -47.169 1.00 70.00 444 GLU A CA 1
ATOM 3438 C C . GLU A 1 444 ? 47.480 -6.809 -48.619 1.00 70.00 444 GLU A C 1
ATOM 3440 O O . GLU A 1 444 ? 48.642 -6.583 -48.965 1.00 70.00 444 GLU A O 1
ATOM 3445 N N . LYS A 1 445 ? 46.450 -6.691 -49.472 1.00 70.81 445 LYS A N 1
ATOM 3446 C CA . LYS A 1 445 ? 46.541 -6.179 -50.851 1.00 70.81 445 LYS A CA 1
ATOM 3447 C C . LYS A 1 445 ? 45.146 -5.730 -51.318 1.00 70.81 445 LYS A C 1
ATOM 3449 O O . LYS A 1 445 ? 44.222 -6.545 -51.280 1.00 70.81 445 LYS A O 1
ATOM 3454 N N . PRO A 1 446 ? 44.962 -4.488 -51.809 1.00 75.19 446 PRO A N 1
ATOM 3455 C CA . PRO A 1 446 ? 43.681 -4.052 -52.363 1.00 75.19 446 PRO A CA 1
ATOM 3456 C C . PRO A 1 446 ? 43.221 -4.959 -53.512 1.00 75.19 446 PRO A C 1
ATOM 3458 O O . PRO A 1 446 ? 43.924 -5.131 -54.511 1.00 75.19 446 PRO A O 1
ATOM 3461 N N . MET A 1 447 ? 42.030 -5.544 -53.382 1.00 82.25 447 MET A N 1
ATOM 3462 C CA . MET A 1 447 ? 41.473 -6.433 -54.400 1.00 82.25 447 MET A CA 1
ATOM 3463 C C . MET A 1 447 ? 40.685 -5.653 -55.444 1.00 82.25 447 MET A C 1
ATOM 3465 O O . MET A 1 447 ? 39.682 -5.019 -55.135 1.00 82.25 447 MET A O 1
ATOM 3469 N N . HIS A 1 448 ? 41.125 -5.742 -56.694 1.00 87.50 448 HIS A N 1
ATOM 3470 C CA . HIS A 1 448 ? 40.381 -5.256 -57.856 1.00 87.50 448 HIS A CA 1
ATOM 3471 C C . HIS A 1 448 ? 39.353 -6.291 -58.324 1.00 87.50 448 HIS A C 1
ATOM 3473 O O . HIS A 1 448 ? 39.739 -7.398 -58.712 1.00 87.50 448 HIS A O 1
ATOM 3479 N N . ILE A 1 449 ? 38.072 -5.917 -58.308 1.00 91.81 449 ILE A N 1
ATOM 3480 C CA . ILE A 1 449 ? 36.944 -6.765 -58.708 1.00 91.81 449 ILE A CA 1
ATOM 3481 C C . ILE A 1 449 ? 36.265 -6.148 -59.929 1.00 91.81 449 ILE A C 1
ATOM 3483 O O . ILE A 1 449 ? 35.601 -5.114 -59.830 1.00 91.81 449 ILE A O 1
ATOM 3487 N N . ALA A 1 450 ? 36.435 -6.784 -61.083 1.00 93.75 450 ALA A N 1
ATOM 3488 C CA . ALA A 1 450 ? 35.780 -6.399 -62.322 1.00 93.75 450 ALA A CA 1
ATOM 3489 C C . ALA A 1 450 ? 34.300 -6.794 -62.298 1.00 93.75 450 ALA A C 1
ATOM 3491 O O . ALA A 1 450 ? 33.939 -7.876 -61.840 1.00 93.75 450 ALA A O 1
ATOM 3492 N N . PHE A 1 451 ? 33.418 -5.944 -62.808 1.00 94.31 451 PHE A N 1
ATOM 3493 C CA . PHE A 1 451 ? 31.999 -6.273 -62.912 1.00 94.31 451 PHE A CA 1
ATOM 3494 C C . PHE A 1 451 ? 31.366 -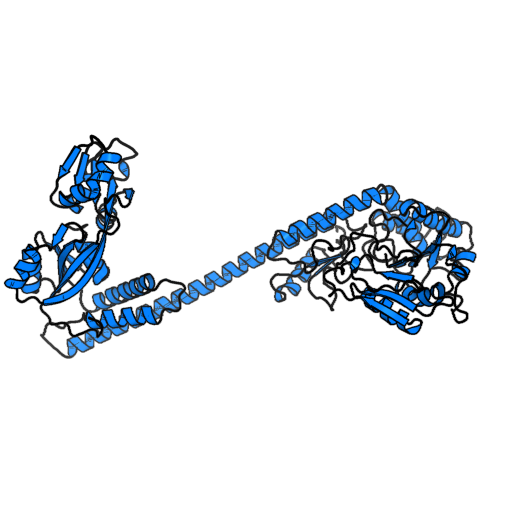5.640 -64.147 1.00 94.31 451 PHE A C 1
ATOM 3496 O O . PHE A 1 451 ? 31.860 -4.643 -64.677 1.00 94.31 451 PHE A O 1
ATOM 3503 N N . LEU A 1 452 ? 30.248 -6.215 -64.597 1.00 90.94 452 LEU A N 1
ATOM 3504 C CA . LEU A 1 452 ? 29.441 -5.635 -65.669 1.00 90.94 452 LEU A CA 1
ATOM 3505 C C . LEU A 1 452 ? 28.807 -4.321 -65.188 1.00 90.94 452 LEU A C 1
ATOM 3507 O O . LEU A 1 452 ? 27.841 -4.333 -64.421 1.00 90.94 452 LEU A O 1
ATOM 3511 N N . GLY A 1 453 ? 29.389 -3.212 -65.632 1.00 86.69 453 GLY A N 1
ATOM 3512 C CA . GLY A 1 453 ? 29.007 -1.852 -65.295 1.00 86.69 453 GLY A CA 1
ATOM 3513 C C . GLY A 1 453 ? 27.796 -1.335 -66.083 1.00 86.69 453 GLY A C 1
ATOM 3514 O O . GLY A 1 453 ? 27.169 -2.081 -66.839 1.00 86.69 453 GLY A O 1
ATOM 3515 N N . PRO A 1 454 ? 27.458 -0.041 -65.932 1.00 88.06 454 PRO A N 1
ATOM 3516 C CA . PRO A 1 454 ? 28.156 0.983 -65.136 1.00 88.06 454 PRO A CA 1
ATOM 3517 C C . PRO A 1 454 ? 28.009 0.804 -63.608 1.00 88.06 454 PRO A C 1
ATOM 3519 O O . PRO A 1 454 ? 27.365 -0.133 -63.134 1.00 88.06 454 PRO A O 1
ATOM 3522 N N . VAL A 1 455 ? 28.637 1.689 -62.824 1.00 87.69 455 VAL A N 1
ATOM 3523 C CA . VAL A 1 455 ? 28.424 1.778 -61.363 1.00 87.69 455 VAL A CA 1
ATOM 3524 C C . VAL A 1 455 ? 26.944 2.023 -61.048 1.00 87.69 455 VAL A C 1
ATOM 3526 O O . VAL A 1 455 ? 26.252 2.659 -61.833 1.00 87.69 455 VAL A O 1
ATOM 3529 N N . GLY A 1 456 ? 26.441 1.497 -59.935 1.00 84.75 456 GLY A N 1
ATOM 3530 C CA . GLY A 1 456 ? 25.029 1.530 -59.549 1.00 84.75 456 GLY A CA 1
ATOM 3531 C C . GLY A 1 456 ? 24.223 0.299 -59.994 1.00 84.75 456 GLY A C 1
ATOM 3532 O O . GLY A 1 456 ? 23.019 0.229 -59.763 1.00 84.75 456 GLY A O 1
ATOM 3533 N N . THR A 1 457 ? 24.842 -0.683 -60.656 1.00 90.62 457 THR A N 1
ATOM 3534 C CA . THR A 1 457 ? 24.149 -1.888 -61.151 1.00 90.62 457 THR A CA 1
ATOM 3535 C C . THR A 1 457 ? 23.994 -2.977 -60.086 1.00 90.62 457 THR A C 1
ATOM 3537 O O . THR A 1 457 ? 24.728 -3.037 -59.099 1.00 90.62 457 THR A O 1
ATOM 3540 N N . PHE A 1 458 ? 23.074 -3.919 -60.324 1.00 89.62 458 PHE A N 1
ATOM 3541 C CA . PHE A 1 458 ? 22.941 -5.123 -59.493 1.00 89.62 458 PHE A CA 1
ATOM 3542 C C . PHE A 1 458 ? 24.206 -5.991 -59.499 1.00 89.62 458 PHE A C 1
ATOM 3544 O O . PHE A 1 458 ? 24.486 -6.657 -58.510 1.00 89.62 458 PHE A O 1
ATOM 3551 N N . THR A 1 459 ? 25.004 -5.951 -60.569 1.00 90.19 459 THR A N 1
ATOM 3552 C CA . THR A 1 459 ? 26.297 -6.646 -60.620 1.00 90.19 459 THR A CA 1
ATOM 3553 C C . THR A 1 459 ? 27.305 -6.037 -59.642 1.00 90.19 459 THR A C 1
ATOM 3555 O O . THR A 1 459 ? 28.047 -6.776 -58.999 1.00 90.19 459 THR A O 1
ATOM 3558 N N . GLN A 1 460 ? 27.297 -4.710 -59.452 1.00 91.25 460 GLN A N 1
ATOM 3559 C CA . GLN A 1 460 ? 28.096 -4.073 -58.400 1.00 91.25 460 GLN A CA 1
ATOM 3560 C C . GLN A 1 460 ? 27.601 -4.479 -57.009 1.00 91.25 460 GLN A C 1
ATOM 3562 O O . GLN A 1 460 ? 28.403 -4.839 -56.152 1.00 91.25 460 GLN A O 1
ATOM 3567 N N . ALA A 1 461 ? 26.282 -4.480 -56.791 1.00 88.00 461 ALA A N 1
ATOM 3568 C CA . ALA A 1 461 ? 25.705 -4.944 -55.530 1.00 88.00 461 ALA A CA 1
ATOM 3569 C C . ALA A 1 461 ? 26.083 -6.408 -55.233 1.00 88.00 461 ALA A C 1
ATOM 3571 O O . ALA A 1 461 ? 26.334 -6.764 -54.083 1.00 88.00 461 ALA A O 1
ATOM 3572 N N . ALA A 1 462 ? 26.174 -7.252 -56.266 1.00 90.00 462 ALA A N 1
ATOM 3573 C CA . ALA A 1 462 ? 26.597 -8.645 -56.142 1.00 90.00 462 ALA A CA 1
ATOM 3574 C C . ALA A 1 462 ? 28.072 -8.742 -55.742 1.00 90.00 462 ALA A C 1
ATOM 3576 O O . ALA A 1 462 ? 28.411 -9.510 -54.841 1.00 90.00 462 ALA A O 1
ATOM 3577 N N . ALA A 1 463 ? 28.927 -7.922 -56.362 1.00 89.75 463 ALA A N 1
ATOM 3578 C CA . ALA A 1 463 ? 30.340 -7.831 -56.017 1.00 89.75 463 ALA A CA 1
ATOM 3579 C C . ALA A 1 463 ? 30.541 -7.407 -54.556 1.00 89.75 463 ALA A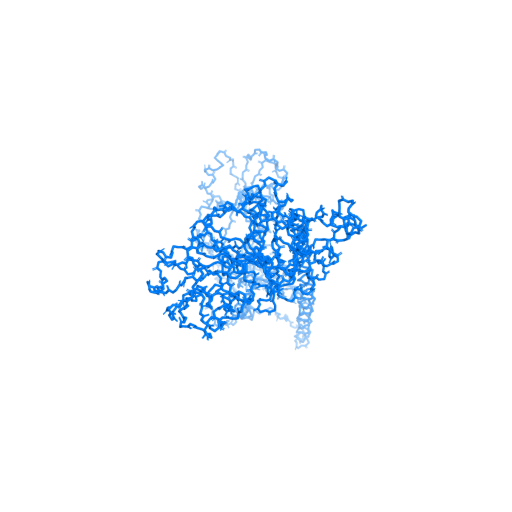 C 1
ATOM 3581 O O . ALA A 1 463 ? 31.240 -8.094 -53.817 1.00 89.75 463 ALA A O 1
ATOM 3582 N N . LEU A 1 464 ? 29.868 -6.345 -54.107 1.00 87.75 464 LEU A N 1
ATOM 3583 C CA . LEU A 1 464 ? 29.979 -5.862 -52.726 1.00 87.75 464 LEU A CA 1
ATOM 3584 C C . LEU A 1 464 ? 29.389 -6.853 -51.717 1.00 87.75 464 LEU A C 1
ATOM 3586 O O . LEU A 1 464 ? 29.964 -7.072 -50.656 1.00 87.75 464 LEU A O 1
ATOM 3590 N N . LYS A 1 465 ? 28.282 -7.529 -52.053 1.00 85.88 465 LYS A N 1
ATOM 3591 C CA . LYS A 1 465 ? 27.721 -8.576 -51.188 1.00 85.88 465 LYS A CA 1
ATOM 3592 C C . LYS A 1 465 ? 28.693 -9.739 -50.991 1.00 85.88 465 LYS A C 1
ATOM 3594 O O . LYS A 1 465 ? 28.737 -10.283 -49.888 1.00 85.88 465 LYS A O 1
ATOM 3599 N N . HIS A 1 466 ? 29.406 -10.144 -52.043 1.00 85.38 466 HIS A N 1
ATOM 3600 C CA . HIS A 1 466 ? 30.327 -11.278 -51.991 1.00 85.38 466 HIS A CA 1
ATOM 3601 C C . HIS A 1 466 ? 31.656 -10.910 -51.325 1.00 85.38 466 HIS A C 1
ATOM 3603 O O . HIS A 1 466 ? 32.090 -11.623 -50.432 1.00 85.38 466 HIS A O 1
ATOM 3609 N N . PHE A 1 467 ? 32.267 -9.788 -51.713 1.00 85.06 467 PHE A N 1
ATOM 3610 C CA . PHE A 1 467 ? 33.627 -9.435 -51.297 1.00 85.06 467 PHE A CA 1
ATOM 3611 C C . PHE A 1 467 ? 33.715 -8.398 -50.163 1.00 85.06 467 PHE A C 1
ATOM 3613 O O . PHE A 1 467 ? 34.807 -8.162 -49.653 1.00 85.06 467 PHE A O 1
ATOM 3620 N N . GLY A 1 468 ? 32.599 -7.781 -49.762 1.00 83.75 468 GLY A N 1
ATOM 3621 C CA . GLY A 1 468 ? 32.569 -6.659 -48.816 1.00 83.75 468 GLY A CA 1
ATOM 3622 C C . GLY A 1 468 ? 32.908 -5.311 -49.462 1.00 83.75 468 GLY A C 1
ATOM 3623 O O . GLY A 1 468 ? 33.176 -5.222 -50.662 1.00 83.75 468 GLY A O 1
ATOM 3624 N N . HIS A 1 469 ? 32.875 -4.233 -48.672 1.00 83.75 469 HIS A N 1
ATOM 3625 C CA . HIS A 1 469 ? 32.970 -2.863 -49.201 1.00 83.75 469 HIS A CA 1
ATOM 3626 C C . HIS A 1 469 ? 34.398 -2.338 -49.383 1.00 83.75 469 HIS A C 1
ATOM 3628 O O . HIS A 1 469 ? 34.592 -1.270 -49.957 1.00 83.75 469 HIS A O 1
ATOM 3634 N N . SER A 1 470 ? 35.413 -3.066 -48.917 1.00 82.00 470 SER A N 1
ATOM 3635 C CA . SER A 1 470 ? 36.811 -2.609 -48.976 1.00 82.00 470 SER A CA 1
ATOM 3636 C C . SER A 1 470 ? 37.509 -2.935 -50.302 1.00 82.00 470 SER A C 1
ATOM 3638 O O . SER A 1 470 ? 38.693 -2.638 -50.457 1.00 82.00 470 SER A O 1
ATOM 3640 N N . VAL A 1 471 ? 36.806 -3.555 -51.257 1.00 85.88 471 VAL A N 1
ATOM 3641 C CA . VAL A 1 471 ? 37.354 -3.882 -52.579 1.00 85.88 471 VAL A CA 1
ATOM 3642 C C . VAL A 1 471 ? 37.305 -2.701 -53.544 1.00 85.88 471 VAL A C 1
ATOM 3644 O O . VAL A 1 471 ? 36.416 -1.854 -53.496 1.00 85.88 471 VAL A O 1
ATOM 3647 N N . VAL A 1 472 ? 38.241 -2.679 -54.489 1.00 85.88 472 VAL A N 1
ATOM 3648 C CA . VAL A 1 472 ? 38.256 -1.718 -55.592 1.00 85.88 472 VAL A CA 1
ATOM 3649 C C . VAL A 1 472 ? 37.401 -2.280 -56.724 1.00 85.88 472 VAL A C 1
ATOM 3651 O O . VAL A 1 472 ? 37.814 -3.175 -57.459 1.00 85.88 472 VAL A O 1
ATOM 3654 N N . SER A 1 473 ? 36.181 -1.775 -56.864 1.00 90.12 473 SER A N 1
ATOM 3655 C CA . SER A 1 473 ? 35.266 -2.210 -57.920 1.00 90.12 473 SER A CA 1
ATOM 3656 C C . SER A 1 473 ? 35.608 -1.551 -59.266 1.00 90.12 473 SER A C 1
ATOM 3658 O O . SER A 1 473 ? 35.663 -0.324 -59.350 1.00 90.12 473 SER A O 1
ATOM 3660 N N . VAL A 1 474 ? 35.790 -2.351 -60.320 1.00 91.94 474 VAL A N 1
ATOM 3661 C CA . VAL A 1 474 ? 36.184 -1.914 -61.671 1.00 91.94 474 VAL A CA 1
ATOM 3662 C C . VAL A 1 474 ? 35.015 -2.138 -62.648 1.00 91.94 474 VAL A C 1
ATOM 3664 O O . VAL A 1 474 ? 34.751 -3.280 -63.032 1.00 91.94 474 VAL A O 1
ATOM 3667 N N . PRO A 1 475 ? 34.272 -1.085 -63.042 1.00 92.94 475 PRO A N 1
ATOM 3668 C CA . PRO A 1 475 ? 33.136 -1.219 -63.951 1.00 92.94 475 PRO A CA 1
ATOM 3669 C C . PRO A 1 475 ? 33.600 -1.417 -65.397 1.00 92.94 475 PRO A C 1
ATOM 3671 O O . PRO A 1 475 ? 34.388 -0.627 -65.915 1.00 92.94 475 PRO A O 1
ATOM 3674 N N . LEU A 1 476 ? 33.048 -2.419 -66.084 1.00 93.00 476 LEU A N 1
ATOM 3675 C CA . LEU A 1 476 ? 33.348 -2.700 -67.490 1.00 93.00 476 LEU A CA 1
ATOM 3676 C C . LEU A 1 476 ? 32.075 -2.714 -68.346 1.00 93.00 476 LEU A C 1
ATOM 3678 O O . LEU A 1 476 ? 31.020 -3.131 -67.871 1.00 93.00 476 LEU A O 1
ATOM 3682 N N . PRO A 1 477 ? 32.136 -2.262 -69.609 1.00 87.50 477 PRO A N 1
ATOM 3683 C CA . PRO A 1 477 ? 30.940 -2.005 -70.413 1.00 87.50 477 PRO A CA 1
ATOM 3684 C C . PRO A 1 477 ? 30.244 -3.268 -70.941 1.00 87.50 477 PRO A C 1
ATOM 3686 O O . PRO A 1 477 ? 29.112 -3.177 -71.410 1.00 87.50 477 PRO A O 1
ATOM 3689 N N . ALA A 1 478 ? 30.908 -4.425 -70.910 1.00 90.12 478 ALA A N 1
ATOM 3690 C CA . ALA A 1 478 ? 30.398 -5.669 -71.477 1.00 90.12 478 ALA A CA 1
ATOM 3691 C C . ALA A 1 478 ? 30.982 -6.901 -70.765 1.00 90.12 478 ALA A C 1
ATOM 3693 O O . ALA A 1 478 ? 32.025 -6.819 -70.115 1.00 90.12 478 ALA A O 1
ATOM 3694 N N . ILE A 1 479 ? 30.297 -8.045 -70.874 1.00 91.31 479 ILE A N 1
ATOM 3695 C CA . ILE A 1 479 ? 30.674 -9.290 -70.182 1.00 91.31 479 ILE A CA 1
ATOM 3696 C C . ILE A 1 479 ? 32.023 -9.805 -70.697 1.00 91.31 479 ILE A C 1
ATOM 3698 O O . ILE A 1 479 ? 32.889 -10.142 -69.898 1.00 91.31 479 ILE A O 1
ATOM 3702 N N . ASP A 1 480 ? 32.252 -9.787 -72.009 1.00 92.12 480 ASP A N 1
ATOM 3703 C CA . ASP A 1 480 ? 33.530 -10.164 -72.625 1.00 92.12 480 ASP A CA 1
ATOM 3704 C C . ASP A 1 480 ? 34.706 -9.297 -72.138 1.00 92.12 480 ASP A C 1
ATOM 3706 O O . ASP A 1 480 ? 35.834 -9.777 -72.021 1.00 92.12 480 ASP A O 1
ATOM 3710 N N . ALA A 1 481 ? 34.457 -8.022 -71.822 1.00 92.19 481 ALA A N 1
ATOM 3711 C CA . ALA A 1 481 ? 35.460 -7.152 -71.220 1.00 92.19 481 ALA A CA 1
ATOM 3712 C C . ALA A 1 481 ? 35.800 -7.596 -69.788 1.00 92.19 481 ALA A C 1
ATOM 3714 O O . ALA A 1 481 ? 36.976 -7.617 -69.442 1.00 92.19 481 ALA A O 1
ATOM 3715 N N . VAL A 1 482 ? 34.811 -8.021 -68.987 1.00 93.38 482 VAL A N 1
ATOM 3716 C CA . VAL A 1 482 ? 35.042 -8.569 -67.632 1.00 93.38 482 VAL A CA 1
ATOM 3717 C C . VAL A 1 482 ? 35.933 -9.805 -67.680 1.00 93.38 482 VAL A C 1
ATOM 3719 O O . VAL A 1 482 ? 36.901 -9.886 -66.929 1.00 93.38 482 VAL A O 1
ATOM 3722 N N . PHE A 1 483 ? 35.656 -10.737 -68.593 1.00 93.88 483 PHE A N 1
ATOM 3723 C CA . PHE A 1 483 ? 36.493 -11.922 -68.783 1.00 93.88 483 PHE A CA 1
ATOM 3724 C C . PHE A 1 483 ? 37.927 -11.546 -69.186 1.00 93.88 483 PHE A C 1
ATOM 3726 O O . PHE A 1 483 ? 38.873 -12.000 -68.547 1.00 93.88 483 PHE A O 1
ATOM 3733 N N . ARG A 1 484 ? 38.105 -10.657 -70.173 1.00 91.69 484 ARG A N 1
ATOM 3734 C CA . ARG A 1 484 ? 39.439 -10.207 -70.614 1.00 91.69 484 ARG A CA 1
ATOM 3735 C C . ARG A 1 484 ? 40.235 -9.505 -69.512 1.00 91.69 484 ARG A C 1
ATOM 3737 O O . ARG A 1 484 ? 41.438 -9.735 -69.390 1.00 91.69 484 ARG A O 1
ATOM 3744 N N . GLU A 1 485 ? 39.582 -8.675 -68.702 1.00 92.81 485 GLU A N 1
ATOM 3745 C CA . GLU A 1 485 ? 40.235 -7.952 -67.605 1.00 92.81 485 GLU A CA 1
ATOM 3746 C C . GLU A 1 485 ? 40.803 -8.925 -66.560 1.00 92.81 485 GLU A C 1
ATOM 3748 O O . GLU A 1 485 ? 41.946 -8.778 -66.122 1.00 92.81 485 GLU A O 1
ATOM 3753 N N . VAL A 1 486 ? 40.038 -9.968 -66.221 1.00 92.19 486 VAL A N 1
ATOM 3754 C CA . VAL A 1 486 ? 40.451 -11.012 -65.270 1.00 92.19 486 VAL A CA 1
ATOM 3755 C C . VAL A 1 486 ? 41.506 -11.941 -65.876 1.00 92.19 486 VAL A C 1
ATOM 3757 O O . VAL A 1 486 ? 42.478 -12.287 -65.207 1.00 92.19 486 VAL A O 1
ATOM 3760 N N . GLU A 1 487 ? 41.376 -12.309 -67.154 1.00 90.44 487 GLU A N 1
ATOM 3761 C CA . GLU A 1 487 ? 42.373 -13.115 -67.876 1.00 90.44 487 GLU A CA 1
ATOM 3762 C C . GLU A 1 487 ? 43.736 -12.422 -67.943 1.00 90.44 487 GLU A C 1
ATOM 3764 O O . GLU A 1 487 ? 44.765 -13.057 -67.711 1.00 90.44 487 GLU A O 1
ATOM 3769 N N . SER A 1 488 ? 43.745 -11.112 -68.210 1.00 88.75 488 SER A N 1
ATOM 3770 C CA . SER A 1 488 ? 44.974 -10.312 -68.265 1.00 88.75 488 SER A CA 1
ATOM 3771 C C . SER A 1 488 ? 45.652 -10.142 -66.899 1.00 88.75 488 SER A C 1
ATOM 3773 O O . SER A 1 488 ? 46.831 -9.800 -66.835 1.00 88.75 488 SER A O 1
ATOM 3775 N N . GLY A 1 489 ? 44.918 -10.388 -65.808 1.00 83.94 489 GLY A N 1
ATOM 3776 C CA . GLY A 1 489 ? 45.361 -10.157 -64.436 1.00 83.94 489 GLY A CA 1
ATOM 3777 C C . GLY A 1 489 ? 45.236 -8.710 -63.954 1.00 83.94 489 GLY A C 1
ATOM 3778 O O . GLY A 1 489 ? 45.663 -8.424 -62.838 1.00 83.94 489 GLY A O 1
ATOM 3779 N N . ALA A 1 490 ? 44.649 -7.811 -64.752 1.00 84.94 490 ALA A N 1
ATOM 3780 C CA . ALA A 1 490 ? 44.372 -6.430 -64.351 1.00 84.94 490 ALA A CA 1
ATOM 3781 C C . ALA A 1 490 ? 43.280 -6.339 -63.261 1.00 84.94 490 ALA A C 1
ATOM 3783 O O . ALA A 1 490 ? 43.328 -5.457 -62.397 1.00 84.94 490 ALA A O 1
ATOM 3784 N N . ALA A 1 491 ? 42.350 -7.299 -63.249 1.00 88.88 491 ALA A N 1
ATOM 3785 C CA . ALA A 1 491 ? 41.447 -7.571 -62.133 1.00 88.88 491 ALA A CA 1
ATOM 3786 C C . ALA A 1 491 ? 41.699 -8.974 -61.559 1.00 88.88 491 ALA A C 1
ATOM 3788 O O . ALA A 1 491 ? 42.045 -9.905 -62.286 1.00 88.88 491 ALA A O 1
ATOM 3789 N N . HIS A 1 492 ? 41.508 -9.141 -60.249 1.00 89.19 492 HIS A N 1
ATOM 3790 C CA . HIS A 1 492 ? 41.714 -10.436 -59.589 1.00 89.19 492 HIS A CA 1
ATOM 3791 C C . HIS A 1 492 ? 40.530 -11.375 -59.830 1.00 89.19 492 HIS A C 1
ATOM 3793 O O . HIS A 1 492 ? 40.724 -12.564 -60.076 1.00 89.19 492 HIS A O 1
ATOM 3799 N N . TYR A 1 493 ? 39.317 -10.819 -59.787 1.00 91.88 493 TYR A N 1
ATOM 3800 C CA . TYR A 1 493 ? 38.067 -11.540 -59.992 1.00 91.88 493 TYR A CA 1
ATOM 3801 C C . TYR A 1 493 ? 37.091 -10.727 -60.828 1.00 91.88 493 TYR A C 1
ATOM 3803 O O . TYR A 1 493 ? 37.152 -9.496 -60.852 1.00 91.88 493 TYR A O 1
ATOM 3811 N N . GLY A 1 494 ? 36.172 -11.433 -61.477 1.00 93.19 494 GLY A N 1
ATOM 3812 C CA . GLY A 1 494 ? 35.062 -10.870 -62.229 1.00 93.19 494 GLY A CA 1
ATOM 3813 C C . GLY A 1 494 ? 33.726 -11.282 -61.624 1.00 93.19 494 GLY A C 1
ATOM 3814 O O . GLY A 1 494 ? 33.586 -12.406 -61.151 1.00 93.19 494 GLY A O 1
ATOM 3815 N N . VAL A 1 495 ? 32.729 -10.404 -61.670 1.00 95.31 495 VAL A N 1
ATOM 3816 C CA . VAL A 1 495 ? 31.344 -10.725 -61.306 1.00 95.31 495 VAL A CA 1
ATOM 3817 C C . VAL A 1 495 ? 30.468 -10.576 -62.535 1.00 95.31 495 VAL A C 1
ATOM 3819 O O . VAL A 1 495 ? 30.350 -9.486 -63.102 1.00 95.31 495 VAL A O 1
ATOM 3822 N N . VAL A 1 496 ? 29.859 -11.684 -62.955 1.00 94.25 496 VAL A N 1
ATOM 3823 C CA . VAL A 1 496 ? 29.032 -11.752 -64.164 1.00 94.25 496 VAL A CA 1
ATOM 3824 C C . VAL A 1 496 ? 27.688 -12.416 -63.859 1.00 94.25 496 VAL A C 1
ATOM 3826 O O . VAL A 1 496 ? 27.642 -13.414 -63.139 1.00 94.25 496 VAL A O 1
ATOM 3829 N N . PRO A 1 497 ? 26.566 -11.885 -64.366 1.00 92.69 497 PRO A N 1
ATOM 3830 C CA . PRO A 1 497 ? 25.265 -12.512 -64.170 1.00 92.69 497 PRO A CA 1
ATOM 3831 C C . PRO A 1 497 ? 25.151 -13.760 -65.061 1.00 92.69 497 PRO A C 1
ATOM 3833 O O . PRO A 1 497 ? 25.588 -13.740 -66.211 1.00 92.69 497 PRO A O 1
ATOM 3836 N N . VAL A 1 498 ? 24.562 -14.845 -64.555 1.00 93.44 498 VAL A N 1
ATOM 3837 C CA . VAL A 1 498 ? 24.391 -16.098 -65.322 1.00 93.44 498 VAL A CA 1
ATOM 3838 C C . VAL A 1 498 ? 22.930 -16.455 -65.561 1.00 93.44 498 VAL A C 1
ATOM 3840 O O . VAL A 1 498 ? 22.590 -16.984 -66.616 1.00 93.44 498 VAL A O 1
ATOM 3843 N N . GLU A 1 499 ? 22.054 -16.148 -64.608 1.00 91.06 499 GLU A N 1
ATOM 3844 C CA . GLU A 1 499 ? 20.646 -16.530 -64.663 1.00 91.06 499 GLU A CA 1
ATOM 3845 C C . GLU A 1 499 ? 19.799 -15.507 -63.913 1.00 91.06 499 GLU A C 1
ATOM 3847 O O . GLU A 1 499 ? 20.146 -15.103 -62.803 1.00 91.06 499 GLU A O 1
ATOM 3852 N N . ASN A 1 500 ? 18.668 -15.120 -64.496 1.00 88.75 500 ASN A N 1
ATOM 3853 C CA . ASN A 1 500 ? 17.606 -14.422 -63.787 1.00 88.75 500 ASN A CA 1
ATOM 3854 C C . ASN A 1 500 ? 16.354 -15.308 -63.752 1.00 88.75 500 ASN A C 1
ATOM 3856 O O . ASN A 1 500 ? 15.919 -15.821 -64.776 1.00 88.75 500 ASN A O 1
ATOM 3860 N N . SER A 1 501 ? 15.743 -15.448 -62.578 1.00 87.75 501 SER A N 1
ATOM 3861 C CA . SER A 1 501 ? 14.545 -16.282 -62.363 1.00 87.75 501 SER A CA 1
ATOM 3862 C C . SER A 1 501 ? 13.329 -15.915 -63.232 1.00 87.75 501 SER A C 1
ATOM 3864 O O . SER A 1 501 ? 12.441 -16.743 -63.433 1.00 87.75 501 SER A O 1
ATOM 3866 N N . THR A 1 502 ? 13.270 -14.685 -63.750 1.00 81.44 502 THR A N 1
ATOM 3867 C CA . THR A 1 502 ? 12.169 -14.200 -64.592 1.00 81.44 502 THR A CA 1
ATOM 3868 C C . THR A 1 502 ? 12.493 -14.301 -66.085 1.00 81.44 502 THR A C 1
ATOM 3870 O O . THR A 1 502 ? 11.620 -14.682 -66.861 1.00 81.44 502 THR A O 1
ATOM 3873 N N . GLU A 1 503 ? 13.729 -13.992 -66.485 1.00 77.69 503 GLU A N 1
ATOM 3874 C CA . GLU A 1 503 ? 14.155 -13.895 -67.897 1.00 77.69 503 GLU A CA 1
ATOM 3875 C C . GLU A 1 503 ? 14.941 -15.123 -68.404 1.00 77.69 503 GLU A C 1
ATOM 3877 O O . GLU A 1 503 ? 15.138 -15.284 -69.607 1.00 77.69 503 GLU A O 1
ATOM 3882 N N . GLY A 1 504 ? 15.377 -16.011 -67.508 1.00 84.50 504 GLY A N 1
ATOM 3883 C CA . GLY A 1 504 ? 16.152 -17.210 -67.828 1.00 84.50 504 GLY A CA 1
ATOM 3884 C C . GLY A 1 504 ? 17.668 -16.986 -67.891 1.00 84.50 504 GLY A C 1
ATOM 3885 O O . GLY A 1 504 ? 18.222 -16.079 -67.263 1.00 84.50 504 GLY A O 1
ATOM 3886 N N . MET A 1 505 ? 18.355 -17.871 -68.619 1.00 87.25 505 MET A N 1
ATOM 3887 C CA . MET A 1 505 ? 19.819 -17.902 -68.709 1.00 87.25 505 MET A CA 1
ATOM 3888 C C . MET A 1 505 ? 20.372 -16.762 -69.569 1.00 87.25 505 MET A C 1
ATOM 3890 O O . MET A 1 505 ? 19.862 -16.456 -70.647 1.00 87.25 505 MET A O 1
ATOM 3894 N N . ILE A 1 506 ? 21.488 -16.186 -69.130 1.00 88.50 506 ILE A N 1
ATOM 3895 C CA . ILE A 1 506 ? 22.232 -15.173 -69.880 1.00 88.50 506 ILE A CA 1
ATOM 3896 C C . ILE A 1 506 ? 23.266 -15.898 -70.740 1.00 88.50 506 ILE A C 1
ATOM 3898 O O . ILE A 1 506 ? 24.397 -16.142 -70.320 1.00 88.50 506 ILE A O 1
ATOM 3902 N N . ASN A 1 507 ? 22.854 -16.257 -71.960 1.00 87.56 507 ASN A N 1
ATOM 3903 C CA . ASN A 1 507 ? 23.649 -17.084 -72.877 1.00 87.56 507 ASN A CA 1
ATOM 3904 C C . ASN A 1 507 ? 25.048 -16.523 -73.140 1.00 87.56 507 ASN A C 1
ATOM 3906 O O . ASN A 1 507 ? 26.002 -17.285 -73.194 1.00 87.56 507 ASN A O 1
ATOM 3910 N N . HIS A 1 508 ? 25.197 -15.198 -73.202 1.00 87.12 508 HIS A N 1
ATOM 3911 C CA . HIS A 1 508 ? 26.498 -14.585 -73.456 1.00 87.12 508 HIS A CA 1
ATOM 3912 C C . HIS A 1 508 ? 27.542 -14.932 -72.378 1.00 87.12 508 HIS A C 1
ATOM 3914 O O . HIS A 1 508 ? 28.698 -15.176 -72.705 1.00 87.12 508 HIS A O 1
ATOM 3920 N N . THR A 1 509 ? 27.140 -15.032 -71.105 1.00 89.88 509 THR A N 1
ATOM 3921 C CA . THR A 1 509 ? 28.028 -15.487 -70.023 1.00 89.88 509 THR A CA 1
ATOM 3922 C C . THR A 1 509 ? 28.440 -16.947 -70.217 1.00 89.88 509 THR A C 1
ATOM 3924 O O . THR A 1 509 ? 29.598 -17.289 -69.996 1.00 89.88 509 THR A O 1
ATOM 3927 N N . LEU A 1 510 ? 27.514 -17.807 -70.658 1.00 89.44 510 LEU A N 1
ATOM 3928 C CA . LEU A 1 510 ? 27.790 -19.222 -70.929 1.00 89.44 510 LEU A CA 1
ATOM 3929 C C . LEU A 1 510 ? 28.731 -19.401 -72.126 1.00 89.44 510 LEU A C 1
ATOM 3931 O O . LEU A 1 510 ? 29.660 -20.202 -72.058 1.00 89.44 510 LEU A O 1
ATOM 3935 N N . ASP A 1 511 ? 28.525 -18.621 -73.188 1.00 89.69 511 ASP A N 1
ATOM 3936 C CA . ASP A 1 511 ? 29.370 -18.636 -74.383 1.00 89.69 511 ASP A CA 1
ATOM 3937 C C . ASP A 1 511 ? 30.815 -18.251 -74.042 1.00 89.69 511 ASP A C 1
ATOM 3939 O O . ASP A 1 511 ? 31.754 -18.885 -74.523 1.00 89.69 511 ASP A O 1
ATOM 3943 N N . MET A 1 512 ? 31.010 -17.270 -73.151 1.00 92.00 512 MET A N 1
ATOM 3944 C CA . MET A 1 512 ? 32.350 -16.871 -72.711 1.00 92.00 512 MET A CA 1
ATOM 3945 C C . MET A 1 512 ? 33.111 -18.017 -72.033 1.00 92.00 512 MET A C 1
ATOM 3947 O O . MET A 1 512 ? 34.301 -18.182 -72.304 1.00 92.00 512 MET A O 1
ATOM 3951 N N . PHE A 1 513 ? 32.447 -18.857 -71.230 1.00 90.00 513 PHE A N 1
ATOM 3952 C CA . PHE A 1 513 ? 33.082 -20.026 -70.600 1.00 90.00 513 PHE A CA 1
ATOM 3953 C C . PHE A 1 513 ? 33.522 -21.105 -71.598 1.00 90.00 513 PHE A C 1
ATOM 3955 O O . PHE A 1 513 ? 34.412 -21.890 -71.284 1.00 90.00 513 PHE A O 1
ATOM 3962 N N . MET A 1 514 ? 32.948 -21.145 -72.805 1.00 88.50 514 MET A N 1
ATOM 3963 C CA . MET A 1 514 ? 33.391 -22.074 -73.852 1.00 88.50 514 MET A CA 1
ATOM 3964 C C . MET A 1 514 ? 34.740 -21.665 -74.458 1.00 88.50 514 MET A C 1
ATOM 3966 O O . MET A 1 514 ? 35.470 -22.517 -74.965 1.00 88.50 514 MET A O 1
ATOM 3970 N N . SER A 1 515 ? 35.066 -20.370 -74.423 1.00 86.38 515 SER A N 1
ATOM 3971 C CA . SER A 1 515 ? 36.283 -19.799 -75.019 1.00 86.38 515 SER A CA 1
ATOM 3972 C C . SER A 1 515 ? 37.326 -19.315 -74.008 1.00 86.38 515 SER A C 1
ATOM 3974 O O . SER A 1 515 ? 38.473 -19.092 -74.388 1.00 86.38 515 SER A O 1
ATOM 3976 N N . SER A 1 516 ? 36.941 -19.139 -72.745 1.00 90.88 516 SER A N 1
ATOM 3977 C CA . SER A 1 516 ? 37.792 -18.600 -71.684 1.00 90.88 516 SER A CA 1
ATOM 3978 C C . SER A 1 516 ? 38.421 -19.710 -70.832 1.00 90.88 516 SER A C 1
ATOM 3980 O O . SER A 1 516 ? 37.744 -20.686 -70.503 1.00 90.88 516 SER A O 1
ATOM 3982 N N . PRO A 1 517 ? 39.691 -19.572 -70.403 1.00 90.06 517 PRO A N 1
ATOM 3983 C CA . PRO A 1 517 ? 40.296 -20.479 -69.432 1.00 90.06 517 PRO A CA 1
ATOM 3984 C C . PRO A 1 517 ? 39.848 -20.221 -67.981 1.00 90.06 517 PRO A C 1
ATOM 3986 O O . PRO A 1 517 ? 40.219 -21.004 -67.101 1.00 90.06 517 PRO A O 1
ATOM 3989 N N . LEU A 1 518 ? 39.094 -19.145 -67.711 1.00 91.75 518 LEU A N 1
ATOM 3990 C CA . LEU A 1 518 ? 38.668 -18.773 -66.361 1.00 91.75 518 LEU A CA 1
ATOM 3991 C C . LEU A 1 518 ? 37.758 -19.829 -65.724 1.00 91.75 518 LEU A C 1
ATOM 3993 O O . LEU A 1 518 ? 37.019 -20.556 -66.390 1.00 91.75 518 LEU A O 1
ATOM 3997 N N . LYS A 1 519 ? 37.812 -19.895 -64.397 1.00 89.88 519 LYS A N 1
ATOM 3998 C CA . LYS A 1 519 ? 37.056 -20.830 -63.565 1.00 89.88 519 LYS A CA 1
ATOM 3999 C C . LYS A 1 519 ? 36.005 -20.088 -62.754 1.00 89.88 519 LYS A C 1
ATOM 4001 O O . LYS A 1 519 ? 36.141 -18.896 -62.483 1.00 89.88 519 LYS A O 1
ATOM 4006 N N . ILE A 1 520 ? 34.954 -20.808 -62.369 1.00 90.56 520 ILE A N 1
ATOM 4007 C CA . ILE A 1 520 ? 33.966 -20.323 -61.405 1.00 90.56 520 ILE A CA 1
ATOM 4008 C C . ILE A 1 520 ? 34.564 -20.526 -60.015 1.00 90.56 520 ILE A C 1
ATOM 4010 O O . ILE A 1 520 ? 34.813 -21.655 -59.601 1.00 90.56 520 ILE A O 1
ATOM 4014 N N . CYS A 1 521 ? 34.807 -19.424 -59.318 1.00 86.75 521 CYS A N 1
ATOM 4015 C CA . CYS A 1 521 ? 35.403 -19.396 -57.985 1.00 86.75 521 CYS A CA 1
ATOM 4016 C C . CYS A 1 521 ? 34.354 -19.228 -56.877 1.00 86.75 521 CYS A C 1
ATOM 4018 O O . CYS A 1 521 ? 34.671 -19.364 -55.699 1.00 86.75 521 CYS A O 1
ATOM 4020 N N . GLY A 1 522 ? 33.113 -18.912 -57.245 1.00 86.31 522 GLY A N 1
ATOM 4021 C CA . GLY A 1 522 ? 32.018 -18.732 -56.306 1.00 86.31 522 GLY A CA 1
ATOM 4022 C C . GLY A 1 522 ? 30.727 -18.301 -56.989 1.00 86.31 522 GLY A C 1
ATOM 4023 O O . GLY A 1 522 ? 30.687 -18.013 -58.188 1.00 86.31 522 GLY A O 1
ATOM 4024 N N . GLU A 1 523 ? 29.669 -18.225 -56.193 1.00 89.00 523 GLU A N 1
ATOM 4025 C CA . GLU A 1 523 ? 28.341 -17.796 -56.615 1.00 89.00 523 GLU A CA 1
ATOM 4026 C C . GLU A 1 523 ? 27.772 -16.801 -55.600 1.00 89.00 523 GLU A C 1
ATOM 4028 O O . GLU A 1 523 ? 28.002 -16.903 -54.393 1.00 89.00 523 GLU A O 1
ATOM 4033 N N . VAL A 1 524 ? 26.996 -15.835 -56.086 1.00 88.88 524 VAL A N 1
ATOM 4034 C CA . VAL A 1 524 ? 26.171 -14.981 -55.237 1.00 88.88 524 VAL A CA 1
ATOM 4035 C C . VAL A 1 524 ? 24.785 -14.805 -55.846 1.00 88.88 524 VAL A C 1
ATOM 4037 O O . VAL A 1 524 ? 24.626 -14.501 -57.027 1.00 88.88 524 VAL A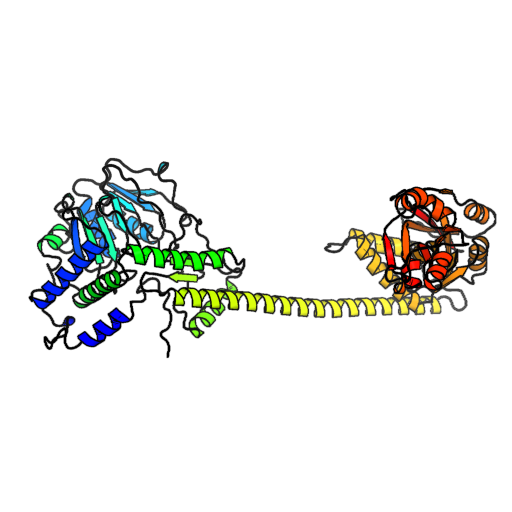 O 1
ATOM 4040 N N . GLN A 1 525 ? 23.760 -14.976 -55.016 1.00 90.50 525 GLN A N 1
ATOM 4041 C CA . GLN A 1 525 ? 22.372 -14.721 -55.389 1.00 90.50 525 GLN A CA 1
ATOM 4042 C C . GLN A 1 525 ? 21.899 -13.401 -54.785 1.00 90.50 525 GLN A C 1
ATOM 4044 O O . GLN A 1 525 ? 22.114 -13.120 -53.596 1.00 90.50 525 GLN A O 1
ATOM 4049 N N . LEU A 1 526 ? 21.237 -12.588 -55.605 1.00 88.81 526 LEU A N 1
ATOM 4050 C CA . LEU A 1 526 ? 20.587 -11.355 -55.181 1.00 88.81 526 LEU A CA 1
ATOM 4051 C C . LEU A 1 526 ? 19.120 -11.366 -55.555 1.00 88.81 526 LEU A C 1
ATOM 4053 O O . LEU A 1 526 ? 18.767 -11.606 -56.709 1.00 88.81 526 LEU A O 1
ATOM 4057 N N . ARG A 1 527 ? 18.287 -11.004 -54.584 1.00 88.75 527 ARG A N 1
ATOM 4058 C CA . ARG A 1 527 ? 16.914 -10.608 -54.852 1.00 88.75 527 ARG A CA 1
ATOM 4059 C C . ARG A 1 527 ? 16.924 -9.232 -55.509 1.00 88.75 527 ARG A C 1
ATOM 4061 O O . ARG A 1 527 ? 17.612 -8.325 -55.042 1.00 88.75 527 ARG A O 1
ATOM 4068 N N . ILE A 1 528 ? 16.217 -9.112 -56.620 1.00 90.31 528 ILE A N 1
ATOM 4069 C CA . ILE A 1 528 ? 16.185 -7.920 -57.456 1.00 90.31 528 ILE A CA 1
ATOM 4070 C C . ILE A 1 528 ? 14.933 -7.133 -57.107 1.00 90.31 528 ILE A C 1
ATOM 4072 O O . ILE A 1 528 ? 13.839 -7.463 -57.558 1.00 90.31 528 ILE A O 1
ATOM 4076 N N . HIS A 1 529 ? 15.129 -6.086 -56.315 1.00 92.06 529 HIS A N 1
ATOM 4077 C CA . HIS A 1 529 ? 14.096 -5.105 -56.029 1.00 92.06 529 HIS A CA 1
ATOM 4078 C C . HIS A 1 529 ? 14.240 -3.913 -56.965 1.00 92.06 529 HIS A C 1
ATOM 4080 O O . HIS A 1 529 ? 15.321 -3.331 -57.116 1.00 92.06 529 HIS A O 1
ATOM 4086 N N . HIS A 1 530 ? 13.141 -3.568 -57.621 1.00 94.00 530 HIS A N 1
ATOM 4087 C CA . HIS A 1 530 ? 13.030 -2.381 -58.442 1.00 94.00 530 HIS A CA 1
ATOM 4088 C C . HIS A 1 530 ? 12.276 -1.313 -57.659 1.00 94.00 530 HIS A C 1
ATOM 4090 O O . HIS A 1 530 ? 11.217 -1.560 -57.096 1.00 94.00 530 HIS A O 1
ATOM 4096 N N . HIS A 1 531 ? 12.804 -0.097 -57.634 1.00 96.00 531 HIS A N 1
ATOM 4097 C CA . HIS A 1 531 ? 12.175 1.043 -56.978 1.00 96.00 531 HIS A CA 1
ATOM 4098 C C . HIS A 1 531 ? 11.890 2.119 -58.016 1.00 96.00 531 HIS A C 1
ATOM 4100 O O . HIS A 1 531 ? 12.644 2.260 -58.980 1.00 96.00 531 HIS A O 1
ATOM 4106 N N . LEU A 1 532 ? 10.824 2.893 -57.810 1.00 96.06 532 LEU A N 1
ATOM 4107 C CA . LEU A 1 532 ? 10.631 4.140 -58.542 1.00 96.06 532 LEU A CA 1
ATOM 4108 C C . LEU A 1 532 ? 11.393 5.241 -57.804 1.00 96.06 532 LEU A C 1
ATOM 4110 O O . LEU A 1 532 ? 11.045 5.579 -56.673 1.00 96.06 532 LEU A O 1
ATOM 4114 N N . LEU A 1 533 ? 12.427 5.772 -58.442 1.00 96.06 533 LEU A N 1
ATOM 4115 C CA . LEU A 1 533 ? 13.373 6.718 -57.866 1.00 96.06 533 LEU A CA 1
ATOM 4116 C C . LEU A 1 533 ? 13.197 8.110 -58.470 1.00 96.06 533 LEU A C 1
ATOM 4118 O O . LEU A 1 533 ? 13.012 8.234 -59.682 1.00 96.06 533 LEU A O 1
ATOM 4122 N N . VAL A 1 534 ? 13.301 9.144 -57.642 1.00 94.62 534 VAL A N 1
ATOM 4123 C CA . VAL A 1 534 ? 13.239 10.556 -58.052 1.00 94.62 534 VAL A CA 1
ATOM 4124 C C . VAL A 1 534 ? 14.344 11.357 -57.370 1.00 94.62 534 VAL A C 1
ATOM 4126 O O . VAL A 1 534 ? 14.838 10.973 -56.312 1.00 94.62 534 VAL A O 1
ATOM 4129 N N . ASN A 1 535 ? 14.750 12.475 -57.968 1.00 91.88 535 ASN A N 1
ATOM 4130 C CA . ASN A 1 535 ? 15.649 13.416 -57.302 1.00 91.88 535 ASN A CA 1
ATOM 4131 C C . ASN A 1 535 ? 14.944 14.007 -56.055 1.00 91.88 535 ASN A C 1
ATOM 4133 O O . ASN A 1 535 ? 13.780 14.379 -56.175 1.00 91.88 535 ASN A O 1
ATOM 4137 N N . PRO A 1 536 ? 15.594 14.144 -54.885 1.00 88.12 536 PRO A N 1
ATOM 4138 C CA . PRO A 1 536 ? 14.990 14.775 -53.703 1.00 88.12 536 PRO A CA 1
ATOM 4139 C C . PRO A 1 536 ? 14.427 16.187 -53.958 1.00 88.12 536 PRO A C 1
ATOM 4141 O O . PRO A 1 536 ? 13.432 16.585 -53.358 1.00 88.12 536 PRO A O 1
ATOM 4144 N N . ALA A 1 537 ? 15.004 16.931 -54.909 1.00 83.06 537 ALA A N 1
ATOM 4145 C CA . ALA A 1 537 ? 14.512 18.237 -55.361 1.00 83.06 537 ALA A CA 1
ATOM 4146 C C . ALA A 1 537 ? 13.222 18.163 -56.208 1.00 83.06 537 ALA A C 1
ATOM 4148 O O . ALA A 1 537 ? 12.769 19.169 -56.753 1.00 83.06 537 ALA A O 1
ATOM 4149 N N . HIS A 1 538 ? 12.634 16.974 -56.359 1.00 79.44 538 HIS A N 1
ATOM 4150 C CA . HIS A 1 538 ? 11.380 16.761 -57.067 1.00 79.44 538 HIS A CA 1
ATOM 4151 C C . HIS A 1 538 ? 10.207 17.491 -56.406 1.00 79.44 538 HIS A C 1
ATOM 4153 O O . HIS A 1 538 ? 9.321 17.923 -57.131 1.00 79.44 538 HIS A O 1
ATOM 4159 N N . GLU A 1 539 ? 10.181 17.638 -55.072 1.00 76.06 539 GLU A N 1
ATOM 4160 C CA . GLU A 1 539 ? 9.154 18.389 -54.311 1.00 76.06 539 GLU A CA 1
ATOM 4161 C C . GLU A 1 539 ? 7.688 18.120 -54.748 1.00 76.06 539 GLU A C 1
ATOM 4163 O O . GLU A 1 539 ? 6.822 18.988 -54.662 1.00 76.06 539 GLU A O 1
ATOM 4168 N N . GLY A 1 540 ? 7.387 16.912 -55.243 1.00 72.69 540 GLY A N 1
ATOM 4169 C CA . GLY A 1 540 ? 6.052 16.542 -55.735 1.00 72.69 540 GLY A CA 1
ATOM 4170 C C . GLY A 1 540 ? 5.670 17.107 -57.112 1.00 72.69 540 GLY A C 1
ATOM 4171 O O . GLY A 1 540 ? 4.485 17.141 -57.443 1.00 72.69 540 GLY A O 1
ATOM 4172 N N . GLN A 1 541 ? 6.641 17.550 -57.917 1.00 78.81 541 GLN A N 1
ATOM 4173 C CA . GLN A 1 541 ? 6.440 17.904 -59.326 1.00 78.81 541 GLN A CA 1
ATOM 4174 C C . GLN A 1 541 ? 5.846 16.729 -60.122 1.00 78.81 541 GLN A C 1
ATOM 4176 O O . GLN A 1 541 ? 5.938 15.567 -59.743 1.00 78.81 541 GLN A O 1
ATOM 4181 N N . GLU A 1 542 ? 5.221 17.003 -61.264 1.00 85.88 542 GLU A N 1
ATOM 4182 C CA . GLU A 1 542 ? 4.672 15.928 -62.092 1.00 85.88 542 GLU A CA 1
ATOM 4183 C C . GLU A 1 542 ? 5.797 15.134 -62.782 1.00 85.88 542 GLU A C 1
ATOM 4185 O O . GLU A 1 542 ? 6.707 15.709 -63.385 1.00 85.88 542 GLU A O 1
ATOM 4190 N N . ILE A 1 543 ? 5.745 13.799 -62.702 1.00 92.19 543 ILE A N 1
ATOM 4191 C CA . ILE A 1 543 ? 6.676 12.920 -63.423 1.00 92.19 543 ILE A CA 1
ATOM 4192 C C . ILE A 1 543 ? 6.192 12.796 -64.864 1.00 92.19 543 ILE A C 1
ATOM 4194 O O . ILE A 1 543 ? 5.184 12.148 -65.138 1.00 92.19 543 ILE A O 1
ATOM 4198 N N . THR A 1 544 ? 6.945 13.376 -65.791 1.00 91.38 544 THR A N 1
ATOM 4199 C CA . THR A 1 544 ? 6.615 13.365 -67.224 1.00 91.38 544 THR A CA 1
ATOM 4200 C C . THR A 1 544 ? 7.263 12.200 -67.969 1.00 91.38 544 THR A C 1
ATOM 4202 O O . THR A 1 544 ? 6.704 11.709 -68.952 1.00 91.38 544 THR A O 1
ATOM 4205 N N . ARG A 1 545 ? 8.415 11.718 -67.481 1.00 94.69 545 ARG A N 1
ATOM 4206 C CA . ARG A 1 545 ? 9.193 10.622 -68.077 1.00 94.69 545 ARG A CA 1
ATOM 4207 C C . ARG A 1 545 ? 9.748 9.679 -67.026 1.00 94.69 545 ARG A C 1
ATOM 4209 O O . ARG A 1 545 ? 10.193 10.110 -65.965 1.00 94.69 545 ARG A O 1
ATOM 4216 N N . ILE A 1 546 ? 9.788 8.395 -67.361 1.00 96.56 546 ILE A N 1
ATOM 4217 C CA . ILE A 1 546 ? 10.447 7.357 -66.572 1.00 96.56 546 ILE A CA 1
ATOM 4218 C C . ILE A 1 546 ? 11.550 6.736 -67.424 1.00 96.56 546 ILE A C 1
ATOM 4220 O O . ILE A 1 546 ? 11.283 6.284 -68.538 1.00 96.56 546 ILE A O 1
ATOM 4224 N N . TYR A 1 547 ? 12.769 6.683 -66.893 1.00 97.44 547 TYR A N 1
ATOM 4225 C CA . TYR A 1 547 ? 13.911 5.994 -67.483 1.00 97.44 547 TYR A CA 1
ATOM 4226 C C . TYR A 1 547 ? 14.083 4.604 -66.869 1.00 97.44 547 TYR A C 1
ATOM 4228 O O . TYR A 1 547 ? 13.991 4.424 -65.654 1.00 97.44 547 TYR A O 1
ATOM 4236 N N . SER A 1 548 ? 14.373 3.603 -67.694 1.00 96.06 548 SER A N 1
ATOM 4237 C CA . SER A 1 548 ? 14.836 2.298 -67.214 1.00 96.06 548 SER A CA 1
ATOM 4238 C C . SER A 1 548 ? 15.450 1.470 -68.335 1.00 96.06 548 SER A C 1
ATOM 4240 O O . SER A 1 548 ? 15.311 1.793 -69.516 1.00 96.06 548 SER A O 1
ATOM 4242 N N . HIS A 1 549 ? 16.119 0.377 -67.980 1.00 92.94 549 HIS A N 1
ATOM 4243 C CA . HIS A 1 549 ? 16.470 -0.649 -68.951 1.00 92.94 549 HIS A CA 1
ATOM 4244 C C . HIS A 1 549 ? 15.211 -1.381 -69.452 1.00 92.94 549 HIS A C 1
ATOM 4246 O O . HIS A 1 549 ? 14.230 -1.535 -68.720 1.00 92.94 549 HIS A O 1
ATOM 4252 N N . GLN A 1 550 ? 15.248 -1.887 -70.690 1.00 91.31 550 GLN A N 1
ATOM 4253 C CA . GLN A 1 550 ? 14.099 -2.540 -71.334 1.00 91.31 550 GLN A CA 1
ATOM 4254 C C . GLN A 1 550 ? 13.538 -3.705 -70.504 1.00 91.31 550 GLN A C 1
ATOM 4256 O O . GLN A 1 550 ? 12.323 -3.856 -70.379 1.00 91.31 550 GLN A O 1
ATOM 4261 N N . GLN A 1 551 ? 14.422 -4.510 -69.911 1.00 87.75 551 GLN A N 1
ATOM 4262 C CA . GLN A 1 551 ? 14.033 -5.658 -69.085 1.00 87.75 551 GLN A CA 1
ATOM 4263 C C . GLN A 1 551 ? 13.331 -5.224 -67.794 1.00 87.75 551 GLN A C 1
ATOM 4265 O O . GLN A 1 551 ? 12.290 -5.767 -67.445 1.00 87.75 551 GLN A O 1
ATOM 4270 N N . SER A 1 552 ? 13.837 -4.195 -67.118 1.00 91.06 552 SER A N 1
ATOM 4271 C CA . SER A 1 552 ? 13.230 -3.672 -65.890 1.00 91.06 552 SER A CA 1
ATOM 4272 C C . SER A 1 552 ? 11.835 -3.097 -66.148 1.00 91.06 552 SER A C 1
ATOM 4274 O O . SER A 1 552 ? 10.929 -3.292 -65.341 1.00 91.06 552 SER A O 1
ATOM 4276 N N . PHE A 1 553 ? 11.621 -2.449 -67.302 1.00 93.31 553 PHE A N 1
ATOM 4277 C CA . PHE A 1 553 ? 10.279 -2.030 -67.715 1.00 93.31 553 PHE A CA 1
ATOM 4278 C C . PHE A 1 553 ? 9.331 -3.209 -67.906 1.00 93.31 553 PHE A C 1
ATOM 4280 O O . PHE A 1 553 ? 8.174 -3.124 -67.500 1.00 93.31 553 PHE A O 1
ATOM 4287 N N . ALA A 1 554 ? 9.803 -4.296 -68.520 1.00 90.44 554 ALA A N 1
ATOM 4288 C CA . ALA A 1 554 ? 9.001 -5.502 -68.678 1.00 90.44 554 ALA A CA 1
ATOM 4289 C C . ALA A 1 554 ? 8.646 -6.122 -67.317 1.00 90.44 554 ALA A C 1
ATOM 4291 O O . ALA A 1 554 ? 7.514 -6.564 -67.132 1.00 90.44 554 ALA A O 1
ATOM 4292 N N . GLN A 1 555 ? 9.583 -6.083 -66.366 1.00 90.88 555 GLN A N 1
ATOM 4293 C CA . GLN A 1 555 ? 9.421 -6.631 -65.020 1.00 90.88 555 GLN A CA 1
ATOM 4294 C C . GLN A 1 555 ? 8.562 -5.767 -64.094 1.00 90.88 555 GLN A C 1
ATOM 4296 O O . GLN A 1 555 ? 8.053 -6.301 -63.122 1.00 90.88 555 GLN A O 1
ATOM 4301 N N . CYS A 1 556 ? 8.361 -4.479 -64.380 1.00 93.50 556 CYS A N 1
ATOM 4302 C CA . CYS A 1 556 ? 7.526 -3.577 -63.567 1.00 93.50 556 CYS A CA 1
ATOM 4303 C C . CYS A 1 556 ? 6.245 -3.137 -64.299 1.00 93.50 556 CYS A C 1
ATOM 4305 O O . CYS A 1 556 ? 5.621 -2.134 -63.941 1.00 93.50 556 CYS A O 1
ATOM 4307 N N . ARG A 1 557 ? 5.880 -3.819 -65.393 1.00 92.38 557 ARG A N 1
ATOM 4308 C CA . ARG A 1 557 ? 4.855 -3.344 -66.328 1.00 92.38 557 ARG A CA 1
ATOM 4309 C C . ARG A 1 557 ? 3.494 -3.201 -65.658 1.00 92.38 557 ARG A C 1
ATOM 4311 O O . ARG A 1 557 ? 2.860 -2.163 -65.834 1.00 92.38 557 ARG A O 1
ATOM 4318 N N . LYS A 1 558 ? 3.041 -4.205 -64.897 1.00 92.81 558 LYS A N 1
ATOM 4319 C CA . LYS A 1 558 ? 1.714 -4.149 -64.257 1.00 92.81 558 LYS A CA 1
ATOM 4320 C C . LYS A 1 558 ? 1.647 -3.003 -63.258 1.00 92.81 558 LYS A C 1
ATOM 4322 O O . LYS A 1 558 ? 0.647 -2.289 -63.225 1.00 92.81 558 LYS A O 1
ATOM 4327 N N . TRP A 1 559 ? 2.707 -2.810 -62.472 1.00 94.75 559 TRP A N 1
ATOM 4328 C CA . TRP A 1 559 ? 2.756 -1.709 -61.516 1.00 94.75 559 TRP A CA 1
ATOM 4329 C C . TRP A 1 559 ? 2.723 -0.348 -62.219 1.00 94.75 559 TRP A C 1
ATOM 4331 O O . TRP A 1 559 ? 1.949 0.526 -61.826 1.00 94.75 559 TRP A O 1
ATOM 4341 N N . LEU A 1 560 ? 3.504 -0.175 -63.290 1.00 93.06 560 LEU A N 1
ATOM 4342 C CA . LEU A 1 560 ? 3.537 1.067 -64.066 1.00 93.06 560 LEU A CA 1
ATOM 4343 C C . LEU A 1 560 ? 2.202 1.367 -64.747 1.00 93.06 560 LEU A C 1
ATOM 4345 O O . LEU A 1 560 ? 1.780 2.520 -64.768 1.00 93.06 560 LEU A O 1
ATOM 4349 N N . ASP A 1 561 ? 1.528 0.354 -65.287 1.00 92.62 561 ASP A N 1
ATOM 4350 C CA . ASP A 1 561 ? 0.220 0.517 -65.925 1.00 92.62 561 ASP A CA 1
ATOM 4351 C C . ASP A 1 561 ? -0.860 0.920 -64.908 1.00 92.62 561 ASP A C 1
ATOM 4353 O O . ASP A 1 561 ? -1.740 1.711 -65.236 1.00 92.62 561 ASP A O 1
ATOM 4357 N N . ALA A 1 562 ? -0.771 0.427 -63.668 1.00 92.56 562 ALA A N 1
ATOM 4358 C CA . ALA A 1 562 ? -1.715 0.757 -62.602 1.00 92.56 562 ALA A CA 1
ATOM 4359 C C . ALA A 1 562 ? -1.443 2.119 -61.937 1.00 92.56 562 ALA A C 1
ATOM 4361 O O . ALA A 1 562 ? -2.384 2.813 -61.560 1.00 92.56 562 ALA A O 1
ATOM 4362 N N . ASN A 1 563 ? -0.172 2.504 -61.774 1.00 91.50 563 ASN A N 1
ATOM 4363 C CA . ASN A 1 563 ? 0.214 3.641 -60.927 1.00 91.50 563 ASN A CA 1
ATOM 4364 C C . ASN A 1 563 ? 0.754 4.847 -61.704 1.00 91.50 563 ASN A C 1
ATOM 4366 O O . ASN A 1 563 ? 0.783 5.952 -61.166 1.00 91.50 563 ASN A O 1
ATOM 4370 N N . ARG A 1 564 ? 1.229 4.657 -62.938 1.00 89.50 564 ARG A N 1
ATOM 4371 C CA . ARG A 1 564 ? 1.863 5.693 -63.776 1.00 89.50 564 ARG A CA 1
ATOM 4372 C C . ARG A 1 564 ? 1.383 5.576 -65.226 1.00 89.50 564 ARG A C 1
ATOM 4374 O O . ARG A 1 564 ? 2.171 5.582 -66.174 1.00 89.50 564 ARG A O 1
ATOM 4381 N N . TYR A 1 565 ? 0.070 5.426 -65.391 1.00 87.75 565 TYR A N 1
ATOM 4382 C CA . TYR A 1 565 ? -0.562 5.355 -66.703 1.00 87.75 565 TYR A CA 1
ATOM 4383 C C . TYR A 1 565 ? -0.354 6.663 -67.481 1.00 87.75 565 TYR A C 1
ATOM 4385 O O . TYR A 1 565 ? -0.554 7.746 -66.940 1.00 87.75 565 TYR A O 1
ATOM 4393 N N . GLY A 1 566 ? 0.043 6.563 -68.752 1.00 85.44 566 GLY A N 1
ATOM 4394 C CA . GLY A 1 566 ? 0.229 7.721 -69.636 1.00 85.44 566 GLY A CA 1
ATOM 4395 C C . GLY A 1 566 ? 1.574 8.453 -69.516 1.00 85.44 566 GLY A C 1
ATOM 4396 O O . GLY A 1 566 ? 1.849 9.306 -70.353 1.00 85.44 566 GLY A O 1
ATOM 4397 N N . VAL A 1 567 ? 2.429 8.103 -68.548 1.00 92.44 567 VAL A N 1
ATOM 4398 C CA . VAL A 1 567 ? 3.783 8.674 -68.419 1.00 92.44 567 VAL A CA 1
ATOM 4399 C C . VAL A 1 567 ? 4.720 8.061 -69.467 1.00 92.44 567 VAL A C 1
ATOM 4401 O O . VAL A 1 567 ? 4.720 6.842 -69.669 1.00 92.44 567 VAL A O 1
ATOM 4404 N N . GLU A 1 568 ? 5.529 8.889 -70.131 1.00 94.44 568 GLU A N 1
ATOM 4405 C CA . GLU A 1 568 ? 6.452 8.451 -71.185 1.00 94.44 568 GLU A CA 1
ATOM 4406 C C . GLU A 1 568 ? 7.540 7.519 -70.613 1.00 94.44 568 GLU A C 1
ATOM 4408 O O . GLU A 1 568 ? 8.186 7.836 -69.615 1.00 94.44 568 GLU A O 1
ATOM 4413 N N . ARG A 1 569 ? 7.756 6.351 -71.236 1.00 95.25 569 ARG A N 1
ATOM 4414 C CA . ARG A 1 569 ? 8.739 5.339 -70.799 1.00 95.25 569 ARG A CA 1
ATOM 4415 C C . ARG A 1 569 ? 9.912 5.308 -71.772 1.00 95.25 569 ARG A C 1
ATOM 4417 O O . ARG A 1 569 ? 9.751 4.872 -72.910 1.00 95.25 569 ARG A O 1
ATOM 4424 N N . ILE A 1 570 ? 11.087 5.743 -71.328 1.00 96.00 570 ILE A N 1
ATOM 4425 C CA . ILE A 1 570 ? 12.278 5.861 -72.173 1.00 96.00 570 ILE A CA 1
ATOM 4426 C C . ILE A 1 570 ? 13.295 4.788 -71.795 1.00 96.00 570 ILE A C 1
ATOM 4428 O O . ILE A 1 570 ? 13.813 4.747 -70.678 1.00 96.00 570 ILE A O 1
ATOM 4432 N N . THR A 1 571 ? 13.592 3.916 -72.757 1.00 95.25 571 THR A N 1
ATOM 4433 C CA . THR A 1 571 ? 14.578 2.846 -72.585 1.00 95.25 571 THR A CA 1
ATOM 4434 C C . THR A 1 571 ? 15.997 3.398 -72.676 1.00 95.25 571 THR A C 1
ATOM 4436 O O . THR A 1 571 ? 16.335 4.106 -73.623 1.00 95.25 571 THR A O 1
ATOM 4439 N N . VAL A 1 572 ? 16.835 3.039 -71.705 1.00 93.69 572 VAL A N 1
ATOM 4440 C CA . VAL A 1 572 ? 18.266 3.372 -71.660 1.00 93.69 572 VAL A CA 1
ATOM 4441 C C . VAL A 1 572 ? 19.123 2.110 -71.527 1.00 93.69 572 VAL A C 1
ATOM 4443 O O . VAL A 1 572 ? 18.606 1.009 -71.343 1.00 93.69 572 VAL A O 1
ATOM 4446 N N . SER A 1 573 ? 20.445 2.265 -71.625 1.00 86.12 573 SER A N 1
ATOM 4447 C CA . SER A 1 573 ? 21.408 1.155 -71.646 1.00 86.12 573 SER A CA 1
ATOM 4448 C C . SER A 1 573 ? 21.515 0.380 -70.329 1.00 86.12 573 SER A C 1
ATOM 4450 O O . SER A 1 573 ? 21.889 -0.786 -70.349 1.00 86.12 573 SER A O 1
ATOM 4452 N N . SER A 1 574 ? 21.192 0.989 -69.183 1.00 90.00 574 SER A N 1
ATOM 4453 C CA . SER A 1 574 ? 21.170 0.306 -67.884 1.00 90.00 574 SER A CA 1
ATOM 4454 C C . SER A 1 574 ? 20.290 1.040 -66.870 1.00 90.00 574 SER A C 1
ATOM 4456 O O . SER A 1 574 ? 20.007 2.228 -67.017 1.00 90.00 574 SER A O 1
ATOM 4458 N N . ASN A 1 575 ? 19.906 0.357 -65.790 1.00 91.62 575 ASN A N 1
ATOM 4459 C CA . ASN A 1 575 ? 19.180 0.996 -64.686 1.00 91.62 575 ASN A CA 1
ATOM 4460 C C . ASN A 1 575 ? 20.020 2.047 -63.947 1.00 91.62 575 ASN A C 1
ATOM 4462 O O . ASN A 1 575 ? 19.467 2.988 -63.389 1.00 91.62 575 ASN A O 1
ATOM 4466 N N . ALA A 1 576 ? 21.344 1.908 -63.943 1.00 90.25 576 ALA A N 1
ATOM 4467 C CA . ALA A 1 576 ? 22.212 2.913 -63.343 1.00 90.25 576 ALA A CA 1
ATOM 4468 C C . ALA A 1 576 ? 22.282 4.180 -64.207 1.00 90.25 576 ALA A C 1
ATOM 4470 O O . ALA A 1 576 ? 22.204 5.284 -63.685 1.00 90.25 576 ALA A O 1
ATOM 4471 N N . GLU A 1 577 ? 22.311 4.031 -65.536 1.00 91.44 577 GLU A N 1
ATOM 4472 C CA . GLU A 1 577 ? 22.158 5.167 -66.452 1.00 91.44 577 GLU A CA 1
ATOM 4473 C C . GLU A 1 577 ? 20.782 5.831 -66.300 1.00 91.44 577 GLU A C 1
ATOM 4475 O O . GLU A 1 577 ? 20.681 7.054 -66.355 1.00 91.44 577 GLU A O 1
ATOM 4480 N N . ALA A 1 578 ? 19.726 5.048 -66.051 1.00 93.88 578 ALA A N 1
ATOM 4481 C CA . ALA A 1 578 ? 18.411 5.601 -65.739 1.00 93.88 578 ALA A CA 1
ATOM 4482 C C . ALA A 1 578 ? 18.446 6.461 -64.470 1.00 93.88 578 ALA A C 1
ATOM 4484 O O . ALA A 1 578 ? 17.960 7.589 -64.490 1.00 93.88 578 ALA A O 1
ATOM 4485 N N . ALA A 1 579 ? 19.050 5.950 -63.393 1.00 94.56 579 ALA A N 1
ATOM 4486 C CA . ALA A 1 579 ? 19.202 6.678 -62.137 1.00 94.56 579 ALA A CA 1
ATOM 4487 C C . ALA A 1 579 ? 20.036 7.958 -62.308 1.00 94.56 579 ALA A C 1
ATOM 4489 O O . ALA A 1 579 ? 19.612 9.022 -61.867 1.00 94.56 579 ALA A O 1
ATOM 4490 N N . ARG A 1 580 ? 21.160 7.894 -63.034 1.00 94.38 580 ARG A N 1
ATOM 4491 C CA . ARG A 1 580 ? 21.979 9.073 -63.351 1.00 94.38 580 ARG A CA 1
ATOM 4492 C C . ARG A 1 580 ? 21.163 10.162 -64.056 1.00 94.38 580 ARG A C 1
ATOM 4494 O O . ARG A 1 580 ? 21.213 11.317 -63.651 1.00 94.38 580 ARG A O 1
ATOM 4501 N N . ARG A 1 581 ? 20.369 9.799 -65.071 1.00 93.38 581 ARG A N 1
ATOM 4502 C CA . ARG A 1 581 ? 19.504 10.763 -65.774 1.00 93.38 581 ARG A CA 1
ATOM 4503 C C . ARG A 1 581 ? 18.417 11.338 -64.879 1.00 93.38 581 ARG A C 1
ATOM 4505 O O . ARG A 1 581 ? 18.199 12.540 -64.916 1.00 93.38 581 ARG A O 1
ATOM 4512 N N . ALA A 1 582 ? 17.780 10.515 -64.047 1.00 92.88 582 ALA A N 1
ATOM 4513 C CA . ALA A 1 582 ? 16.772 10.999 -63.104 1.00 92.88 582 ALA A CA 1
ATOM 4514 C C . ALA A 1 582 ? 17.347 11.932 -62.026 1.00 92.88 582 ALA A C 1
ATOM 4516 O O . ALA A 1 582 ? 16.628 12.784 -61.509 1.00 92.88 582 ALA A O 1
ATOM 4517 N N . ALA A 1 583 ? 18.637 11.806 -61.702 1.00 92.12 583 ALA A N 1
ATOM 4518 C CA . ALA A 1 583 ? 19.326 12.748 -60.825 1.00 92.12 583 ALA A CA 1
ATOM 4519 C C . ALA A 1 583 ? 19.572 14.106 -61.508 1.00 92.12 583 ALA A C 1
ATOM 4521 O O . ALA A 1 583 ? 19.511 15.140 -60.848 1.00 92.12 583 ALA A O 1
ATOM 4522 N N . GLU A 1 584 ? 19.832 14.121 -62.816 1.00 91.31 584 GLU A N 1
ATOM 4523 C CA . GLU A 1 584 ? 20.194 15.329 -63.573 1.00 91.31 584 GLU A CA 1
ATOM 4524 C C . GLU A 1 584 ? 18.983 16.063 -64.180 1.00 91.31 584 GLU A C 1
ATOM 4526 O O . GLU A 1 584 ? 19.009 17.287 -64.314 1.00 91.31 584 GLU A O 1
ATOM 4531 N N . GLU A 1 585 ? 17.923 15.341 -64.556 1.00 90.12 585 GLU A N 1
ATOM 4532 C CA . GLU A 1 585 ? 16.783 15.868 -65.312 1.00 90.12 585 GLU A CA 1
ATOM 4533 C C . GLU A 1 585 ? 15.539 16.088 -64.424 1.00 90.12 585 GLU A C 1
ATOM 4535 O O . GLU A 1 585 ? 14.918 15.117 -63.972 1.00 90.12 585 GLU A O 1
ATOM 4540 N N . PRO A 1 586 ? 15.095 17.344 -64.214 1.00 87.12 586 PRO A N 1
ATOM 4541 C CA . PRO A 1 586 ? 13.874 17.640 -63.465 1.00 87.12 586 PRO A CA 1
ATOM 4542 C C . PRO A 1 586 ? 12.620 17.018 -64.096 1.00 87.12 586 PRO A C 1
ATOM 4544 O O . PRO A 1 586 ? 12.505 16.919 -65.317 1.00 87.12 586 PRO A O 1
ATOM 4547 N N . GLY A 1 587 ? 11.648 16.634 -63.264 1.00 87.69 587 GLY A N 1
ATOM 4548 C CA . GLY A 1 587 ? 10.377 16.056 -63.727 1.00 87.69 587 GLY A CA 1
ATOM 4549 C C . GLY A 1 587 ? 10.496 14.644 -64.316 1.00 87.69 587 GLY A C 1
ATOM 4550 O O . GLY A 1 587 ? 9.583 14.191 -65.015 1.00 87.69 587 GLY A O 1
ATOM 4551 N N . THR A 1 588 ? 11.605 13.948 -64.053 1.00 94.06 588 THR A N 1
ATOM 4552 C CA . THR A 1 588 ? 11.840 12.569 -64.494 1.00 94.06 588 THR A CA 1
ATOM 4553 C C . THR A 1 588 ? 12.016 11.621 -63.306 1.00 94.06 588 THR A C 1
ATOM 4555 O O . THR A 1 588 ? 12.313 12.042 -62.188 1.00 94.06 588 THR A O 1
ATOM 4558 N N . ALA A 1 589 ? 11.787 10.331 -63.538 1.00 95.81 589 ALA A N 1
ATOM 4559 C CA . ALA A 1 589 ? 12.009 9.269 -62.562 1.00 95.81 589 ALA A CA 1
ATOM 4560 C C . ALA A 1 589 ? 12.811 8.123 -63.184 1.00 95.81 589 ALA A C 1
ATOM 4562 O O . ALA A 1 589 ? 12.854 7.972 -64.405 1.00 95.81 589 ALA A O 1
ATOM 4563 N N . ALA A 1 590 ? 13.414 7.280 -62.353 1.00 97.00 590 ALA A N 1
ATOM 4564 C CA . ALA A 1 590 ? 14.125 6.084 -62.787 1.00 97.00 590 ALA A CA 1
ATOM 4565 C C . ALA A 1 590 ? 13.560 4.827 -62.135 1.00 97.00 590 ALA A C 1
ATOM 4567 O O . ALA A 1 590 ? 13.102 4.867 -60.997 1.00 97.00 590 ALA A O 1
ATOM 4568 N N . ILE A 1 591 ? 13.648 3.694 -62.830 1.00 96.81 591 ILE A N 1
ATOM 4569 C CA . ILE A 1 591 ? 13.478 2.381 -62.203 1.00 96.81 591 ILE A CA 1
ATOM 4570 C C . ILE A 1 591 ? 14.851 1.739 -62.047 1.00 96.81 591 ILE A C 1
ATOM 4572 O O . ILE A 1 591 ? 15.478 1.360 -63.042 1.00 96.81 591 ILE A O 1
ATOM 4576 N N . ALA A 1 592 ? 15.306 1.616 -60.801 1.00 94.88 592 ALA A N 1
ATOM 4577 C CA . ALA A 1 592 ? 16.588 1.012 -60.450 1.00 94.88 592 ALA A CA 1
ATOM 4578 C C . ALA A 1 592 ? 16.555 0.383 -59.044 1.00 94.88 592 ALA A C 1
ATOM 4580 O O . ALA A 1 592 ? 15.540 0.450 -58.354 1.00 94.88 592 ALA A O 1
ATOM 4581 N N . GLY A 1 593 ? 17.644 -0.286 -58.659 1.00 92.81 593 GLY A N 1
ATOM 4582 C CA . GLY A 1 593 ? 17.795 -0.914 -57.341 1.00 92.81 593 GLY A CA 1
ATOM 4583 C C . GLY A 1 593 ? 18.399 0.018 -56.289 1.00 92.81 593 GLY A C 1
ATOM 4584 O O . GLY A 1 593 ? 18.804 1.140 -56.601 1.00 92.81 593 GLY A O 1
ATOM 4585 N N . ASP A 1 594 ? 18.527 -0.484 -55.059 1.00 90.19 594 ASP A N 1
ATOM 4586 C CA . ASP A 1 594 ? 19.078 0.246 -53.905 1.00 90.19 594 ASP A CA 1
ATOM 4587 C C . ASP A 1 594 ? 20.445 0.885 -54.171 1.00 90.19 594 ASP A C 1
ATOM 4589 O O . ASP A 1 594 ? 20.647 2.059 -53.878 1.00 90.19 594 ASP A O 1
ATOM 4593 N N . MET A 1 595 ? 21.354 0.134 -54.799 1.00 89.25 595 MET A N 1
ATOM 4594 C CA . MET A 1 595 ? 22.717 0.588 -55.099 1.00 89.25 595 MET A CA 1
ATOM 4595 C C . MET A 1 595 ? 22.734 1.851 -55.972 1.00 89.25 595 MET A C 1
ATOM 4597 O O . MET A 1 595 ? 23.535 2.752 -55.753 1.00 89.25 595 MET A O 1
ATOM 4601 N N . ALA A 1 596 ? 21.833 1.945 -56.953 1.00 90.94 596 ALA A N 1
ATOM 4602 C CA . ALA A 1 596 ? 21.714 3.140 -57.782 1.00 90.94 596 ALA A CA 1
ATOM 4603 C C . ALA A 1 596 ? 21.080 4.304 -57.007 1.00 90.94 596 ALA A C 1
ATOM 4605 O O . ALA A 1 596 ? 21.488 5.448 -57.187 1.00 90.94 596 ALA A O 1
ATOM 4606 N N . ALA A 1 597 ? 20.093 4.024 -56.151 1.00 91.88 597 ALA A N 1
ATOM 4607 C CA . ALA A 1 597 ? 19.449 5.052 -55.340 1.00 91.88 597 ALA A CA 1
ATOM 4608 C C . ALA A 1 597 ? 20.453 5.732 -54.400 1.00 91.88 597 ALA A C 1
ATOM 4610 O O . ALA A 1 597 ? 20.523 6.956 -54.366 1.00 91.88 597 ALA A O 1
ATOM 4611 N N . GLU A 1 598 ? 21.267 4.940 -53.702 1.00 88.31 598 GLU A N 1
ATOM 4612 C CA . GLU A 1 598 ? 22.299 5.442 -52.796 1.00 88.31 598 GLU A CA 1
ATOM 4613 C C . GLU A 1 598 ? 23.399 6.195 -53.553 1.00 88.31 598 GLU A C 1
ATOM 4615 O O . GLU A 1 598 ? 23.702 7.341 -53.223 1.00 88.31 598 GLU A O 1
ATOM 4620 N N . LEU A 1 599 ? 23.942 5.595 -54.619 1.00 89.25 599 LEU A N 1
ATOM 4621 C CA . LEU A 1 599 ? 25.056 6.174 -55.370 1.00 89.25 599 LEU A CA 1
ATOM 4622 C C . LEU A 1 599 ? 24.711 7.523 -56.016 1.00 89.25 599 LEU A C 1
ATOM 4624 O O . LEU A 1 599 ? 25.556 8.416 -56.063 1.00 89.25 599 LEU A O 1
ATOM 4628 N N . TYR A 1 600 ? 23.488 7.665 -56.530 1.00 92.31 600 TYR A N 1
ATOM 4629 C CA . TYR A 1 600 ? 23.036 8.880 -57.212 1.00 92.31 600 TYR A CA 1
ATOM 4630 C C . TYR A 1 600 ? 22.192 9.803 -56.317 1.00 92.31 600 TYR A C 1
ATOM 4632 O O . TYR A 1 600 ? 21.664 10.798 -56.809 1.00 92.31 600 TYR A O 1
ATOM 4640 N N . GLY A 1 601 ? 22.069 9.501 -55.017 1.00 90.56 601 GLY A N 1
ATOM 4641 C CA . GLY A 1 601 ? 21.355 10.335 -54.046 1.00 90.56 601 GLY A CA 1
ATOM 4642 C C . GLY A 1 601 ? 19.862 10.507 -54.341 1.00 90.56 601 GLY A C 1
ATOM 4643 O O . GLY A 1 601 ? 19.321 11.592 -54.138 1.00 90.56 601 GLY A O 1
ATOM 4644 N N . LEU A 1 602 ? 19.202 9.468 -54.858 1.00 92.88 602 LEU A N 1
ATOM 4645 C CA . LEU A 1 602 ? 17.786 9.497 -55.229 1.00 92.88 602 LEU A CA 1
ATOM 4646 C C . LEU A 1 602 ? 16.882 9.015 -54.091 1.00 92.88 602 LEU A C 1
ATOM 4648 O O . LEU A 1 602 ? 17.203 8.074 -53.364 1.00 92.88 602 LEU A O 1
ATOM 4652 N N . GLU A 1 603 ? 15.696 9.607 -53.998 1.00 92.56 603 GLU A N 1
ATOM 4653 C CA . GLU A 1 603 ? 14.646 9.204 -53.071 1.00 92.56 603 GLU A CA 1
ATOM 4654 C C . GLU A 1 603 ? 13.733 8.138 -53.694 1.00 92.56 603 GLU A C 1
ATOM 4656 O O . GLU A 1 603 ? 13.407 8.174 -54.885 1.00 92.56 603 GLU A O 1
ATOM 4661 N N . LYS A 1 604 ? 13.290 7.178 -52.877 1.00 94.69 604 LYS A N 1
ATOM 4662 C CA . LYS A 1 604 ? 12.382 6.104 -53.292 1.00 94.69 604 LYS A CA 1
ATOM 4663 C C . LYS A 1 604 ? 10.930 6.564 -53.172 1.00 94.69 604 LYS A C 1
ATOM 4665 O O . LYS A 1 604 ? 10.344 6.502 -52.096 1.00 94.69 604 LYS A O 1
ATOM 4670 N N . LEU A 1 605 ? 10.324 6.946 -54.293 1.00 92.69 605 LEU A N 1
ATOM 4671 C CA . LEU A 1 605 ? 8.904 7.302 -54.352 1.00 92.69 605 LEU A CA 1
ATOM 4672 C C . LEU A 1 605 ? 7.989 6.075 -54.209 1.00 92.69 605 LEU A C 1
ATOM 4674 O O . LEU A 1 605 ? 6.881 6.172 -53.686 1.00 92.69 605 LEU A O 1
ATOM 4678 N N . ALA A 1 606 ? 8.438 4.916 -54.690 1.00 93.06 606 ALA A N 1
ATOM 4679 C CA . ALA A 1 606 ? 7.768 3.639 -54.474 1.00 93.06 606 ALA A CA 1
ATOM 4680 C C . ALA A 1 606 ? 8.791 2.510 -54.342 1.00 93.06 606 ALA A C 1
ATOM 4682 O O . ALA A 1 606 ? 9.794 2.478 -55.060 1.00 93.06 606 ALA A O 1
ATOM 4683 N N . ASN A 1 607 ? 8.517 1.576 -53.431 1.00 94.94 607 ASN A N 1
ATOM 4684 C CA . ASN A 1 607 ? 9.401 0.459 -53.124 1.00 94.94 607 ASN A CA 1
ATOM 4685 C C . ASN A 1 607 ? 8.912 -0.841 -53.758 1.00 94.94 607 ASN A C 1
ATOM 4687 O O . ASN A 1 607 ? 7.715 -1.111 -53.707 1.00 94.94 607 ASN A O 1
ATOM 4691 N N . SER A 1 608 ? 9.847 -1.650 -54.265 1.00 92.12 608 SER A N 1
ATOM 4692 C CA . SER A 1 608 ? 9.604 -3.020 -54.744 1.00 92.12 608 SER A CA 1
ATOM 4693 C C . SER A 1 608 ? 8.445 -3.105 -55.749 1.00 92.12 608 SER A C 1
ATOM 4695 O O . SER A 1 608 ? 7.420 -3.740 -55.501 1.00 92.12 608 SER A O 1
ATOM 4697 N N . ILE A 1 609 ? 8.576 -2.371 -56.855 1.00 94.44 609 ILE A N 1
ATOM 4698 C CA . ILE A 1 609 ? 7.559 -2.220 -57.905 1.00 94.44 609 ILE A CA 1
ATOM 4699 C C . ILE A 1 609 ? 7.606 -3.330 -58.964 1.00 94.44 609 ILE A C 1
ATOM 4701 O O . ILE A 1 609 ? 6.859 -3.279 -59.942 1.00 94.44 609 ILE A O 1
ATOM 4705 N N . GLU A 1 610 ? 8.493 -4.310 -58.808 1.00 93.19 610 GLU A N 1
ATOM 4706 C CA . GLU A 1 610 ? 8.542 -5.485 -59.666 1.00 93.19 610 GLU A CA 1
ATOM 4707 C C . GLU A 1 610 ? 7.247 -6.313 -59.590 1.00 93.19 610 GLU A C 1
ATOM 4709 O O . GLU A 1 610 ? 6.663 -6.536 -58.533 1.00 93.19 610 GLU A O 1
ATOM 4714 N N . ASP A 1 611 ? 6.809 -6.833 -60.735 1.00 90.62 611 ASP A N 1
ATOM 4715 C CA . ASP A 1 611 ? 5.583 -7.620 -60.879 1.00 90.62 611 ASP A CA 1
ATOM 4716 C C . ASP A 1 611 ? 5.680 -8.992 -60.177 1.00 90.62 611 ASP A C 1
ATOM 4718 O O . ASP A 1 611 ? 4.654 -9.639 -59.941 1.00 90.62 611 ASP A O 1
ATOM 4722 N N . ARG A 1 612 ? 6.903 -9.465 -59.890 1.00 87.50 612 ARG A N 1
ATOM 4723 C CA . ARG A 1 612 ? 7.200 -10.726 -59.196 1.00 87.50 612 ARG A CA 1
ATOM 4724 C C . ARG A 1 612 ? 8.134 -10.470 -58.012 1.00 87.50 612 ARG A C 1
ATOM 4726 O O . ARG A 1 612 ? 9.309 -10.184 -58.236 1.00 87.50 612 ARG A O 1
ATOM 4733 N N . PRO A 1 613 ? 7.661 -10.616 -56.765 1.00 83.75 613 PRO A N 1
ATOM 4734 C CA . PRO A 1 613 ? 8.464 -10.280 -55.597 1.00 83.75 613 PRO A CA 1
ATOM 4735 C C . PRO A 1 613 ? 9.632 -11.248 -55.378 1.00 83.75 613 PRO A C 1
ATOM 4737 O O . PRO A 1 613 ? 10.581 -10.892 -54.694 1.00 83.75 613 PRO A O 1
ATOM 4740 N N . ASP A 1 614 ? 9.586 -12.474 -55.895 1.00 85.00 614 ASP A N 1
ATOM 4741 C CA . ASP A 1 614 ? 10.618 -13.514 -55.767 1.00 85.00 614 ASP A CA 1
ATOM 4742 C C . ASP A 1 614 ? 11.734 -13.424 -56.826 1.00 85.00 614 ASP A C 1
ATOM 4744 O O . ASP A 1 614 ? 12.604 -14.296 -56.892 1.00 85.00 614 ASP A O 1
ATOM 4748 N N . ASN A 1 615 ? 11.754 -12.348 -57.621 1.00 88.75 615 ASN A N 1
ATOM 4749 C CA . ASN A 1 615 ? 12.743 -12.136 -58.670 1.00 88.75 615 ASN A CA 1
ATOM 4750 C C . ASN A 1 615 ? 14.174 -12.147 -58.113 1.00 88.75 615 ASN A C 1
ATOM 4752 O O . ASN A 1 615 ? 14.588 -11.260 -57.368 1.00 88.75 615 ASN A O 1
ATOM 4756 N N . THR A 1 616 ? 14.936 -13.162 -58.495 1.00 89.69 616 THR A N 1
ATOM 4757 C CA . THR A 1 616 ? 16.319 -13.381 -58.071 1.00 89.69 616 THR A CA 1
ATOM 4758 C C . THR A 1 616 ? 17.227 -13.508 -59.291 1.00 89.69 616 THR A C 1
ATOM 4760 O O . THR A 1 616 ? 16.869 -14.162 -60.275 1.00 89.69 616 THR A O 1
ATOM 4763 N N . THR A 1 617 ? 18.408 -12.894 -59.226 1.00 91.75 617 THR A N 1
ATOM 4764 C CA . THR A 1 617 ? 19.491 -13.075 -60.202 1.00 91.75 617 THR A CA 1
ATOM 4765 C C . THR A 1 617 ? 20.662 -13.776 -59.534 1.00 91.75 617 THR A C 1
ATOM 4767 O O . THR A 1 617 ? 21.107 -13.388 -58.449 1.00 91.75 617 THR A O 1
ATOM 4770 N N . ARG A 1 618 ? 21.174 -14.801 -60.210 1.00 93.31 618 ARG A N 1
ATOM 4771 C CA . ARG A 1 618 ? 22.382 -15.530 -59.843 1.00 93.31 618 ARG A CA 1
ATOM 4772 C C . ARG A 1 618 ? 23.567 -14.943 -60.597 1.00 93.31 618 ARG A C 1
ATOM 4774 O O . ARG A 1 618 ? 23.526 -14.786 -61.821 1.00 93.31 618 ARG A O 1
ATOM 4781 N N . PHE A 1 619 ? 24.621 -14.629 -59.860 1.00 94.38 619 PHE A N 1
ATOM 4782 C CA . PHE A 1 619 ? 25.877 -14.112 -60.380 1.00 94.38 619 PHE A CA 1
ATOM 4783 C C . PHE A 1 619 ? 26.993 -15.099 -60.069 1.00 94.38 619 PHE A C 1
ATOM 4785 O O . PHE A 1 619 ? 27.031 -15.688 -58.988 1.00 94.38 619 PHE A O 1
ATOM 4792 N N . LEU A 1 620 ? 27.902 -15.260 -61.021 1.00 93.56 620 LEU A N 1
ATOM 4793 C CA . LEU A 1 620 ? 29.096 -16.073 -60.874 1.00 93.56 620 LEU A CA 1
ATOM 4794 C C . LEU A 1 620 ? 30.295 -15.176 -60.614 1.00 93.56 620 LEU A C 1
ATOM 4796 O O . LEU A 1 620 ? 30.449 -14.117 -61.231 1.00 93.56 620 LEU A O 1
ATOM 4800 N N . ILE A 1 621 ? 31.144 -15.645 -59.711 1.00 93.12 621 ILE A N 1
ATOM 4801 C CA . ILE A 1 621 ? 32.456 -15.083 -59.445 1.00 93.12 621 ILE A CA 1
ATOM 4802 C C . ILE A 1 621 ? 33.449 -15.860 -60.299 1.00 93.12 621 ILE A C 1
ATOM 4804 O O . ILE A 1 621 ? 33.574 -17.075 -60.146 1.00 93.12 621 ILE A O 1
ATOM 4808 N N . ILE A 1 622 ? 34.128 -15.177 -61.213 1.00 93.56 622 ILE A N 1
ATOM 4809 C CA . ILE A 1 622 ? 35.106 -15.779 -62.122 1.00 93.56 622 ILE A CA 1
ATOM 4810 C C . ILE A 1 622 ? 36.522 -15.372 -61.738 1.00 93.56 622 ILE A C 1
ATOM 4812 O O . ILE A 1 622 ? 36.764 -14.224 -61.368 1.00 93.56 622 ILE A O 1
ATOM 4816 N N . GLY A 1 623 ? 37.459 -16.305 -61.847 1.00 91.81 623 GLY A N 1
ATOM 4817 C CA . GLY A 1 623 ? 38.865 -16.089 -61.525 1.00 91.81 623 GLY A CA 1
ATOM 4818 C C . GLY A 1 623 ? 39.777 -17.029 -62.304 1.00 91.81 623 GLY A C 1
ATOM 4819 O O . GLY A 1 623 ? 39.325 -17.915 -63.029 1.00 91.81 623 GLY A O 1
ATOM 4820 N N . ARG A 1 624 ? 41.088 -16.813 -62.181 1.00 86.56 624 ARG A N 1
ATOM 4821 C CA . ARG A 1 624 ? 42.113 -17.629 -62.859 1.00 86.56 624 ARG A CA 1
ATOM 4822 C C . ARG A 1 624 ? 42.410 -18.946 -62.134 1.00 86.56 624 ARG A C 1
ATOM 4824 O O . ARG A 1 624 ? 43.061 -19.817 -62.702 1.00 86.56 624 ARG A O 1
ATOM 4831 N N . GLU A 1 625 ? 41.950 -19.079 -60.894 1.00 77.81 625 GLU A N 1
ATOM 4832 C CA . GLU A 1 625 ? 42.347 -20.148 -59.982 1.00 77.81 625 GLU A CA 1
ATOM 4833 C C . GLU A 1 625 ? 41.266 -21.217 -59.819 1.00 77.81 625 GLU A C 1
ATOM 4835 O O . GLU A 1 625 ? 40.067 -20.949 -59.905 1.00 77.81 625 GLU A O 1
ATOM 4840 N N . GLU A 1 626 ? 41.710 -22.440 -59.546 1.00 77.81 626 GLU A N 1
ATOM 4841 C CA . GLU A 1 626 ? 40.841 -23.548 -59.169 1.00 77.81 626 GLU A CA 1
ATOM 4842 C C . GLU A 1 626 ? 40.594 -23.498 -57.654 1.00 77.81 626 GLU A C 1
ATOM 4844 O O . GLU A 1 626 ? 41.535 -23.561 -56.863 1.00 77.81 626 GLU A O 1
ATOM 4849 N N . VAL A 1 627 ? 39.330 -23.348 -57.248 1.00 77.88 627 VAL A N 1
ATOM 4850 C CA . VAL A 1 627 ? 38.950 -23.229 -55.833 1.00 77.88 627 VAL A CA 1
ATOM 4851 C C . VAL A 1 627 ? 38.651 -24.621 -55.263 1.00 77.88 627 VAL A C 1
ATOM 4853 O O . VAL A 1 627 ? 37.801 -25.325 -55.812 1.00 77.88 627 VAL A O 1
ATOM 4856 N N . PRO A 1 628 ? 39.324 -25.052 -54.178 1.00 76.50 628 PRO A N 1
ATOM 4857 C CA . PRO A 1 628 ? 39.025 -26.319 -53.518 1.00 76.50 628 PRO A CA 1
ATOM 4858 C C . PRO A 1 628 ? 37.624 -26.344 -52.896 1.00 76.50 628 PRO A C 1
ATOM 4860 O O . PRO A 1 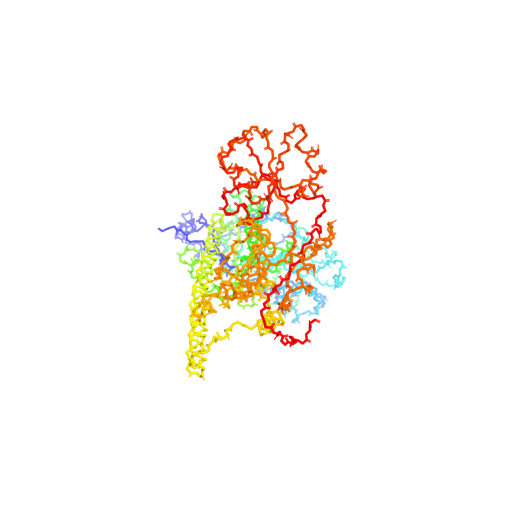628 ? 37.085 -25.314 -52.500 1.00 76.50 628 PRO A O 1
ATOM 4863 N N . ALA A 1 629 ? 37.086 -27.549 -52.716 1.00 74.06 629 ALA A N 1
ATOM 4864 C CA . ALA A 1 629 ? 35.806 -27.780 -52.055 1.00 74.06 629 ALA A CA 1
ATOM 4865 C C . ALA A 1 629 ? 35.743 -27.160 -50.639 1.00 74.06 629 ALA A C 1
ATOM 4867 O O . ALA A 1 629 ? 36.593 -27.435 -49.784 1.00 74.06 629 ALA A O 1
ATOM 4868 N N . SER A 1 630 ? 34.702 -26.370 -50.358 1.00 70.25 630 SER A N 1
ATOM 4869 C CA . SER A 1 630 ? 34.389 -25.832 -49.026 1.00 70.25 630 SER A CA 1
ATOM 4870 C C . SER A 1 630 ? 33.725 -26.873 -48.103 1.00 70.25 630 SER A C 1
ATOM 4872 O O . SER A 1 630 ? 33.583 -26.641 -46.889 1.00 70.25 630 SER A O 1
ATOM 4874 N N . GLY A 1 631 ? 33.347 -28.028 -48.670 1.00 65.94 631 GLY A N 1
ATOM 4875 C CA . GLY A 1 631 ? 32.805 -29.203 -47.980 1.00 65.94 631 GLY A CA 1
ATOM 4876 C C . GLY A 1 631 ? 31.275 -29.307 -47.982 1.00 65.94 631 GLY A C 1
ATOM 4877 O O . GLY A 1 631 ? 30.749 -30.299 -47.488 1.00 65.94 631 GLY A O 1
ATOM 4878 N N . HIS A 1 632 ? 30.574 -28.307 -48.522 1.00 59.31 632 HIS A N 1
ATOM 4879 C CA . HIS A 1 632 ? 29.120 -28.284 -48.747 1.00 59.31 632 HIS A CA 1
ATOM 4880 C C . HIS A 1 632 ? 28.817 -27.515 -50.049 1.00 59.31 632 HIS A C 1
ATOM 4882 O O . HIS A 1 632 ? 27.998 -26.598 -50.047 1.00 59.31 632 HIS A O 1
ATOM 4888 N N . ASP A 1 633 ? 29.582 -27.820 -51.099 1.00 55.06 633 ASP A N 1
ATOM 4889 C CA . ASP A 1 633 ? 29.570 -27.110 -52.387 1.00 55.06 633 ASP A CA 1
ATOM 4890 C C . ASP A 1 633 ? 28.367 -27.456 -53.269 1.00 55.06 633 ASP A C 1
ATOM 4892 O O . ASP A 1 633 ? 27.916 -28.629 -53.224 1.00 55.06 633 ASP A O 1
#

Foldseek 3Di:
DDAFFALAQFLHDDAPVLVVLCVVCQQPNVNPRHGLVPDDCPDPVLVVLLVLLVVLLCVQQVPDPLKFKAKAFPFPLLVLQLVLQQQCQVHAEAEEEPQDDVSVSSQVNNVVGHDYDYDDDVNQAGPDLVPDPDDPRHSAYEYEQADQQLQFHDPDDHDPDPHAYEYECQQPRLQAHDDPVNHQKYKHQCSRFQFNGGIMMMMHRPVSAPRGDPPQPLSSHVNNCRVVSNPNDPGPSVRSSSSSSSSVVCVVCVGSHNSNVQLVVLQCLLVVLQVVDPQKDRSHDPNGRHSFKGFIAGPDLVCQVVLQVLCVVVSNPDQFRDPVPGGGMRGCHSSRHSVSSVSSSVSVVVVSVVVVVVVVVVVVVVVVVVVVVVVVVLVVVLVVLQVVLVVQCVVDPPDDGDSDALLVLVLVLVVQLVPPPDPDHSVVSSLVVLQSVLVSSVSSPAAEEEEADDFQAVLVVQVCSRRNDRHHYHHDPDPLVQLVCQLVVVGAKYKAWAAKPVPGGPVVNVVCVVVGLKDFSDKGKDQFFKFKWAAPVQPVPAQQEEEAAPVLCVQLVVLCCVPVNPRHYDHDPHQLVRLQCRLVDHSHIGIGDPRSCVVSVIDGPGIRSTPDRRIMIMMTMIHNDDRDDSPPD

Sequence (633 aa):
MSRAFNFCAGPATLPEAVLKQAQSEMLDWRGTGMSVMEMSHRSDEFVAIAETAEQDLRELAGISDDYAVLFMQGGASSQFATIPLNLLGDKTSADYINTGIWSKKAIAEAKRYADVSSEDSGFTTVPDPAGWNTRADAAYLHYTPNETIGGLEYYFIPDSGDVPLVADMSSTMLSRPVDVSKFGLIYAGAQKNIGPSGLVVVIIRKDLLGKARKETPTMMNYQVIADNGSMYNTPATYSWYLAGLVFKWLKEQGGVQAMGEINARKARKLYDFIDGNDFYANPIDPRFRSWMNVPFTLADDALNSEFLKGADARGLLNLKGHRSVGGMRASIYNAMPEEGVDALIDYMATFAKTDEATRLGELREEIDSLDQQIMALISKRAECAQEVAHVKMAANPGEDVFFYRPEREAQVLRRIKEQNPGPLPDEEMARLFREIMSACLALEKPMHIAFLGPVGTFTQAAALKHFGHSVVSVPLPAIDAVFREVESGAAHYGVVPVENSTEGMINHTLDMFMSSPLKICGEVQLRIHHHLLVNPAHEGQEITRIYSHQQSFAQCRKWLDANRYGVERITVSSNAEAARRAAEEPGTAAIAGDMAAELYGLEKLANSIEDRPDNTTRFLIIGREEVPASGHD